Protein AF-0000000071169358 (afdb_homodimer)

Secondary structure (DSSP, 8-state):
-EEEEBT-HHHHHHHHHHHHTT--HHHHHHHHHHHHHHHTGGGTSSTT----TTS--EEEEEEEETTT--EEEEEEEES-S-HHHHHHHHHHHBS-SEEEHHHHHHHHHHTTPPP-----HHHHHHHHHHHHTTT-S--B-SEES-TTT--S--EE-TT-----------TTS---EEEEEE-TT--EEEEEEE---TTPPTTB--STTSBTTTEEEETTTEEEEEEE-HHHHHHH-HHHHHHHHHHTT--HHHHHHHHHHHHHHH-TT--EEEEEEETTS-EEEEEESSSEEEEEEE-TTT-S-EEEEEE--/-EEEEBT-HHHHHHHHHHHHTT--HHHHHHHHHHHHHHHTGGGTSSTTS---TTS--EEEEEEEETTT--EEEEEEEES-S-HHHHHHHHHHHBS-SEEEHHHHHHHHHHTTPPP-----HHHHHHHHHHHHTTT-S--B-SEES-TTT--S--EE-TT-----------TTS---EEEEEE-TT--EEEEEEE---TTPPTTB--STTSBTTTEEEETTTEEEEEEE-HHHHHHH-HHHHHHHHHHTT--HHHHHHHHHHHHHHH-TT--EEEEEEETTS-EEEEEESSSEEEEEEE-TTT-S-EEEEEE--

pLDDT: mean 95.03, std 9.7, range [48.16, 99.0]

Foldseek 3Di:
DKKKFFPLLVLQVQLLVCQVVQHAQQVSQLRSLQVCQVVCPLQWFFFAHFAALVLAWFKKKKKAWQEPRFIFIEWRHGQFRRRSVLRVCCRVVHPDHYDYDPVSNVSCVVVPTDGHGRHDPNSNVVNVVCVVVQNPPADDDQWPPPSRRHDDDTHHNVPDDDDDDDDQADPSFKFKMKMWGAHPVLIIMIMIMTRGGHHYHRPDGFQRRPELQQKYHHSQQWIKGKIFRRNLSNVQSLGNQLSVVSVVPDFAARSFVVSQVVSCVVPVCTWMKMKIATSVGGIHMEIANDQKTKMWDADPVVNGIDIDIDGYD/DKKKFFPLLVLQVQLLVCQVVQHAQQVSQLRSLQVCQVVCPLLWFFFAHFAALVLAWFKKKKKAWQEPRFIFIEWRHGQFRRRSVLRVCCRVVHPDHYDYDPVSNVSVVVVPTDGHGRHDPNSNVVNVVCVVVQNPPADDDQWPPPSRRHDDDTHHNVPDDDDDDDDPADPSFKFKMKMWGQHPVLIIMIMIMTRGGHHYHRPDGFQRRPELQQKYHHSQQWMKGKIFRRNLSNVQSLGNQLSVVSVVPDFAARSFVVSQVVSCVVPVCTWMKMKIATSVGGIHMEIANDQKTKMWDADPVVNGIDIDIDGYD

Sequence (626 aa):
MVINTWAFTDATTKSWEVLNMTGSAIDAVVAGCTVCEQEQCDGTVGYGGSPDENGETSLDALIIDGATMNMGAVAHMKRIKSASKVARLVMENTKHTLLVGDEATEFAIQMGFKETNLSTIDSMNLWKQWKTNNCQPNFWTNVSPDPKKYCGPYKSNLLRQSKLESNHVDIKNHDTIGIIAIDHDGNIAAGTSTNGAKFKIPGRVGDSPIPGSGAYAMNKLGAAVATGDGDILMRFLPSFHAVQAMKHGHPPKHAAQLVIDQIAKYYPDFSGAVIAVNNYGYYGAACHGFDKFPYSIANPEQNKVSILYTTCTMVINTWAFTDATTKSWEVLNMTGSAIDAVVAGCTVCEQEQCDGTVGYGGSPDENGETSLDALIIDGATMNMGAVAHMKRIKSASKVARLVMENTKHTLLVGDEATEFAIQMGFKETNLSTIDSMNLWKQWKTNNCQPNFWTNVSPDPKKYCGPYKSNLLRQSKLESNHVDIKNHDTIGIIAIDHDGNIAAGTSTNGAKFKIPGRVGDSPIPGSGAYAMNKLGAAVATGDGDILMRFLPSFHAVQAMKHGHPPKHAAQLVIDQIAKYYPDFSGAVIAVNNYGYYGAACHGFDKFPYSIANPEQNKVSILYTTCT

Radius of gyration: 22.27 Å; Cα contacts (8 Å, |Δi|>4): 1928; chains: 2; bounding box: 55×62×53 Å

Organism: Aphis gossypii (NCBI:txid80765)

Solvent-accessible surface area (backbone atoms only — not comparable to full-atom values): 28293 Å² total; per-residue (Å²): 68,29,39,31,48,36,74,50,51,69,21,48,47,46,18,42,51,34,39,75,70,71,32,47,17,58,56,14,29,40,46,15,42,45,47,29,22,75,64,23,45,92,41,18,13,22,48,35,9,28,19,20,71,84,44,50,30,32,29,25,3,21,37,34,35,10,73,76,55,50,35,7,12,27,30,42,22,41,30,48,65,57,36,38,59,46,4,46,44,34,35,59,36,27,64,49,36,32,26,30,18,69,37,29,31,50,49,36,42,50,62,67,47,67,79,41,82,29,62,36,72,66,23,47,49,53,39,51,51,30,54,74,52,33,34,52,81,62,48,65,33,40,39,39,62,53,49,88,69,35,59,72,82,51,35,73,35,91,82,52,85,67,78,89,69,75,70,86,49,48,92,82,47,28,45,34,46,14,32,40,18,38,23,92,87,59,38,28,13,17,19,21,30,19,11,51,51,63,37,29,58,62,32,52,46,57,12,45,39,35,68,22,16,9,19,24,35,33,33,90,34,16,28,16,23,30,36,29,45,27,42,63,42,32,66,63,22,40,9,37,50,22,30,52,35,31,67,73,67,36,53,26,34,56,15,18,37,52,43,50,50,55,49,36,71,77,38,70,76,44,29,35,37,29,41,19,32,34,63,86,68,49,63,26,51,26,35,29,66,42,74,60,45,48,28,18,36,32,36,81,88,72,66,46,75,44,73,47,75,37,73,31,94,68,29,38,30,49,36,75,50,52,69,22,47,48,47,18,41,52,35,38,75,71,71,33,48,17,59,56,14,30,38,46,14,43,45,46,30,22,74,64,22,44,92,40,19,14,24,48,34,17,24,19,20,70,85,45,50,34,33,29,25,2,22,36,34,35,10,75,75,56,49,35,7,12,27,29,39,21,41,32,50,62,58,36,36,60,46,4,45,43,35,37,59,36,27,63,47,35,32,25,28,16,69,37,29,30,50,50,35,41,51,63,67,48,66,79,41,84,28,64,34,74,66,22,46,49,51,37,51,52,29,55,73,52,32,35,52,80,63,47,65,33,40,39,39,61,54,48,87,69,35,60,72,82,52,34,73,34,88,83,52,86,68,77,89,68,74,72,86,50,49,92,82,45,28,43,36,46,14,32,39,18,37,21,94,86,61,38,28,14,18,18,21,30,20,12,52,50,64,38,30,60,61,32,52,47,55,12,46,42,34,66,22,15,9,20,23,36,34,35,92,36,16,28,16,24,31,35,31,44,29,44,62,43,32,67,62,24,41,10,38,49,22,28,52,36,31,66,72,67,36,53,27,34,56,14,18,37,52,42,49,51,55,49,38,72,76,38,70,74,43,30,37,36,27,41,19,32,34,63,85,68,48,63,26,50,26,36,28,67,42,74,59,46,46,28,20,38,32,36,82,88,72,67,47,77,44,72,48,74,38,72,31,93

Nearest PDB structures (foldseek):
  5v2i-assembly1_A  TM=9.494E-01  e=3.431E-35  Elizabethkingia meningoseptica
  4o47-assembly1_A  TM=8.355E-01  e=2.431E-27  Cavia porcellus
  4o47-assembly1_B  TM=8.476E-01  e=1.772E-27  Cavia porcellus
  4o48-assembly1_B  TM=8.284E-01  e=4.573E-27  Cavia porcellus
  1apy-assembly1_C  TM=9.994E-01  e=9.153E-20  Homo sapiens

InterPro domains:
  IPR000246 Peptidase T2, asparaginase 2 [PF01112] (5-295)
  IPR000246 Peptidase T2, asparaginase 2 [PTHR10188] (8-304)
  IPR029055 Nucleophile aminohydrolases, N-terminal [SSF56235] (2-299)

Structure (mmCIF, N/CA/C/O backbone):
data_AF-0000000071169358-model_v1
#
loop_
_entity.id
_entity.type
_entity.pdbx_description
1 polymer N(4)-(beta-N-acetylglucosaminyl)-L-asparaginase
#
loop_
_atom_site.group_PDB
_atom_site.id
_atom_site.type_symbol
_atom_site.label_atom_id
_atom_site.label_alt_id
_atom_site.label_comp_id
_atom_site.label_asym_id
_atom_site.label_entity_id
_atom_site.label_seq_id
_atom_site.pdbx_PDB_ins_code
_atom_site.Cartn_x
_atom_site.Cartn_y
_atom_site.Cartn_z
_atom_site.occupancy
_atom_site.B_iso_or_equiv
_atom_site.auth_seq_id
_atom_site.auth_comp_id
_atom_site.auth_asym_id
_atom_site.auth_atom_id
_atom_site.pdbx_PDB_model_num
ATOM 1 N N . MET A 1 1 ? -2.648 17.125 21.266 1 97.94 1 MET A N 1
ATOM 2 C CA . MET A 1 1 ? -1.288 17.25 20.75 1 97.94 1 MET A CA 1
ATOM 3 C C . MET A 1 1 ? -1.262 17.078 19.234 1 97.94 1 MET A C 1
ATOM 5 O O . MET A 1 1 ? -2.061 16.312 18.672 1 97.94 1 MET A O 1
ATOM 9 N N . VAL A 1 2 ? -0.382 17.734 18.625 1 98.75 2 VAL A N 1
ATOM 10 C CA . VAL A 1 2 ? -0.097 17.594 17.203 1 98.75 2 VAL A CA 1
ATOM 11 C C . VAL A 1 2 ? 1.413 17.562 16.969 1 98.75 2 VAL A C 1
ATOM 13 O O . VAL A 1 2 ? 2.158 18.328 17.578 1 98.75 2 VAL A O 1
ATOM 16 N N . ILE A 1 3 ? 1.824 16.672 16.156 1 98.88 3 ILE A N 1
ATOM 17 C CA . ILE A 1 3 ? 3.232 16.578 15.789 1 98.88 3 ILE A CA 1
ATOM 18 C C . ILE A 1 3 ? 3.352 16.219 14.305 1 98.88 3 ILE A C 1
ATOM 20 O O . ILE A 1 3 ? 2.596 15.391 13.797 1 98.88 3 ILE A O 1
ATOM 24 N N . ASN A 1 4 ? 4.223 16.891 13.562 1 98.81 4 ASN A N 1
ATOM 25 C CA . ASN A 1 4 ? 4.363 16.562 12.148 1 98.81 4 ASN A CA 1
ATOM 26 C C . ASN A 1 4 ? 5.82 16.625 11.703 1 98.81 4 ASN A C 1
ATOM 28 O O . ASN A 1 4 ? 6.656 17.234 12.383 1 98.81 4 ASN A O 1
ATOM 32 N N . THR A 1 5 ? 6.035 15.961 10.648 1 98.44 5 THR A N 1
ATOM 33 C CA . THR A 1 5 ? 7.367 15.969 10.055 1 98.44 5 THR A CA 1
ATOM 34 C C . THR A 1 5 ? 7.727 17.359 9.555 1 98.44 5 THR A C 1
ATOM 36 O O . THR A 1 5 ? 6.863 18.094 9.055 1 98.44 5 THR A O 1
ATOM 39 N N . TRP A 1 6 ? 9.047 17.719 9.688 1 97.62 6 TRP A N 1
ATOM 40 C CA . TRP A 1 6 ? 9.656 18.953 9.164 1 97.62 6 TRP A CA 1
ATOM 41 C C . TRP A 1 6 ? 9.133 20.172 9.898 1 97.62 6 TRP A C 1
ATOM 43 O O . TRP A 1 6 ? 8.289 20.062 10.789 1 97.62 6 TRP A O 1
ATOM 53 N N . ALA A 1 7 ? 9.656 21.312 9.539 1 97.5 7 ALA A N 1
ATOM 54 C CA . ALA A 1 7 ? 9.336 22.562 10.234 1 97.5 7 ALA A CA 1
ATOM 55 C C . ALA A 1 7 ? 8.148 23.25 9.586 1 97.5 7 ALA A C 1
ATOM 57 O O . ALA A 1 7 ? 8.195 24.453 9.305 1 97.5 7 ALA A O 1
ATOM 58 N N . PHE A 1 8 ? 7.164 22.453 9.273 1 97.81 8 PHE A N 1
ATOM 59 C CA . PHE A 1 8 ? 5.953 23 8.664 1 97.81 8 PHE A CA 1
ATOM 60 C C . PHE A 1 8 ? 5 23.516 9.734 1 97.81 8 PHE A C 1
ATOM 62 O O . PHE A 1 8 ? 3.918 22.969 9.938 1 97.81 8 PHE A O 1
ATOM 69 N N . THR A 1 9 ? 5.281 24.672 10.289 1 98.5 9 THR A N 1
ATOM 70 C CA . THR A 1 9 ? 4.629 25.172 11.492 1 98.5 9 THR A CA 1
ATOM 71 C C . THR A 1 9 ? 3.215 25.656 11.188 1 98.5 9 THR A C 1
ATOM 73 O O . THR A 1 9 ? 2.336 25.609 12.047 1 98.5 9 THR A O 1
ATOM 76 N N . ASP A 1 10 ? 2.969 26.125 9.953 1 98.69 10 ASP A N 1
ATOM 77 C CA . ASP A 1 10 ? 1.609 26.516 9.602 1 98.69 10 ASP A CA 1
ATOM 78 C C . ASP A 1 10 ? 0.648 25.344 9.68 1 98.69 10 ASP A C 1
ATOM 80 O O . ASP A 1 10 ? -0.495 25.484 10.117 1 98.69 10 ASP A O 1
ATOM 84 N N . ALA A 1 11 ? 1.104 24.203 9.195 1 98.69 11 ALA A N 1
ATOM 85 C CA . ALA A 1 11 ? 0.301 22.984 9.281 1 98.69 11 ALA A CA 1
ATOM 86 C C . ALA A 1 11 ? 0.034 22.609 10.734 1 98.69 11 ALA A C 1
ATOM 88 O O . ALA A 1 11 ? -1.099 22.281 11.102 1 98.69 11 ALA A O 1
ATOM 89 N N . THR A 1 12 ? 1.071 22.656 11.531 1 98.81 12 THR A N 1
ATOM 90 C CA . THR A 1 12 ? 0.947 22.344 12.953 1 98.81 12 THR A CA 1
ATOM 91 C C . THR A 1 12 ? -0.041 23.281 13.633 1 98.81 12 THR A C 1
ATOM 93 O O . THR A 1 12 ? -0.87 22.844 14.438 1 98.81 12 THR A O 1
ATOM 96 N N . THR A 1 13 ? 0.139 24.547 13.344 1 98.75 13 THR A N 1
ATOM 97 C CA . THR A 1 13 ? -0.713 25.562 13.938 1 98.75 13 THR A CA 1
ATOM 98 C C . THR A 1 13 ? -2.182 25.297 13.609 1 98.75 13 THR A C 1
ATOM 100 O O . THR A 1 13 ? -3.037 25.344 14.5 1 98.75 13 THR A O 1
ATOM 103 N N . LYS A 1 14 ? -2.445 25.031 12.391 1 98.81 14 LYS A N 1
ATOM 104 C CA . LYS A 1 14 ? -3.828 24.797 11.977 1 98.81 14 LYS A CA 1
ATOM 105 C C . LYS A 1 14 ? -4.398 23.562 12.656 1 98.81 14 LYS A C 1
ATOM 107 O O . LYS A 1 14 ? -5.547 23.562 13.109 1 98.81 14 LYS A O 1
ATOM 112 N N . SER A 1 15 ? -3.639 22.469 12.648 1 98.88 15 SER A N 1
ATOM 113 C CA . SER A 1 15 ? -4.07 21.25 13.336 1 98.88 15 SER A CA 1
ATOM 114 C C . SER A 1 15 ? -4.363 21.516 14.805 1 98.88 15 SER A C 1
ATOM 116 O O . SER A 1 15 ? -5.359 21.031 15.344 1 98.88 15 SER A O 1
ATOM 118 N N . TRP A 1 16 ? -3.512 22.25 15.438 1 98.69 16 TRP A N 1
ATOM 119 C CA . TRP A 1 16 ? -3.639 22.562 16.859 1 98.69 16 TRP A CA 1
ATOM 120 C C . TRP A 1 16 ? -4.883 23.406 17.125 1 98.69 16 TRP A C 1
ATOM 122 O O . TRP A 1 16 ? -5.582 23.203 18.109 1 98.69 16 TRP A O 1
ATOM 132 N N . GLU A 1 17 ? -5.129 24.359 16.266 1 98.56 17 GLU A N 1
ATOM 133 C CA . GLU A 1 17 ? -6.336 25.172 16.359 1 98.56 17 GLU A CA 1
ATOM 134 C C . GLU A 1 17 ? -7.594 24.312 16.312 1 98.56 17 GLU A C 1
ATOM 136 O O . GLU A 1 17 ? -8.531 24.547 17.078 1 98.56 17 GLU A O 1
ATOM 141 N N . VAL A 1 18 ? -7.605 23.344 15.414 1 98.69 18 VAL A N 1
ATOM 142 C CA . VAL A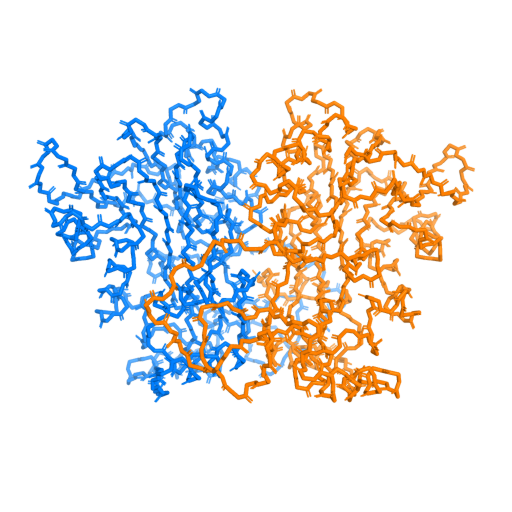 1 18 ? -8.742 22.453 15.281 1 98.69 18 VAL A CA 1
ATOM 143 C C . VAL A 1 18 ? -8.969 21.703 16.594 1 98.69 18 VAL A C 1
ATOM 145 O O . VAL A 1 18 ? -10.102 21.594 17.062 1 98.69 18 VAL A O 1
ATOM 148 N N . LEU A 1 19 ? -7.926 21.219 17.172 1 98.19 19 LEU A N 1
ATOM 149 C CA . LEU A 1 19 ? -8.039 20.484 18.422 1 98.19 19 LEU A CA 1
ATOM 150 C C . LEU A 1 19 ? -8.516 21.391 19.547 1 98.19 19 LEU A C 1
ATOM 152 O O . LEU A 1 19 ? -9.305 20.984 20.406 1 98.19 19 LEU A O 1
ATOM 156 N N . ASN A 1 20 ? -8.031 22.594 19.594 1 96.81 20 ASN A N 1
ATOM 157 C CA . ASN A 1 20 ? -8.406 23.547 20.625 1 96.81 20 ASN A CA 1
ATOM 158 C C . ASN A 1 20 ? -9.875 23.938 20.516 1 96.81 20 ASN A C 1
ATOM 160 O O . ASN A 1 20 ? -10.477 24.375 21.5 1 96.81 20 ASN A O 1
ATOM 164 N N . MET A 1 21 ? -10.422 23.781 19.375 1 97.19 21 MET A N 1
ATOM 165 C CA . MET A 1 21 ? -11.844 24.047 19.188 1 97.19 21 MET A CA 1
ATOM 166 C C . MET A 1 21 ? -12.672 22.781 19.328 1 97.19 21 MET A C 1
ATOM 168 O O . MET A 1 21 ? -13.758 22.672 18.766 1 97.19 21 MET A O 1
ATOM 172 N N . THR A 1 22 ? -12.117 21.734 19.828 1 95.94 22 THR A N 1
ATOM 173 C CA . THR A 1 22 ? -12.734 20.469 20.203 1 95.94 22 THR A CA 1
ATOM 174 C C . THR A 1 22 ? -12.977 19.609 18.969 1 95.94 22 THR A C 1
ATOM 176 O O . THR A 1 22 ? -13.852 18.734 18.969 1 95.94 22 THR A O 1
ATOM 179 N N . GLY A 1 23 ? -12.203 19.922 17.906 1 97.88 23 GLY A N 1
ATOM 180 C CA . GLY A 1 23 ? -12.242 19.047 16.75 1 97.88 23 GLY A CA 1
ATOM 181 C C . GLY A 1 23 ? -11.633 17.688 17 1 97.88 23 GLY A C 1
ATOM 182 O O . GLY A 1 23 ? -10.906 17.484 17.969 1 97.88 23 GLY A O 1
ATOM 183 N N . SER A 1 24 ? -11.945 16.719 16.156 1 98.56 24 SER A N 1
ATOM 184 C CA . SER A 1 24 ? -11.422 15.359 16.266 1 98.56 24 SER A CA 1
ATOM 185 C C . SER A 1 24 ? -9.984 15.273 15.789 1 98.56 24 SER A C 1
ATOM 187 O O . SER A 1 24 ? -9.492 16.188 15.117 1 98.56 24 SER A O 1
ATOM 189 N N . ALA A 1 25 ? -9.344 14.195 16.188 1 98.81 25 ALA A N 1
ATOM 190 C CA . ALA A 1 25 ? -7.988 13.945 15.695 1 98.81 25 ALA A CA 1
ATOM 191 C C . ALA A 1 25 ? -7.949 13.898 14.172 1 98.81 25 ALA A C 1
ATOM 193 O O . ALA A 1 25 ? -7.031 14.445 13.555 1 98.81 25 ALA A O 1
ATOM 194 N N . ILE A 1 26 ? -8.938 13.273 13.539 1 98.88 26 ILE A N 1
ATOM 195 C CA . ILE A 1 26 ? -9 13.164 12.086 1 98.88 26 ILE A CA 1
ATOM 196 C C . ILE A 1 26 ? -9.141 14.555 11.469 1 98.88 26 ILE A C 1
ATOM 198 O O . ILE A 1 26 ? -8.461 14.875 10.492 1 98.88 26 ILE A O 1
ATOM 202 N N . ASP A 1 27 ? -10 15.406 12.047 1 98.81 27 ASP A N 1
ATOM 203 C CA . ASP A 1 27 ? -10.156 16.766 11.562 1 98.81 27 ASP A CA 1
ATOM 204 C C . ASP A 1 27 ? -8.828 17.516 11.594 1 98.81 27 ASP A C 1
ATOM 206 O O . ASP A 1 27 ? -8.508 18.266 10.664 1 98.81 27 ASP A O 1
ATOM 210 N N . ALA A 1 28 ? -8.141 17.328 12.672 1 98.94 28 ALA A N 1
ATOM 211 C CA . ALA A 1 28 ? -6.863 18.016 12.852 1 98.94 28 ALA A CA 1
ATOM 212 C C . ALA A 1 28 ? -5.848 17.578 11.805 1 98.94 28 ALA A C 1
ATOM 214 O O . ALA A 1 28 ? -5.137 18.406 11.234 1 98.94 28 ALA A O 1
ATOM 215 N N . VAL A 1 29 ? -5.758 16.281 11.578 1 98.94 29 VAL A N 1
ATOM 216 C CA . VAL A 1 29 ? -4.82 15.727 10.602 1 98.94 29 VAL A CA 1
ATOM 217 C C . VAL A 1 29 ? -5.141 16.266 9.211 1 98.94 29 VAL A C 1
ATOM 219 O O . VAL A 1 29 ? -4.25 16.75 8.5 1 98.94 29 VAL A O 1
ATOM 222 N N . VAL A 1 30 ? -6.402 16.25 8.805 1 98.94 30 VAL A N 1
ATOM 223 C CA . VAL A 1 30 ? -6.809 16.703 7.477 1 98.94 30 VAL A CA 1
ATOM 224 C C . VAL A 1 30 ? -6.543 18.188 7.332 1 98.94 30 VAL A C 1
ATOM 226 O O . VAL A 1 30 ? -6.059 18.641 6.289 1 98.94 30 VAL A O 1
ATOM 229 N N . ALA A 1 31 ? -6.82 18.953 8.367 1 98.94 31 ALA A N 1
ATOM 230 C CA . ALA A 1 31 ? -6.625 20.406 8.32 1 98.94 31 ALA A CA 1
ATOM 231 C C . ALA A 1 31 ? -5.156 20.75 8.109 1 98.94 31 ALA A C 1
ATOM 233 O O . ALA A 1 31 ? -4.824 21.609 7.297 1 98.94 31 ALA A O 1
ATOM 234 N N . GLY A 1 32 ? -4.293 20.109 8.883 1 98.94 32 GLY A N 1
ATOM 235 C CA . GLY A 1 32 ? -2.869 20.375 8.727 1 98.94 32 GLY A CA 1
ATOM 236 C C . GLY A 1 32 ? -2.336 19.984 7.363 1 98.94 32 GLY A C 1
ATOM 237 O O . GLY A 1 32 ? -1.594 20.75 6.742 1 98.94 32 GLY A O 1
ATOM 238 N N . CYS A 1 33 ? -2.688 18.812 6.898 1 98.88 33 CYS A N 1
ATOM 239 C CA . CYS A 1 33 ? -2.279 18.375 5.566 1 98.88 33 CYS A CA 1
ATOM 240 C C . CYS A 1 33 ? -2.77 19.344 4.504 1 98.88 33 CYS A C 1
ATOM 242 O O . CYS A 1 33 ? -2.037 19.672 3.566 1 98.88 33 CYS A O 1
ATOM 244 N N . THR A 1 34 ? -3.965 19.781 4.672 1 98.81 34 THR A N 1
ATOM 245 C CA . THR A 1 34 ? -4.574 20.688 3.709 1 98.81 34 THR A CA 1
ATOM 246 C C . THR A 1 34 ? -3.787 22 3.623 1 98.81 34 THR A C 1
ATOM 248 O O . THR A 1 34 ? -3.559 22.516 2.531 1 98.81 34 THR A O 1
ATOM 251 N N . VAL A 1 35 ? -3.406 22.516 4.75 1 98.81 35 VAL A N 1
ATOM 252 C CA . VAL A 1 35 ? -2.621 23.75 4.773 1 98.81 35 VAL A CA 1
ATOM 253 C C . VAL A 1 35 ? -1.337 23.562 3.969 1 98.81 35 VAL A C 1
ATOM 255 O O . VAL A 1 35 ? -0.977 24.406 3.148 1 98.81 35 VAL A O 1
ATOM 258 N N . CYS A 1 36 ? -0.665 22.453 4.207 1 98.06 36 CYS A N 1
ATOM 259 C CA . CYS A 1 36 ? 0.584 22.203 3.498 1 98.06 36 CYS A CA 1
ATOM 260 C C . CYS A 1 36 ? 0.336 22.016 2.008 1 98.06 36 CYS A C 1
ATOM 262 O O . CYS A 1 36 ? 1.156 22.422 1.181 1 98.06 36 CYS A O 1
ATOM 264 N N . GLU A 1 37 ? -0.722 21.328 1.653 1 98.19 37 GLU A N 1
ATOM 265 C CA . GLU A 1 37 ? -1.086 21.172 0.248 1 98.19 37 GLU A CA 1
ATOM 266 C C . GLU A 1 37 ? -1.289 22.531 -0.424 1 98.19 37 GLU A C 1
ATOM 268 O O . GLU A 1 37 ? -0.785 22.766 -1.523 1 98.19 37 GLU A O 1
ATOM 273 N N . GLN A 1 38 ? -1.969 23.391 0.21 1 98.06 38 GLN A N 1
ATOM 274 C CA . GLN A 1 38 ? -2.295 24.703 -0.34 1 98.06 38 GLN A CA 1
ATOM 275 C C . GLN A 1 38 ? -1.055 25.578 -0.427 1 98.06 38 GLN A C 1
ATOM 277 O O . GLN A 1 38 ? -0.897 26.344 -1.382 1 98.06 38 GLN A O 1
ATOM 282 N N . GLU A 1 39 ? -0.212 25.406 0.574 1 97.56 39 GLU A N 1
ATOM 283 C CA . GLU A 1 39 ? 0.979 26.25 0.638 1 97.56 39 GLU A CA 1
ATOM 284 C C . GLU A 1 39 ? 2.115 25.672 -0.194 1 97.56 39 GLU A C 1
ATOM 286 O O . GLU A 1 39 ? 3.154 26.312 -0.372 1 97.56 39 GLU A O 1
ATOM 291 N N . GLN A 1 40 ? 1.861 24.516 -0.726 1 96.56 40 GLN A N 1
ATOM 292 C CA . GLN A 1 40 ? 2.904 23.828 -1.481 1 96.56 40 GLN A CA 1
ATOM 293 C C . GLN A 1 40 ? 4.195 23.734 -0.673 1 96.56 40 GLN A C 1
ATOM 295 O O . GLN A 1 40 ? 5.262 24.125 -1.148 1 96.56 40 GLN A O 1
ATOM 300 N N . CYS A 1 41 ? 4.059 23.156 0.546 1 96.12 41 CYS A N 1
ATOM 301 C CA . CYS A 1 41 ? 5.168 23.141 1.495 1 96.12 41 CYS A CA 1
ATOM 302 C C . CYS A 1 41 ? 6.422 22.547 0.858 1 96.12 41 CYS A C 1
ATOM 304 O O . CYS A 1 41 ? 6.406 21.406 0.385 1 96.12 41 CYS A O 1
ATOM 306 N N . ASP A 1 42 ? 7.5 23.391 0.773 1 92.81 42 ASP A N 1
ATOM 307 C CA . ASP A 1 42 ? 8.836 23.047 0.288 1 92.81 42 ASP A CA 1
ATOM 308 C C . ASP A 1 42 ? 8.781 22.531 -1.15 1 92.81 42 ASP A C 1
ATOM 310 O O . ASP A 1 42 ? 9.758 21.984 -1.653 1 92.81 42 ASP A O 1
ATOM 314 N N . GLY A 1 43 ? 7.652 22.609 -1.767 1 93.44 43 GLY A N 1
ATOM 315 C CA . GLY A 1 43 ? 7.504 22.141 -3.131 1 93.44 43 GLY A CA 1
ATOM 316 C C . GLY A 1 43 ? 7.316 20.625 -3.219 1 93.44 43 GLY A C 1
ATOM 317 O O . GLY A 1 43 ? 7.297 20.062 -4.312 1 93.44 43 GLY A O 1
ATOM 318 N N . THR A 1 44 ? 7.164 19.938 -2.072 1 94.19 44 THR A N 1
ATOM 319 C CA . THR A 1 44 ? 7.078 18.484 -2.051 1 94.19 44 THR A CA 1
ATOM 320 C C . THR A 1 44 ? 5.691 18.031 -1.61 1 94.19 44 THR A C 1
ATOM 322 O O . THR A 1 44 ? 5.418 16.828 -1.541 1 94.19 44 THR A O 1
ATOM 325 N N . VAL A 1 45 ? 4.859 18.969 -1.254 1 96.94 45 VAL A N 1
ATOM 326 C CA . VAL A 1 45 ? 3.473 18.719 -0.884 1 96.94 45 VAL A CA 1
ATOM 327 C C . VAL A 1 45 ? 2.541 19.594 -1.706 1 96.94 45 VAL A C 1
ATOM 329 O O . VAL A 1 45 ? 2.807 20.797 -1.883 1 96.94 45 VAL A O 1
ATOM 332 N N . GLY A 1 46 ? 1.499 18.953 -2.209 1 97 46 GLY A N 1
ATOM 333 C CA . GLY A 1 46 ? 0.517 19.75 -2.928 1 97 46 GLY A CA 1
ATOM 334 C C . GLY A 1 46 ? 0.844 19.906 -4.402 1 97 46 GLY A C 1
ATOM 335 O O . GLY A 1 46 ? 1.748 19.25 -4.918 1 97 46 GLY A O 1
ATOM 336 N N . TYR A 1 47 ? 0.08 20.766 -5.07 1 96.75 47 TYR A N 1
ATOM 337 C CA . TYR A 1 47 ? 0.228 21.016 -6.5 1 96.75 47 TYR A CA 1
ATOM 338 C C . TYR A 1 47 ? 1.539 21.734 -6.793 1 96.75 47 TYR A C 1
ATOM 340 O O . TYR A 1 47 ? 2.117 22.375 -5.91 1 96.75 47 TYR A O 1
ATOM 348 N N . GLY A 1 48 ? 1.997 21.641 -8.039 1 90.75 48 GLY A N 1
ATOM 349 C CA . GLY A 1 48 ? 3.152 22.391 -8.5 1 90.75 48 GLY A CA 1
ATOM 350 C C . GLY A 1 48 ? 4.473 21.734 -8.148 1 90.75 48 GLY A C 1
ATOM 351 O O . GLY A 1 48 ? 5.539 22.234 -8.516 1 90.75 48 GLY A O 1
ATOM 352 N N . GLY A 1 49 ? 4.352 20.5 -7.469 1 83.75 49 GLY A N 1
ATOM 353 C CA . GLY A 1 49 ? 5.641 19.938 -7.094 1 83.75 49 GLY A CA 1
ATOM 354 C C . GLY A 1 49 ? 5.934 18.609 -7.766 1 83.75 49 GLY A C 1
ATOM 355 O O . GLY A 1 49 ? 5.043 18 -8.367 1 83.75 49 GLY A O 1
ATOM 356 N N . SER A 1 50 ? 7.168 18.375 -7.949 1 91 50 SER A N 1
ATOM 357 C CA . SER A 1 50 ? 7.785 17.109 -8.312 1 91 50 SER A CA 1
ATOM 358 C C . SER A 1 50 ? 7.129 16.5 -9.547 1 91 50 SER A C 1
ATOM 360 O O . SER A 1 50 ? 6.477 15.461 -9.461 1 91 50 SER A O 1
ATOM 362 N N . PRO A 1 51 ? 7.301 17 -10.727 1 96.5 51 PRO A N 1
ATOM 363 C CA . PRO A 1 51 ? 6.762 16.391 -11.945 1 96.5 51 PRO A CA 1
ATOM 364 C C . PRO A 1 51 ? 7.344 15 -12.219 1 96.5 51 PRO A C 1
ATOM 366 O O . PRO A 1 51 ? 8.508 14.742 -11.898 1 96.5 51 PRO A O 1
ATOM 369 N N . ASP A 1 52 ? 6.508 14.133 -12.781 1 97.44 52 ASP A N 1
ATOM 370 C CA . ASP A 1 52 ? 7.039 12.844 -13.219 1 97.44 52 ASP A CA 1
ATOM 371 C C . ASP A 1 52 ? 7.75 12.969 -14.57 1 97.44 52 ASP A C 1
ATOM 373 O O . ASP A 1 52 ? 7.992 14.086 -15.039 1 97.44 52 ASP A O 1
ATOM 377 N N . GLU A 1 53 ? 8.125 11.875 -15.172 1 98.12 53 GLU A N 1
ATOM 378 C CA . GLU A 1 53 ? 8.906 11.898 -16.406 1 98.12 53 GLU A CA 1
ATOM 379 C C . GLU A 1 53 ? 8.125 12.555 -17.547 1 98.12 53 GLU A C 1
ATOM 381 O O . GLU A 1 53 ? 8.703 12.953 -18.547 1 98.12 53 GLU A O 1
ATOM 386 N N . ASN A 1 54 ? 6.805 12.656 -17.406 1 97.25 54 ASN A N 1
ATOM 387 C CA . ASN A 1 54 ? 5.965 13.281 -18.422 1 97.25 54 ASN A CA 1
ATOM 388 C C . ASN A 1 54 ? 5.621 14.727 -18.047 1 97.25 54 ASN A C 1
ATOM 390 O O . ASN A 1 54 ? 4.824 15.367 -18.734 1 97.25 54 ASN A O 1
ATOM 394 N N . GLY A 1 55 ? 6.133 15.148 -16.953 1 97.31 55 GLY A N 1
ATOM 395 C CA . GLY A 1 55 ? 5.891 16.516 -16.516 1 97.31 55 GLY A CA 1
ATOM 396 C C . GLY A 1 55 ? 4.625 16.656 -15.688 1 97.31 55 GLY A C 1
ATOM 397 O O . GLY A 1 55 ? 4.215 17.781 -15.359 1 97.31 55 GLY A O 1
ATOM 398 N N . GLU A 1 56 ? 4.027 15.594 -15.359 1 97.25 56 GLU A N 1
ATOM 399 C CA . GLU A 1 56 ? 2.75 15.625 -14.648 1 97.25 56 GLU A CA 1
ATOM 400 C C . GLU A 1 56 ? 2.951 15.484 -13.141 1 97.25 56 GLU A C 1
ATOM 402 O O . GLU A 1 56 ? 3.775 14.68 -12.695 1 97.25 56 GLU A O 1
ATOM 407 N N . THR A 1 57 ? 2.201 16.328 -12.375 1 97.5 57 THR A N 1
ATOM 408 C CA . THR A 1 57 ? 2.195 16.219 -10.914 1 97.5 57 THR A CA 1
ATOM 409 C C . THR A 1 57 ? 0.996 15.398 -10.445 1 97.5 57 THR A C 1
ATOM 411 O O . THR A 1 57 ? -0.121 15.586 -10.93 1 97.5 57 THR A O 1
ATOM 414 N N . SER A 1 58 ? 1.222 14.43 -9.609 1 98 58 SER A N 1
ATOM 415 C CA . SER A 1 58 ? 0.174 13.664 -8.945 1 98 58 SER A CA 1
ATOM 416 C C . SER A 1 58 ? 0.341 13.703 -7.43 1 98 58 SER A C 1
ATOM 418 O O . SER A 1 58 ? 1.428 13.992 -6.93 1 98 58 SER A O 1
ATOM 420 N N . LEU A 1 59 ? -0.734 13.492 -6.75 1 98.56 59 LEU A N 1
ATOM 421 C CA . LEU A 1 59 ? -0.715 13.625 -5.297 1 98.56 59 LEU A CA 1
ATOM 422 C C . LEU A 1 59 ? -1.08 12.297 -4.629 1 98.56 59 LEU A C 1
ATOM 424 O O . LEU A 1 59 ? -1.827 11.5 -5.195 1 98.56 59 LEU A O 1
ATOM 428 N N . ASP A 1 60 ? -0.573 12.07 -3.441 1 98.69 60 ASP A N 1
ATOM 429 C CA . ASP A 1 60 ? -0.848 10.938 -2.561 1 98.69 60 ASP A CA 1
ATOM 430 C C . ASP A 1 60 ? -1.231 11.414 -1.161 1 98.69 60 ASP A C 1
ATOM 432 O O . ASP A 1 60 ? -0.691 12.398 -0.665 1 98.69 60 ASP A O 1
ATOM 436 N N . ALA A 1 61 ? -2.123 10.703 -0.535 1 98.94 61 ALA A N 1
ATOM 437 C CA . ALA A 1 61 ? -2.508 11.039 0.834 1 98.94 61 ALA A CA 1
ATOM 438 C C . ALA A 1 61 ? -3.105 9.828 1.546 1 98.94 61 ALA A C 1
ATOM 440 O O . ALA A 1 61 ? -3.668 8.938 0.904 1 98.94 61 ALA A O 1
ATOM 441 N N . LEU A 1 62 ? -2.99 9.805 2.83 1 98.88 62 LEU A N 1
ATOM 442 C CA . LEU A 1 62 ? -3.529 8.766 3.703 1 98.88 62 LEU A CA 1
ATOM 443 C C . LEU A 1 62 ? -4.098 9.375 4.984 1 98.88 62 LEU A C 1
ATOM 445 O O . LEU A 1 62 ? -3.486 10.266 5.574 1 98.88 62 LEU A O 1
ATOM 449 N N . ILE A 1 63 ? -5.27 8.945 5.391 1 98.88 63 ILE A N 1
ATOM 450 C CA . ILE A 1 63 ? -5.855 9.242 6.695 1 98.88 63 ILE A CA 1
ATOM 451 C C . ILE A 1 63 ? -6.172 7.941 7.43 1 98.88 63 ILE A C 1
ATOM 453 O O . ILE A 1 63 ? -6.828 7.055 6.879 1 98.88 63 ILE A O 1
ATOM 457 N N . ILE A 1 64 ? -5.738 7.789 8.641 1 98.81 64 ILE A N 1
ATOM 458 C CA . ILE A 1 64 ? -6.023 6.582 9.406 1 98.81 64 ILE A CA 1
ATOM 459 C C . ILE A 1 64 ? -6.578 6.965 10.781 1 98.81 64 ILE A C 1
ATOM 461 O O . ILE A 1 64 ? -6.023 7.832 11.461 1 98.81 64 ILE A O 1
ATOM 465 N N . ASP A 1 65 ? -7.617 6.371 11.148 1 98.56 65 ASP A N 1
ATOM 466 C CA . ASP A 1 65 ? -8.289 6.52 12.43 1 98.56 65 ASP A CA 1
ATOM 467 C C . ASP A 1 65 ? -7.855 5.434 13.406 1 98.56 65 ASP A C 1
ATOM 469 O O . ASP A 1 65 ? -8.273 4.277 13.289 1 98.56 65 ASP A O 1
ATOM 473 N N . GLY A 1 66 ? -7.098 5.859 14.43 1 98.5 66 GLY A N 1
ATOM 474 C CA . GLY A 1 66 ? -6.562 4.895 15.383 1 98.5 66 GLY A CA 1
ATOM 475 C C . GLY A 1 66 ? -7.633 4.262 16.25 1 98.5 66 GLY A C 1
ATOM 476 O O . GLY A 1 66 ? -7.402 3.217 16.875 1 98.5 66 GLY A O 1
ATOM 477 N N . ALA A 1 67 ? -8.773 4.875 16.312 1 97.56 67 ALA A N 1
ATOM 478 C CA . ALA A 1 67 ? -9.852 4.379 17.172 1 97.56 67 ALA A CA 1
ATOM 479 C C . ALA A 1 67 ? -10.555 3.186 16.531 1 97.56 67 ALA A C 1
ATOM 481 O O . ALA A 1 67 ? -10.859 2.199 17.203 1 97.56 67 ALA A O 1
ATOM 482 N N . THR A 1 68 ? -10.812 3.252 15.25 1 96.81 68 THR A N 1
ATOM 483 C CA . THR A 1 68 ? -11.633 2.252 14.57 1 96.81 68 THR A CA 1
ATOM 484 C C . THR A 1 68 ? -10.781 1.406 13.625 1 96.81 68 THR A C 1
ATOM 486 O O . THR A 1 68 ? -11.219 0.355 13.156 1 96.81 68 THR A O 1
ATOM 489 N N . MET A 1 69 ? -9.609 1.898 13.289 1 98 69 MET A N 1
ATOM 490 C CA . MET A 1 69 ? -8.703 1.317 12.305 1 98 69 MET A CA 1
ATOM 491 C C . MET A 1 69 ? -9.242 1.494 10.891 1 98 69 MET A C 1
ATOM 493 O O . MET A 1 69 ? -8.758 0.861 9.953 1 98 69 MET A O 1
ATOM 497 N N . ASN A 1 70 ? -10.273 2.355 10.773 1 97.31 70 ASN A N 1
ATOM 498 C CA . ASN A 1 70 ? -10.672 2.756 9.43 1 97.31 70 ASN A CA 1
ATOM 499 C C . ASN A 1 70 ? -9.641 3.682 8.789 1 97.31 70 ASN A C 1
ATOM 501 O O . ASN A 1 70 ? -8.906 4.375 9.5 1 97.31 70 ASN A O 1
ATOM 505 N N . MET A 1 71 ? -9.539 3.607 7.465 1 98.19 71 MET A N 1
ATOM 506 C CA . MET A 1 71 ? -8.555 4.426 6.766 1 98.19 71 MET A CA 1
ATOM 507 C C . MET A 1 71 ? -9.008 4.723 5.34 1 98.19 71 MET A C 1
ATOM 509 O O . MET A 1 71 ? -9.867 4.027 4.801 1 98.19 71 MET A O 1
ATOM 513 N N . GLY A 1 72 ? -8.539 5.754 4.777 1 98.81 72 GLY A N 1
ATOM 514 C CA . GLY A 1 72 ? -8.711 6.145 3.389 1 98.81 72 GLY A CA 1
ATOM 515 C C . GLY A 1 72 ? -7.453 6.746 2.779 1 98.81 72 GLY A C 1
ATOM 516 O O . GLY A 1 72 ? -6.723 7.48 3.447 1 98.81 72 GLY A O 1
ATOM 517 N N . ALA A 1 73 ? -7.234 6.406 1.539 1 98.94 73 ALA A N 1
ATOM 518 C CA . ALA A 1 73 ? -6.043 6.902 0.859 1 98.94 73 ALA A CA 1
ATOM 519 C C . ALA A 1 73 ? -6.301 7.094 -0.632 1 98.94 73 ALA A C 1
ATOM 521 O O . ALA A 1 73 ? -7.188 6.449 -1.202 1 98.94 73 ALA A O 1
ATOM 522 N N . VAL A 1 74 ? -5.582 7.973 -1.221 1 98.94 74 VAL A N 1
ATOM 523 C CA . VAL A 1 74 ? -5.5 8.141 -2.668 1 98.94 74 VAL A CA 1
ATOM 524 C C . VAL A 1 74 ? -4.039 8.156 -3.105 1 98.94 74 VAL A C 1
ATOM 526 O O . VAL A 1 74 ? -3.168 8.617 -2.361 1 98.94 74 VAL A O 1
ATOM 529 N N . ALA A 1 75 ? -3.785 7.621 -4.23 1 98.88 75 ALA A N 1
ATOM 530 C CA . ALA A 1 75 ? -2.418 7.566 -4.742 1 98.88 75 ALA A CA 1
ATOM 531 C C . ALA A 1 75 ? -2.385 7.844 -6.246 1 98.88 75 ALA A C 1
ATOM 533 O O . ALA A 1 75 ? -3.277 7.414 -6.98 1 98.88 75 ALA A O 1
ATOM 534 N N . HIS A 1 76 ? -1.297 8.547 -6.598 1 98.62 76 HIS A N 1
ATOM 535 C CA . HIS A 1 76 ? -1.129 8.914 -7.996 1 98.62 76 HIS A CA 1
ATOM 536 C C . HIS A 1 76 ? -2.377 9.609 -8.539 1 98.62 76 HIS A C 1
ATOM 538 O O . HIS A 1 76 ? -2.807 9.328 -9.664 1 98.62 76 HIS A O 1
ATOM 544 N N . MET A 1 77 ? -3.018 10.43 -7.707 1 98.81 77 MET A N 1
ATOM 545 C CA . MET A 1 77 ? -4.219 11.164 -8.102 1 98.81 77 MET A CA 1
ATOM 546 C C . MET A 1 77 ? -3.859 12.445 -8.844 1 98.81 77 MET A C 1
ATOM 548 O O . MET A 1 77 ? -3.09 13.266 -8.344 1 98.81 77 MET A O 1
ATOM 552 N N . LYS A 1 78 ? -4.406 12.57 -9.961 1 98.38 78 LYS A N 1
ATOM 553 C CA . LYS A 1 78 ? -4.102 13.719 -10.82 1 98.38 78 LYS A CA 1
ATOM 554 C C . LYS A 1 78 ? -5.23 14.742 -10.781 1 98.38 78 LYS A C 1
ATOM 556 O O . LYS A 1 78 ? -6.387 14.391 -10.539 1 98.38 78 LYS A O 1
ATOM 561 N N . ARG A 1 79 ? -4.832 15.984 -10.875 1 98.62 79 ARG A N 1
ATOM 562 C CA . ARG A 1 79 ? -5.715 17.078 -11.242 1 98.62 79 ARG A CA 1
ATOM 563 C C . ARG A 1 79 ? -6.688 17.406 -10.109 1 98.62 79 ARG A C 1
ATOM 565 O O . ARG A 1 79 ? -7.742 18 -10.352 1 98.62 79 ARG A O 1
ATOM 572 N N . ILE A 1 80 ? -6.469 16.984 -8.898 1 98.69 80 ILE A N 1
ATOM 573 C CA . ILE A 1 80 ? -7.188 17.391 -7.691 1 98.69 80 ILE A CA 1
ATOM 574 C C . ILE A 1 80 ? -6.203 17.922 -6.66 1 98.69 80 ILE A C 1
ATOM 576 O O . ILE A 1 80 ? -5.266 17.234 -6.262 1 98.69 80 ILE A O 1
ATOM 580 N N . LYS A 1 81 ? -6.387 19.094 -6.125 1 98.38 81 LYS A N 1
ATOM 581 C CA . LYS A 1 81 ? -5.422 19.75 -5.25 1 98.38 81 LYS A CA 1
ATOM 582 C C . LYS A 1 81 ? -5.531 19.219 -3.82 1 98.38 81 LYS A C 1
ATOM 584 O O . LYS A 1 81 ? -4.543 19.203 -3.084 1 98.38 81 LYS A O 1
ATOM 589 N N . SER A 1 82 ? -6.746 18.797 -3.473 1 98.31 82 SER A N 1
ATOM 590 C CA . SER A 1 82 ? -7.023 18.484 -2.072 1 98.31 82 SER A CA 1
ATOM 591 C C . SER A 1 82 ? -6.941 16.984 -1.812 1 98.31 82 SER A C 1
ATOM 593 O O . SER A 1 82 ? -7.934 16.375 -1.421 1 98.31 82 SER A O 1
ATOM 595 N N . ALA A 1 83 ? -5.785 16.484 -1.83 1 98.75 83 ALA A N 1
ATOM 596 C CA . ALA A 1 83 ? -5.598 15.039 -1.751 1 98.75 83 ALA A CA 1
ATOM 597 C C . ALA A 1 83 ? -6.039 14.5 -0.393 1 98.75 83 ALA A C 1
ATOM 599 O O . ALA A 1 83 ? -6.672 13.445 -0.311 1 98.75 83 ALA A O 1
ATOM 600 N N . SER A 1 84 ? -5.707 15.148 0.733 1 98.88 84 SER A N 1
ATOM 601 C CA . SER A 1 84 ? -6.039 14.664 2.068 1 98.88 84 SER A CA 1
ATOM 602 C C . SER A 1 84 ? -7.547 14.648 2.293 1 98.88 84 SER A C 1
ATOM 604 O O . SER A 1 84 ? -8.07 13.742 2.939 1 98.88 84 SER A O 1
ATOM 606 N N . LYS A 1 85 ? -8.203 15.633 1.744 1 98.81 85 LYS A N 1
ATOM 607 C CA . LYS A 1 85 ? -9.656 15.656 1.851 1 98.81 85 LYS A CA 1
ATOM 608 C C . LYS A 1 85 ? -10.281 14.508 1.064 1 98.81 85 LYS A C 1
ATOM 610 O O . LYS A 1 85 ? -11.266 13.906 1.506 1 98.81 85 LYS A O 1
ATOM 615 N N . VAL A 1 86 ? -9.766 14.266 -0.124 1 98.88 86 VAL A N 1
ATOM 616 C CA . VAL A 1 86 ? -10.289 13.148 -0.915 1 98.88 86 VAL A CA 1
ATOM 617 C C . VAL A 1 86 ? -10.039 11.836 -0.181 1 98.88 86 VAL A C 1
ATOM 619 O O . VAL A 1 86 ? -10.906 10.961 -0.159 1 98.88 86 VAL A O 1
ATOM 622 N N . ALA A 1 87 ? -8.875 11.68 0.432 1 98.94 87 ALA A N 1
ATOM 623 C CA . ALA A 1 87 ? -8.578 10.484 1.216 1 98.94 87 ALA A CA 1
ATOM 624 C C . ALA A 1 87 ? -9.602 10.289 2.332 1 98.94 87 ALA A C 1
ATOM 626 O O . ALA A 1 87 ? -10.031 9.164 2.598 1 98.94 87 ALA A O 1
ATOM 627 N N . ARG A 1 88 ? -9.93 11.367 2.98 1 98.69 88 ARG A N 1
ATOM 628 C CA . ARG A 1 88 ? -10.945 11.297 4.027 1 98.69 88 ARG A CA 1
ATOM 629 C C . ARG A 1 88 ? -12.273 10.789 3.471 1 98.69 88 ARG A C 1
ATOM 631 O O . ARG A 1 88 ? -12.961 10 4.113 1 98.69 88 ARG A O 1
ATOM 638 N N . LEU A 1 89 ? -12.609 11.258 2.291 1 98.5 89 LEU A N 1
ATOM 639 C CA . LEU A 1 89 ? -13.875 10.844 1.699 1 98.5 89 LEU A CA 1
ATOM 640 C C . LEU A 1 89 ? -13.82 9.375 1.287 1 98.5 89 LEU A C 1
ATOM 642 O O . LEU A 1 89 ? -14.836 8.68 1.349 1 98.5 89 LEU A O 1
ATOM 646 N N . VAL A 1 90 ? -12.672 8.859 0.85 1 98.81 90 VAL A N 1
ATOM 647 C CA . VAL A 1 90 ? -12.539 7.426 0.623 1 98.81 90 VAL A CA 1
ATOM 648 C C . VAL A 1 90 ? -12.859 6.668 1.909 1 98.81 90 VAL A C 1
ATOM 650 O O . VAL A 1 90 ? -13.594 5.676 1.887 1 98.81 90 VAL A O 1
ATOM 653 N N . MET A 1 91 ? -12.359 7.109 3.021 1 98.12 91 MET A N 1
ATOM 654 C CA . MET A 1 91 ? -12.547 6.492 4.332 1 98.12 91 MET A CA 1
ATOM 655 C C . MET A 1 91 ? -14.016 6.527 4.742 1 98.12 91 MET A C 1
ATOM 657 O O . MET A 1 91 ? -14.539 5.551 5.281 1 98.12 91 MET A O 1
ATOM 661 N N . GLU A 1 92 ? -14.641 7.629 4.426 1 97.31 92 GLU A N 1
ATOM 662 C CA . GLU A 1 92 ? -15.961 7.871 5.004 1 97.31 92 GLU A CA 1
ATOM 663 C C . GLU A 1 92 ? -17.062 7.438 4.043 1 97.31 92 GLU A C 1
ATOM 665 O O . GLU A 1 92 ? -18.172 7.117 4.473 1 97.31 92 GLU A O 1
ATOM 670 N N . ASN A 1 93 ? -16.781 7.418 2.74 1 97.81 93 ASN A N 1
ATOM 671 C CA . ASN A 1 93 ? -17.859 7.242 1.779 1 97.81 93 ASN A CA 1
ATOM 672 C C . ASN A 1 93 ? -17.703 5.953 0.979 1 97.81 93 ASN A C 1
ATOM 674 O O . ASN A 1 93 ? -18.438 5.715 0.018 1 97.81 93 ASN A O 1
ATOM 678 N N . THR A 1 94 ? -16.781 5.129 1.301 1 97.81 94 THR A N 1
ATOM 679 C CA . THR A 1 94 ? -16.609 3.82 0.683 1 97.81 94 THR A CA 1
ATOM 680 C C . THR A 1 94 ? -16.219 2.775 1.728 1 97.81 94 THR A C 1
ATOM 682 O O . THR A 1 94 ? -15.898 3.117 2.867 1 97.81 94 THR A O 1
ATOM 685 N N . LYS A 1 95 ? -16.266 1.549 1.315 1 96.56 95 LYS A N 1
ATOM 686 C CA . LYS A 1 95 ? -15.773 0.445 2.133 1 96.56 95 LYS A CA 1
ATOM 687 C C . LYS A 1 95 ? -14.336 0.097 1.772 1 96.56 95 LYS A C 1
ATOM 689 O O . LYS A 1 95 ? -13.805 -0.925 2.217 1 96.56 95 LYS A O 1
ATOM 694 N N . HIS A 1 96 ? -13.719 0.983 0.885 1 97.94 96 HIS A N 1
ATOM 695 C CA . HIS A 1 96 ? -12.359 0.74 0.409 1 97.94 96 HIS A CA 1
ATOM 696 C C . HIS A 1 96 ? -11.336 1.512 1.236 1 97.94 96 HIS A C 1
ATOM 698 O O . HIS A 1 96 ? -11.703 2.369 2.043 1 97.94 96 HIS A O 1
ATOM 704 N N . THR A 1 97 ? -10.078 1.175 1.039 1 98.25 97 THR A N 1
ATOM 705 C CA . THR A 1 97 ? -8.969 1.789 1.762 1 98.25 97 THR A CA 1
ATOM 706 C C . THR A 1 97 ? -8.133 2.66 0.829 1 98.25 97 THR A C 1
ATOM 708 O O . THR A 1 97 ? -7.582 3.678 1.251 1 98.25 97 THR A O 1
ATOM 711 N N . LEU A 1 98 ? -8.094 2.314 -0.445 1 98.88 98 LEU A N 1
ATOM 712 C CA . LEU A 1 98 ? -7.168 2.979 -1.356 1 98.88 98 LEU A CA 1
ATOM 713 C C . LEU A 1 98 ? -7.746 3.045 -2.766 1 98.88 98 LEU A C 1
ATOM 715 O O . LEU A 1 98 ? -8.156 2.023 -3.322 1 98.88 98 LEU A O 1
ATOM 719 N N . LEU A 1 99 ? -7.812 4.246 -3.309 1 98.94 99 LEU A N 1
ATOM 720 C CA . LEU A 1 99 ? -8.117 4.461 -4.719 1 98.94 99 LEU A CA 1
ATOM 721 C C . LEU A 1 99 ? -6.93 5.094 -5.441 1 98.94 99 LEU A C 1
ATOM 723 O O . LEU A 1 99 ? -6.25 5.961 -4.887 1 98.94 99 LEU A O 1
ATOM 727 N N . VAL A 1 100 ? -6.711 4.695 -6.727 1 98.94 100 VAL A N 1
ATOM 728 C CA . VAL A 1 100 ? -5.484 5.16 -7.367 1 98.94 100 VAL A CA 1
ATOM 729 C C . VAL A 1 100 ? -5.793 5.68 -8.766 1 98.94 100 VAL A C 1
ATOM 731 O O . VAL A 1 100 ? -6.832 5.344 -9.344 1 98.94 100 VAL A O 1
ATOM 734 N N . GLY A 1 101 ? -4.914 6.52 -9.281 1 98.56 101 GLY A N 1
ATOM 735 C CA . GLY A 1 101 ? -4.863 6.887 -10.688 1 98.56 101 GLY A CA 1
ATOM 736 C C . GLY A 1 101 ? -6.008 7.789 -11.109 1 98.56 101 GLY A C 1
ATOM 737 O O . GLY A 1 101 ? -6.512 8.578 -10.312 1 98.56 101 GLY A O 1
ATOM 738 N N . ASP A 1 102 ? -6.371 7.68 -12.375 1 98.38 102 ASP A N 1
ATOM 739 C CA . ASP A 1 102 ? -7.43 8.508 -12.953 1 98.38 102 ASP A CA 1
ATOM 740 C C . ASP A 1 102 ? -8.773 8.219 -12.281 1 98.38 102 ASP A C 1
ATOM 742 O O . ASP A 1 102 ? -9.602 9.117 -12.141 1 98.38 102 ASP A O 1
ATOM 746 N N . GLU A 1 103 ? -8.914 7.039 -11.859 1 98.75 103 GLU A N 1
ATOM 747 C CA . GLU A 1 103 ? -10.18 6.664 -11.227 1 98.75 103 GLU A CA 1
ATOM 748 C C . GLU A 1 103 ? -10.312 7.297 -9.844 1 98.75 103 GLU A C 1
ATOM 750 O O . GLU A 1 103 ? -11.414 7.602 -9.398 1 98.75 103 GLU A O 1
ATOM 755 N N . ALA A 1 104 ? -9.164 7.508 -9.164 1 98.88 104 ALA A N 1
ATOM 756 C CA . ALA A 1 104 ? -9.211 8.297 -7.941 1 98.88 104 ALA A CA 1
ATOM 757 C C . ALA A 1 104 ? -9.695 9.719 -8.219 1 98.88 104 ALA A C 1
ATOM 759 O O . ALA A 1 104 ? -10.461 10.289 -7.441 1 98.88 104 ALA A O 1
ATOM 760 N N . THR A 1 105 ? -9.195 10.305 -9.32 1 98.88 105 THR A N 1
ATOM 761 C CA . THR A 1 105 ? -9.648 11.617 -9.742 1 98.88 105 THR A CA 1
ATOM 762 C C . THR A 1 105 ? -11.148 11.609 -10.023 1 98.88 105 THR A C 1
ATOM 764 O O . THR A 1 105 ? -11.867 12.531 -9.609 1 98.88 105 THR A O 1
ATOM 767 N N . GLU A 1 106 ? -11.594 10.586 -10.711 1 98.56 106 GLU A N 1
ATOM 768 C CA . GLU A 1 106 ? -13.016 10.469 -11.023 1 98.56 106 GLU A CA 1
ATOM 769 C C . GLU A 1 106 ? -13.852 10.398 -9.75 1 98.56 106 GLU A C 1
ATOM 771 O O . GLU A 1 106 ? -14.914 11.023 -9.664 1 98.56 106 GLU A O 1
ATOM 776 N N . PHE A 1 107 ? -13.406 9.648 -8.797 1 98.75 107 PHE A N 1
ATOM 777 C CA . PHE A 1 107 ? -14.07 9.586 -7.504 1 98.75 107 PHE A CA 1
ATOM 778 C C . PHE A 1 107 ? -14.164 10.977 -6.879 1 98.75 107 PHE A C 1
ATOM 780 O O . PHE A 1 107 ? -15.234 11.375 -6.402 1 98.75 107 PHE A O 1
ATOM 787 N N . ALA A 1 108 ? -13.016 11.664 -6.863 1 98.81 108 ALA A N 1
ATOM 788 C CA . ALA A 1 108 ? -12.969 13.008 -6.281 1 98.81 108 ALA A CA 1
ATOM 789 C C . ALA A 1 108 ? -13.977 13.93 -6.961 1 98.81 108 ALA A C 1
ATOM 791 O O . ALA A 1 108 ? -14.688 14.688 -6.289 1 98.81 108 ALA A O 1
ATOM 792 N N . ILE A 1 109 ? -14 13.867 -8.266 1 98.38 109 ILE A N 1
ATOM 793 C CA . ILE A 1 109 ? -14.93 14.703 -9.023 1 98.38 109 ILE A CA 1
ATOM 794 C C . ILE A 1 109 ? -16.359 14.367 -8.641 1 98.38 109 ILE A C 1
ATOM 796 O O . ILE A 1 109 ? -17.188 15.258 -8.422 1 98.38 109 ILE A O 1
ATOM 800 N N . GLN A 1 110 ? -16.625 13.078 -8.547 1 97.31 110 GLN A N 1
ATOM 801 C CA . GLN A 1 110 ? -17.969 12.625 -8.164 1 97.31 110 GLN A CA 1
ATOM 802 C C . GLN A 1 110 ? -18.328 13.141 -6.773 1 97.31 110 GLN A C 1
ATOM 804 O O . GLN A 1 110 ? -19.5 13.422 -6.5 1 97.31 110 GLN A O 1
ATOM 809 N N . MET A 1 111 ? -17.359 13.297 -5.93 1 97.25 111 MET A N 1
ATOM 810 C CA . MET A 1 111 ? -17.578 13.75 -4.562 1 97.25 111 MET A CA 1
ATOM 811 C C . MET A 1 111 ? -17.625 15.273 -4.5 1 97.25 111 MET A C 1
ATOM 813 O O . MET A 1 111 ? -17.719 15.859 -3.418 1 97.25 111 MET A O 1
ATOM 817 N N . GLY A 1 112 ? -17.438 15.953 -5.613 1 96.62 112 GLY A N 1
ATOM 818 C CA . GLY A 1 112 ? -17.703 17.375 -5.664 1 96.62 112 GLY A CA 1
ATOM 819 C C . GLY A 1 112 ? -16.453 18.219 -5.84 1 96.62 112 GLY A C 1
ATOM 820 O O . GLY A 1 112 ? -16.516 19.438 -5.863 1 96.62 112 GLY A O 1
ATOM 821 N N . PHE A 1 113 ? -15.336 17.594 -5.973 1 98.06 113 PHE A N 1
ATOM 822 C CA . PHE A 1 113 ? -14.102 18.359 -6.164 1 98.06 113 PHE A CA 1
ATOM 823 C C . PHE A 1 113 ? -13.961 18.812 -7.613 1 98.06 113 PHE A C 1
ATOM 825 O O . PHE A 1 113 ? -14.484 18.156 -8.523 1 98.06 113 PHE A O 1
ATOM 832 N N . LYS A 1 114 ? -13.273 19.844 -7.789 1 97 114 LYS A N 1
ATOM 833 C CA . LYS A 1 114 ? -13.055 20.391 -9.125 1 97 114 LYS A CA 1
ATOM 834 C C . LYS A 1 114 ? -11.711 19.953 -9.688 1 97 114 LYS A C 1
ATOM 836 O O . LYS A 1 114 ? -10.695 19.984 -8.992 1 97 114 LYS A O 1
ATOM 841 N N . GLU A 1 115 ? -11.805 19.5 -10.875 1 97.5 115 GLU A N 1
ATOM 842 C CA . GLU A 1 115 ? -10.57 19.125 -11.57 1 97.5 115 GLU A CA 1
ATOM 843 C C . GLU A 1 115 ? -9.734 20.359 -11.906 1 97.5 115 GLU A C 1
ATOM 845 O O . GLU A 1 115 ? -10.266 21.375 -12.352 1 97.5 115 GLU A O 1
ATOM 850 N N . THR A 1 116 ? -8.477 20.266 -11.656 1 97.25 116 THR A N 1
ATOM 851 C CA . THR A 1 116 ? -7.57 21.391 -11.938 1 97.25 116 THR A CA 1
ATOM 852 C C . THR A 1 116 ? -6.188 20.875 -12.328 1 97.25 116 THR A C 1
ATOM 854 O O . THR A 1 116 ? -5.711 19.875 -11.773 1 97.25 116 THR A O 1
ATOM 857 N N . ASN A 1 117 ? -5.574 21.547 -13.289 1 96.94 117 ASN A N 1
ATOM 858 C CA . ASN A 1 117 ? -4.188 21.234 -13.617 1 96.94 117 ASN A CA 1
ATOM 859 C C . ASN A 1 117 ? -3.268 21.484 -12.422 1 96.94 117 ASN A C 1
ATOM 861 O O . ASN A 1 117 ? -3.328 22.547 -11.789 1 96.94 117 ASN A O 1
ATOM 865 N N . LEU A 1 118 ? -2.395 20.516 -12.125 1 98.12 118 LEU A N 1
ATOM 866 C CA . LEU A 1 118 ? -1.573 20.625 -10.922 1 98.12 118 LEU A CA 1
ATOM 867 C C . LEU A 1 118 ? -0.194 21.188 -11.25 1 98.12 118 LEU A C 1
ATOM 869 O O . LEU A 1 118 ? 0.622 21.406 -10.359 1 98.12 118 LEU A O 1
ATOM 873 N N . SER A 1 119 ? 0.056 21.406 -12.492 1 97.25 119 SER A N 1
ATOM 874 C CA . SER A 1 119 ? 1.354 21.953 -12.875 1 97.25 119 SER A CA 1
ATOM 875 C C . SER A 1 119 ? 1.425 23.438 -12.594 1 97.25 119 SER A C 1
ATOM 877 O O . SER A 1 119 ? 0.399 24.125 -12.578 1 97.25 119 SER A O 1
ATOM 879 N N . THR A 1 120 ? 2.588 23.906 -12.344 1 97.25 120 THR A N 1
ATOM 880 C CA . THR A 1 120 ? 2.92 25.312 -12.242 1 97.25 120 THR A CA 1
ATOM 881 C C . THR A 1 120 ? 4.051 25.672 -13.203 1 97.25 120 THR A C 1
ATOM 883 O O . THR A 1 120 ? 4.676 24.797 -13.797 1 97.25 120 THR A O 1
ATOM 886 N N . ILE A 1 121 ? 4.277 26.938 -13.352 1 96.81 121 ILE A N 1
ATOM 887 C CA . ILE A 1 121 ? 5.391 27.375 -14.188 1 96.81 121 ILE A CA 1
ATOM 888 C C . ILE A 1 121 ? 6.695 26.797 -13.656 1 96.81 121 ILE A C 1
ATOM 890 O O . ILE A 1 121 ? 7.531 26.328 -14.43 1 96.81 121 ILE A O 1
ATOM 894 N N . ASP A 1 122 ? 6.77 26.797 -12.391 1 96.06 122 ASP A N 1
ATOM 895 C CA . ASP A 1 122 ? 7.984 26.281 -11.75 1 96.06 122 ASP A CA 1
ATOM 896 C C . ASP A 1 122 ? 8.172 24.797 -12.023 1 96.06 122 ASP A C 1
ATOM 898 O O . ASP A 1 122 ? 9.273 24.344 -12.336 1 96.06 122 ASP A O 1
ATOM 902 N N . SER A 1 123 ? 7.105 24 -11.82 1 96.31 123 SER A N 1
ATOM 903 C CA . SER A 1 123 ? 7.211 22.562 -12.023 1 96.31 123 SER A CA 1
ATOM 904 C C . SER A 1 123 ? 7.508 22.234 -13.484 1 96.31 123 SER A C 1
ATOM 906 O O . SER A 1 123 ? 8.25 21.297 -13.773 1 96.31 123 SER A O 1
ATOM 908 N N . MET A 1 124 ? 7.004 23 -14.422 1 97.62 124 MET A N 1
ATOM 909 C CA . MET A 1 124 ? 7.25 22.766 -15.844 1 97.62 124 MET A CA 1
ATOM 910 C C . MET A 1 124 ? 8.688 23.125 -16.219 1 97.62 124 MET A C 1
ATOM 912 O O . MET A 1 124 ? 9.312 22.438 -17.031 1 97.62 124 MET A O 1
ATOM 916 N N . ASN A 1 125 ? 9.125 24.203 -15.617 1 97.69 125 ASN A N 1
ATOM 917 C CA . ASN A 1 125 ? 10.516 24.578 -15.844 1 97.69 125 ASN A CA 1
ATOM 918 C C . ASN A 1 125 ? 11.469 23.516 -15.305 1 97.69 125 ASN A C 1
ATOM 920 O O . ASN A 1 125 ? 12.484 23.203 -15.93 1 97.69 125 ASN A O 1
ATOM 924 N N . LEU A 1 126 ? 11.148 23.062 -14.125 1 96.44 126 LEU A N 1
ATOM 925 C CA . LEU A 1 126 ? 11.93 21.969 -13.531 1 96.44 126 LEU A CA 1
ATOM 926 C C . LEU A 1 126 ? 11.984 20.781 -14.477 1 96.44 126 LEU A C 1
ATOM 928 O O . LEU A 1 126 ? 13.055 20.203 -14.68 1 96.44 126 LEU A O 1
ATOM 932 N N . TRP A 1 127 ? 10.93 20.391 -15.086 1 97.75 127 TRP A N 1
ATOM 933 C CA . TRP A 1 127 ? 10.812 19.25 -15.984 1 97.75 127 TRP A CA 1
ATOM 934 C C . TRP A 1 127 ? 11.625 19.469 -17.266 1 97.75 127 TRP A C 1
ATOM 936 O O . TRP A 1 127 ? 12.344 18.578 -17.703 1 97.75 127 TRP A O 1
ATOM 946 N N . LYS A 1 128 ? 11.484 20.641 -17.75 1 98.06 128 LYS A N 1
ATOM 947 C CA . LYS A 1 128 ? 12.203 20.969 -18.984 1 98.06 128 LYS A CA 1
ATOM 948 C C . LYS A 1 128 ? 13.711 20.922 -18.766 1 98.06 128 LYS A C 1
ATOM 950 O O . LYS A 1 128 ? 14.453 20.422 -19.609 1 98.06 128 LYS A O 1
ATOM 955 N N . GLN A 1 129 ? 14.102 21.484 -17.688 1 98.06 129 GLN A N 1
ATOM 956 C CA . GLN A 1 129 ? 15.523 21.469 -17.344 1 98.06 129 GLN A CA 1
ATOM 957 C C . GLN A 1 129 ? 16.016 20.031 -17.188 1 98.06 129 GLN A C 1
ATOM 959 O O . GLN A 1 129 ? 17.125 19.703 -17.609 1 98.06 129 GLN A O 1
ATOM 964 N N . TRP A 1 130 ? 15.266 19.234 -16.531 1 97.81 130 TRP A N 1
ATOM 965 C CA . TRP A 1 130 ? 15.594 17.828 -16.344 1 97.81 130 TRP A CA 1
ATOM 966 C C . TRP A 1 130 ? 15.75 17.125 -17.688 1 97.81 130 TRP A C 1
ATOM 968 O O . TRP A 1 130 ? 16.688 16.344 -17.891 1 97.81 130 TRP A O 1
ATOM 978 N N . LYS A 1 131 ? 14.906 17.391 -18.641 1 97.75 131 LYS A N 1
ATOM 979 C CA . LYS A 1 131 ? 14.961 16.797 -19.969 1 97.75 131 LYS A CA 1
ATOM 980 C C . LYS A 1 131 ? 16.219 17.234 -20.703 1 97.75 131 LYS A C 1
ATOM 982 O O . LYS A 1 131 ? 16.844 16.422 -21.406 1 97.75 131 LYS A O 1
ATOM 987 N N . THR A 1 132 ? 16.562 18.453 -20.531 1 97.62 132 THR A N 1
ATOM 988 C CA . THR A 1 132 ? 17.734 19 -21.203 1 97.62 132 THR A CA 1
ATOM 989 C C . THR A 1 132 ? 19.016 18.422 -20.609 1 97.62 132 THR A C 1
ATOM 991 O O . THR A 1 132 ? 20.047 18.375 -21.266 1 97.62 132 THR A O 1
ATOM 994 N N . ASN A 1 133 ? 18.875 18.047 -19.375 1 97.88 133 ASN A N 1
ATOM 995 C CA . ASN A 1 133 ? 20.016 17.453 -18.688 1 97.88 133 ASN A CA 1
ATOM 996 C C . ASN A 1 133 ? 20.031 15.938 -18.844 1 97.88 133 ASN A C 1
ATOM 998 O O . ASN A 1 133 ? 20.375 15.219 -17.906 1 97.88 133 ASN A O 1
ATOM 1002 N N . ASN A 1 134 ? 19.594 15.453 -19.984 1 97.62 134 ASN A N 1
ATOM 1003 C CA . ASN A 1 134 ? 19.594 14.039 -20.344 1 97.62 134 ASN A CA 1
ATOM 1004 C C . ASN A 1 134 ? 18.797 13.211 -19.344 1 97.62 134 ASN A C 1
ATOM 1006 O O . ASN A 1 134 ? 19.188 12.094 -19 1 97.62 134 ASN A O 1
ATOM 1010 N N . CYS A 1 135 ? 17.828 13.805 -18.672 1 98 135 CYS A N 1
ATOM 1011 C CA . CYS A 1 135 ? 16.891 13.141 -17.781 1 98 135 CYS A CA 1
ATOM 1012 C C . CYS A 1 135 ? 17.609 12.578 -16.547 1 98 135 CYS A C 1
ATOM 1014 O O . CYS A 1 135 ? 17.328 11.453 -16.141 1 98 135 CYS A O 1
ATOM 1016 N N . GLN A 1 136 ? 18.609 13.383 -16.094 1 96.38 136 GLN A N 1
ATOM 1017 C CA . GLN A 1 136 ? 19.297 12.969 -14.883 1 96.38 136 GLN A CA 1
ATOM 1018 C C . GLN A 1 136 ? 18.859 13.812 -13.688 1 96.38 136 GLN A C 1
ATOM 1020 O O . GLN A 1 136 ? 18.656 15.016 -13.812 1 96.38 136 GLN A O 1
ATOM 1025 N N . PRO A 1 137 ? 18.859 13.305 -12.492 1 94.88 137 PRO A N 1
ATOM 1026 C CA . PRO A 1 137 ? 18.844 11.867 -12.234 1 94.88 137 PRO A CA 1
ATOM 1027 C C . PRO A 1 137 ? 17.5 11.211 -12.586 1 94.88 137 PRO A C 1
ATOM 1029 O O . PRO A 1 137 ? 16.516 11.914 -12.828 1 94.88 137 PRO A O 1
ATOM 1032 N N . ASN A 1 138 ? 17.469 9.859 -12.758 1 96.5 138 ASN A N 1
ATOM 1033 C CA . ASN A 1 138 ? 16.219 9.156 -13.016 1 96.5 138 ASN A CA 1
ATOM 1034 C C . ASN A 1 138 ? 16.141 7.859 -12.211 1 96.5 138 ASN A C 1
ATOM 1036 O O . ASN A 1 138 ? 16.969 7.617 -11.328 1 96.5 138 ASN A O 1
ATOM 1040 N N . PHE A 1 139 ? 15.109 7.02 -12.422 1 97.25 139 PHE A N 1
ATOM 1041 C CA . PHE A 1 139 ? 14.836 5.895 -11.531 1 97.25 139 PHE A CA 1
ATOM 1042 C C . PHE A 1 139 ? 14.867 4.578 -12.297 1 97.25 139 PHE A C 1
ATOM 1044 O O . PHE A 1 139 ? 14.328 3.572 -11.836 1 97.25 139 PHE A O 1
ATOM 1051 N N . TRP A 1 140 ? 15.422 4.52 -13.469 1 97.56 140 TRP A N 1
ATOM 1052 C CA . TRP A 1 140 ? 15.531 3.303 -14.266 1 97.56 140 TRP A CA 1
ATOM 1053 C C . TRP A 1 140 ? 16.812 2.555 -13.945 1 97.56 140 TRP A C 1
ATOM 1055 O O . TRP A 1 140 ? 17.844 3.17 -13.617 1 97.56 140 TRP A O 1
ATOM 1065 N N . THR A 1 141 ? 16.734 1.248 -13.93 1 95.88 141 THR A N 1
ATOM 1066 C CA . THR A 1 141 ? 17.891 0.387 -13.766 1 95.88 141 THR A CA 1
ATOM 1067 C C . THR A 1 141 ? 17.812 -0.817 -14.695 1 95.88 141 THR A C 1
ATOM 1069 O O . THR A 1 141 ? 16.719 -1.248 -15.07 1 95.88 141 THR A O 1
ATOM 1072 N N . ASN A 1 142 ? 18.875 -1.328 -15.164 1 95.88 142 ASN A N 1
ATOM 1073 C CA . ASN A 1 142 ? 18.953 -2.523 -16 1 95.88 142 ASN A CA 1
ATOM 1074 C C . ASN A 1 142 ? 18.141 -2.367 -17.281 1 95.88 142 ASN A C 1
ATOM 1076 O O . ASN A 1 142 ? 17.328 -3.23 -17.609 1 95.88 142 ASN A O 1
ATOM 1080 N N . VAL A 1 143 ? 18.328 -1.222 -17.953 1 97.25 143 VAL A N 1
ATOM 1081 C CA . VAL A 1 143 ? 17.609 -0.956 -19.203 1 97.25 143 VAL A CA 1
ATOM 1082 C C . VAL A 1 143 ? 18.578 -0.428 -20.25 1 97.25 143 VAL A C 1
ATOM 1084 O O . VAL A 1 143 ? 19.734 -0.12 -19.953 1 97.25 143 VAL A O 1
ATOM 1087 N N . SER A 1 144 ? 18.203 -0.455 -21.484 1 95.88 144 SER A N 1
ATOM 1088 C CA . SER A 1 144 ? 18.922 0.122 -22.609 1 95.88 144 SER A CA 1
ATOM 1089 C C . SER A 1 144 ? 18.062 1.143 -23.344 1 95.88 144 SER A C 1
ATOM 1091 O O . SER A 1 144 ? 16.859 0.912 -23.578 1 95.88 144 SER A O 1
ATOM 1093 N N . PRO A 1 145 ? 18.594 2.236 -23.766 1 95.94 145 PRO A N 1
ATOM 1094 C CA . PRO A 1 145 ? 19.984 2.654 -23.578 1 95.94 145 PRO A CA 1
ATOM 1095 C C . PRO A 1 145 ? 20.312 2.945 -22.109 1 95.94 145 PRO A C 1
ATOM 1097 O O . PRO A 1 145 ? 19.422 2.898 -21.25 1 95.94 145 PRO A O 1
ATOM 1100 N N . ASP A 1 146 ? 21.531 3.207 -21.844 1 95.75 146 ASP A N 1
ATOM 1101 C CA . ASP A 1 146 ? 22 3.488 -20.5 1 95.75 146 ASP A CA 1
ATOM 1102 C C . ASP A 1 146 ? 21.234 4.652 -19.875 1 95.75 146 ASP A C 1
ATOM 1104 O O . ASP A 1 146 ? 21.375 5.797 -20.312 1 95.75 146 ASP A O 1
ATOM 1108 N N . PRO A 1 147 ? 20.484 4.371 -18.828 1 96.19 147 PRO A N 1
ATOM 1109 C CA . PRO A 1 147 ? 19.641 5.43 -18.281 1 96.19 147 PRO A CA 1
ATOM 1110 C C . PRO A 1 147 ? 20.438 6.547 -17.609 1 96.19 147 PRO A C 1
ATOM 1112 O O . PRO A 1 147 ? 19.906 7.629 -17.359 1 96.19 147 PRO A O 1
ATOM 1115 N N . LYS A 1 148 ? 21.719 6.375 -17.391 1 95.5 148 LYS A N 1
ATOM 1116 C CA . LYS A 1 148 ? 22.562 7.41 -16.797 1 95.5 148 LYS A CA 1
ATOM 1117 C C . LYS A 1 148 ? 23.016 8.414 -17.859 1 95.5 148 LYS A C 1
ATOM 1119 O O . LYS A 1 148 ? 23.5 9.5 -17.516 1 95.5 148 LYS A O 1
ATOM 1124 N N . LYS A 1 149 ? 22.797 8.055 -19.109 1 96.5 149 LYS A N 1
ATOM 1125 C CA . LYS A 1 149 ? 23.375 8.875 -20.172 1 96.5 149 LYS A CA 1
ATOM 1126 C C . LYS A 1 149 ? 22.281 9.359 -21.125 1 96.5 149 LYS A C 1
ATOM 1128 O O . LYS A 1 149 ? 22.422 10.406 -21.766 1 96.5 149 LYS A O 1
ATOM 1133 N N . TYR A 1 150 ? 21.234 8.57 -21.188 1 96.81 150 TYR A N 1
ATOM 1134 C CA . TYR A 1 150 ? 20.234 8.859 -22.203 1 96.81 150 TYR A CA 1
ATOM 1135 C C . TYR A 1 150 ? 18.828 8.82 -21.625 1 96.81 150 TYR A C 1
ATOM 1137 O O . TYR A 1 150 ? 18.531 8.008 -20.75 1 96.81 150 TYR A O 1
ATOM 1145 N N . CYS A 1 151 ? 18.047 9.703 -22.188 1 97.25 151 CYS A N 1
ATOM 1146 C CA . CYS A 1 151 ? 16.625 9.609 -21.875 1 97.25 151 CYS A CA 1
ATOM 1147 C C . CYS A 1 151 ? 15.992 8.414 -22.578 1 97.25 151 CYS A C 1
ATOM 1149 O O . CYS A 1 151 ? 16.547 7.887 -23.547 1 97.25 151 CYS A O 1
ATOM 1151 N N . GLY A 1 152 ? 14.789 8.016 -22.141 1 93.81 152 GLY A N 1
ATOM 1152 C CA . GLY A 1 152 ? 14.07 6.914 -22.75 1 93.81 152 GLY A CA 1
ATOM 1153 C C . GLY A 1 152 ? 13.508 7.262 -24.109 1 93.81 152 GLY A C 1
ATOM 1154 O O . GLY A 1 152 ? 13.789 8.336 -24.656 1 93.81 152 GLY A O 1
ATOM 1155 N N . PRO A 1 153 ? 12.805 6.391 -24.562 1 95.81 153 PRO A N 1
ATOM 1156 C CA . PRO A 1 153 ? 12.227 5.164 -24 1 95.81 153 PRO A CA 1
ATOM 1157 C C . PRO A 1 153 ? 13.266 4.066 -23.797 1 95.81 153 PRO A C 1
ATOM 1159 O O . PRO A 1 153 ? 14.258 4.012 -24.516 1 95.81 153 PRO A O 1
ATOM 1162 N N . TYR A 1 154 ? 12.977 3.244 -22.781 1 96.69 154 TYR A N 1
ATOM 1163 C CA . TYR A 1 154 ? 13.922 2.199 -22.391 1 96.69 154 TYR A CA 1
ATOM 1164 C C . TYR A 1 154 ? 13.367 0.817 -22.719 1 96.69 154 TYR A C 1
ATOM 1166 O O . TYR A 1 154 ? 12.156 0.634 -22.797 1 96.69 154 TYR A O 1
ATOM 1174 N N . LYS A 1 155 ? 14.227 -0.111 -22.953 1 95.19 155 LYS A N 1
ATOM 1175 C CA . LYS A 1 155 ? 13.914 -1.534 -23.031 1 95.19 155 LYS A CA 1
ATOM 1176 C C . LYS A 1 155 ? 14.664 -2.326 -21.969 1 95.19 155 LYS A C 1
ATOM 1178 O O . LYS A 1 155 ? 15.758 -1.943 -21.562 1 95.19 155 LYS A O 1
ATOM 1183 N N . SER A 1 156 ? 13.984 -3.383 -21.547 1 92.56 156 SER A N 1
ATOM 1184 C CA . SER A 1 156 ? 14.633 -4.203 -20.531 1 92.56 156 SER A CA 1
ATOM 1185 C C . SER A 1 156 ? 15.914 -4.84 -21.062 1 92.56 156 SER A C 1
ATOM 1187 O O . SER A 1 156 ? 15.961 -5.273 -22.219 1 92.56 156 SER A O 1
ATOM 1189 N N . ASN A 1 157 ? 16.938 -4.676 -20.25 1 82.12 157 ASN A N 1
ATOM 1190 C CA . ASN A 1 157 ? 18.188 -5.367 -20.547 1 82.12 157 ASN A CA 1
ATOM 1191 C C . ASN A 1 157 ? 18.297 -6.684 -19.781 1 82.12 157 ASN A C 1
ATOM 1193 O O . ASN A 1 157 ? 18.5 -6.684 -18.562 1 82.12 157 ASN A O 1
ATOM 1197 N N . LEU A 1 158 ? 17.906 -7.801 -20.219 1 65.94 158 LEU A N 1
ATOM 1198 C CA . LEU A 1 158 ? 17.844 -9.086 -19.531 1 65.94 158 LEU A CA 1
ATOM 1199 C C . LEU A 1 158 ? 19.219 -9.492 -19.031 1 65.94 158 LEU A C 1
ATOM 1201 O O . LEU A 1 158 ? 19.344 -10.273 -18.078 1 65.94 158 LEU A O 1
ATOM 1205 N N . LEU A 1 159 ? 20.266 -8.977 -19.578 1 60.12 159 LEU A N 1
ATOM 1206 C CA . LEU A 1 159 ? 21.594 -9.531 -19.328 1 60.12 159 LEU A CA 1
ATOM 1207 C C . LEU A 1 159 ? 22.25 -8.828 -18.141 1 60.12 159 LEU A C 1
ATOM 1209 O O . LEU A 1 159 ? 23.25 -9.312 -17.609 1 60.12 159 LEU A O 1
ATOM 1213 N N . ARG A 1 160 ? 21.828 -7.691 -17.703 1 55.16 160 ARG A N 1
ATOM 1214 C CA . ARG A 1 160 ? 22.609 -6.949 -16.719 1 55.16 160 ARG A CA 1
ATOM 1215 C C . ARG A 1 160 ? 21.922 -6.949 -15.359 1 55.16 160 ARG A C 1
ATOM 1217 O O . ARG A 1 160 ? 20.766 -6.559 -15.242 1 55.16 160 ARG A O 1
ATOM 1224 N N . GLN A 1 161 ? 22.375 -7.816 -14.414 1 59.56 161 GLN A N 1
ATOM 1225 C CA . GLN A 1 161 ? 21.906 -7.734 -13.031 1 59.56 161 GLN A CA 1
ATOM 1226 C C . GLN A 1 161 ? 22.688 -6.695 -12.242 1 59.56 161 GLN A C 1
ATOM 1228 O O . GLN A 1 161 ? 23.891 -6.863 -12.008 1 59.56 161 GLN A O 1
ATOM 1233 N N . SER A 1 162 ? 22.203 -5.465 -12.352 1 54.06 162 SER A N 1
ATOM 1234 C CA . SER A 1 162 ? 22.953 -4.469 -11.594 1 54.06 162 SER A CA 1
ATOM 1235 C C . SER A 1 162 ? 22.578 -4.496 -10.117 1 54.06 162 SER A C 1
ATOM 1237 O O . SER A 1 162 ? 21.484 -4.941 -9.758 1 54.06 162 SER A O 1
ATOM 1239 N N . LYS A 1 163 ? 23.562 -4.219 -9.367 1 54.84 163 LYS A N 1
ATOM 1240 C CA . LYS A 1 163 ? 23.406 -4.059 -7.922 1 54.84 163 LYS A CA 1
ATOM 1241 C C . LYS A 1 163 ? 22.328 -3.029 -7.598 1 54.84 163 LYS A C 1
ATOM 1243 O O . LYS A 1 163 ? 22.156 -2.057 -8.336 1 54.84 163 LYS A O 1
ATOM 1248 N N . LEU A 1 164 ? 21.578 -3.279 -6.668 1 60.16 164 LEU A N 1
ATOM 1249 C CA . LEU A 1 164 ? 20.562 -2.383 -6.133 1 60.16 164 LEU A CA 1
ATOM 1250 C C . LEU A 1 164 ? 21.172 -1.043 -5.734 1 60.16 164 LEU A C 1
ATOM 1252 O O . LEU A 1 164 ? 22.141 -0.998 -4.984 1 60.16 164 LEU A O 1
ATOM 1256 N N . GLU A 1 165 ? 20.922 0.091 -6.492 1 56.34 165 GLU A N 1
ATOM 1257 C CA . GLU A 1 165 ? 21.391 1.431 -6.148 1 56.34 165 GLU A CA 1
ATOM 1258 C C . GLU A 1 165 ? 20.312 2.211 -5.391 1 56.34 165 GLU A C 1
ATOM 1260 O O . GLU A 1 165 ? 19.125 2.08 -5.684 1 56.34 165 GLU A O 1
ATOM 1265 N N . SER A 1 166 ? 20.688 2.842 -4.281 1 55.69 166 SER A N 1
ATOM 1266 C CA . SER A 1 166 ? 19.766 3.699 -3.541 1 55.69 166 SER A CA 1
ATOM 1267 C C . SER A 1 166 ? 19.5 5.004 -4.285 1 55.69 166 SER A C 1
ATOM 1269 O O . SER A 1 166 ? 20.328 5.445 -5.086 1 55.69 166 SER A O 1
ATOM 1271 N N . ASN A 1 167 ? 18.172 5.441 -4.102 1 60.19 167 ASN A N 1
ATOM 1272 C CA . ASN A 1 167 ? 17.844 6.754 -4.645 1 60.19 167 ASN A CA 1
ATOM 1273 C C . ASN A 1 167 ? 18.516 7.875 -3.852 1 60.19 167 ASN A C 1
ATOM 1275 O O . ASN A 1 167 ? 18.547 7.828 -2.621 1 60.19 167 ASN A O 1
ATOM 1279 N N . HIS A 1 168 ? 19.453 8.5 -4.398 1 49.47 168 HIS A N 1
ATOM 1280 C CA . HIS A 1 168 ? 19.969 9.656 -3.678 1 49.47 168 HIS A CA 1
ATOM 1281 C C . HIS A 1 168 ? 18.844 10.641 -3.357 1 49.47 168 HIS A C 1
ATOM 1283 O O . HIS A 1 168 ? 18.219 11.188 -4.266 1 49.47 168 HIS A O 1
ATOM 1289 N N . VAL A 1 169 ? 18.297 10.531 -2.193 1 56.5 169 VAL A N 1
ATOM 1290 C CA . VAL A 1 169 ? 17.281 11.492 -1.776 1 56.5 169 VAL A CA 1
ATOM 1291 C C . VAL A 1 169 ? 17.922 12.578 -0.918 1 56.5 169 VAL A C 1
ATOM 1293 O O . VAL A 1 169 ? 18.688 12.281 0.007 1 56.5 169 VAL A O 1
ATOM 1296 N N . ASP A 1 170 ? 18.016 13.758 -1.463 1 53.03 170 ASP A N 1
ATOM 1297 C CA . ASP A 1 170 ? 18.453 14.875 -0.626 1 53.03 170 ASP A CA 1
ATOM 1298 C C . ASP A 1 170 ? 17.266 15.531 0.068 1 53.03 170 ASP A C 1
ATOM 1300 O O . ASP A 1 170 ? 16.109 15.234 -0.247 1 53.03 170 ASP A O 1
ATOM 1304 N N . ILE A 1 171 ? 17.578 16.312 1.107 1 48.19 171 ILE A N 1
ATOM 1305 C CA . ILE A 1 171 ? 16.594 17 1.938 1 48.19 171 ILE A CA 1
ATOM 1306 C C . ILE A 1 171 ? 15.562 17.688 1.048 1 48.19 171 ILE A C 1
ATOM 1308 O O . ILE A 1 171 ? 14.398 17.812 1.422 1 48.19 171 ILE A O 1
ATOM 1312 N N . LYS A 1 172 ? 16.062 17.953 -0.059 1 52.78 172 LYS A N 1
ATOM 1313 C CA . LYS A 1 172 ? 15.195 18.75 -0.929 1 52.78 172 LYS A CA 1
ATOM 1314 C C . LYS A 1 172 ? 14.32 17.844 -1.793 1 52.78 172 LYS A C 1
ATOM 1316 O O . LYS A 1 172 ? 13.391 18.328 -2.455 1 52.78 172 LYS A O 1
ATOM 1321 N N . ASN A 1 173 ? 14.711 16.594 -1.778 1 54.88 173 ASN A N 1
ATOM 1322 C CA . ASN A 1 173 ? 14.008 15.695 -2.684 1 54.88 173 ASN A CA 1
ATOM 1323 C C . ASN A 1 173 ? 13.203 14.648 -1.918 1 54.88 173 ASN A C 1
ATOM 1325 O O . ASN A 1 173 ? 13.75 13.625 -1.496 1 54.88 173 ASN A O 1
ATOM 1329 N N . HIS A 1 174 ? 12.133 14.789 -1.359 1 58.34 174 HIS A N 1
ATOM 1330 C CA . HIS A 1 174 ? 11.367 13.641 -0.883 1 58.34 174 HIS A CA 1
ATOM 1331 C C . HIS A 1 174 ? 10.656 13.961 0.427 1 58.34 174 HIS A C 1
ATOM 1333 O O . HIS A 1 174 ? 10.617 13.125 1.336 1 58.34 174 HIS A O 1
ATOM 1339 N N . ASP A 1 175 ? 9.992 15.141 0.306 1 70 175 ASP A N 1
ATOM 1340 C CA . ASP A 1 175 ? 9.406 15.422 1.614 1 70 175 ASP A CA 1
ATOM 1341 C C . ASP A 1 175 ? 7.898 15.164 1.609 1 70 175 ASP A C 1
ATOM 1343 O O . ASP A 1 175 ? 7.227 15.406 0.605 1 70 175 ASP A O 1
ATOM 1347 N N . THR A 1 176 ? 7.461 14.43 2.479 1 90.62 176 THR A N 1
ATOM 1348 C CA . THR A 1 176 ? 6.086 14.117 2.855 1 90.62 176 THR A CA 1
ATOM 1349 C C . THR A 1 176 ? 5.738 14.758 4.199 1 90.62 176 THR A C 1
ATOM 1351 O O . THR A 1 176 ? 6.551 14.75 5.125 1 90.62 176 THR A O 1
ATOM 1354 N N . ILE A 1 177 ? 4.617 15.57 4.18 1 98.44 177 ILE A N 1
ATOM 1355 C CA . ILE A 1 177 ? 4.152 15.883 5.523 1 98.44 177 ILE A CA 1
ATOM 1356 C C . ILE A 1 177 ? 3.432 14.672 6.117 1 98.44 177 ILE A C 1
ATOM 1358 O O . ILE A 1 177 ? 2.586 14.062 5.457 1 98.44 177 ILE A O 1
ATOM 1362 N N . GLY A 1 178 ? 3.83 14.18 7.23 1 98.81 178 GLY A N 1
ATOM 1363 C CA . GLY A 1 178 ? 3.127 13.258 8.117 1 98.81 178 GLY A CA 1
ATOM 1364 C C . GLY A 1 178 ? 2.699 13.906 9.422 1 98.81 178 GLY A C 1
ATOM 1365 O O . GLY A 1 178 ? 3.492 14.586 10.07 1 98.81 178 GLY A O 1
ATOM 1366 N N . ILE A 1 179 ? 1.462 13.766 9.773 1 98.94 179 ILE A N 1
ATOM 1367 C CA . ILE A 1 179 ? 0.923 14.406 10.961 1 98.94 179 ILE A CA 1
ATOM 1368 C C . ILE A 1 179 ? 0.321 13.352 11.891 1 98.94 179 ILE A C 1
ATOM 1370 O O . ILE A 1 179 ? -0.341 12.422 11.43 1 98.94 179 ILE A O 1
ATOM 1374 N N . ILE A 1 180 ? 0.578 13.453 13.156 1 98.94 180 ILE A N 1
ATOM 1375 C CA . ILE A 1 180 ? -0.101 12.719 14.211 1 98.94 180 ILE A CA 1
ATOM 1376 C C . ILE A 1 180 ? -0.889 13.68 15.094 1 98.94 180 ILE A C 1
ATOM 1378 O O . ILE A 1 180 ? -0.378 14.734 15.484 1 98.94 180 ILE A O 1
ATOM 1382 N N . ALA A 1 181 ? -2.084 13.352 15.375 1 98.94 181 ALA A N 1
ATOM 1383 C CA . ALA A 1 181 ? -2.9 14.164 16.281 1 98.94 181 ALA A CA 1
ATOM 1384 C C . ALA A 1 181 ? -3.557 13.297 17.344 1 98.94 181 ALA A C 1
ATOM 1386 O O . ALA A 1 181 ? -4.008 12.188 17.062 1 98.94 181 ALA A O 1
ATOM 1387 N N . ILE A 1 182 ? -3.596 13.727 18.531 1 98.75 182 ILE A N 1
ATOM 1388 C CA . ILE A 1 182 ? -4.363 13.172 19.625 1 98.75 182 ILE A CA 1
ATOM 1389 C C . ILE A 1 182 ? -5.402 14.18 20.109 1 98.75 182 ILE A C 1
ATOM 1391 O O . ILE A 1 182 ? -5.051 15.273 20.547 1 98.75 182 ILE A O 1
ATOM 1395 N N . ASP A 1 183 ? -6.645 13.82 20.062 1 98.31 183 ASP A N 1
ATOM 1396 C CA . ASP A 1 183 ? -7.68 14.781 20.422 1 98.31 183 ASP A CA 1
ATOM 1397 C C . ASP A 1 183 ? -8.031 14.695 21.906 1 98.31 183 ASP A C 1
ATOM 1399 O O . ASP A 1 183 ? -7.379 13.969 22.656 1 98.31 183 ASP A O 1
ATOM 1403 N N . HIS A 1 184 ? -9.016 15.523 22.359 1 96.12 184 HIS A N 1
ATOM 1404 C CA . HIS A 1 184 ? -9.344 15.664 23.766 1 96.12 184 HIS A CA 1
ATOM 1405 C C . HIS A 1 184 ? -9.914 14.375 24.344 1 96.12 184 HIS A C 1
ATOM 1407 O O . HIS A 1 184 ? -9.836 14.133 25.547 1 96.12 184 HIS A O 1
ATOM 1413 N N . ASP A 1 185 ? -10.445 13.484 23.484 1 97.06 185 ASP A N 1
ATOM 1414 C CA . ASP A 1 185 ? -11.031 12.227 23.922 1 97.06 185 ASP A CA 1
ATOM 1415 C C . ASP A 1 185 ? -9.977 11.117 23.969 1 97.06 185 ASP A C 1
ATOM 1417 O O . ASP A 1 185 ? -10.289 9.969 24.297 1 97.06 185 ASP A O 1
ATOM 1421 N N . GLY A 1 186 ? -8.797 11.453 23.531 1 97.25 186 GLY A N 1
ATOM 1422 C CA . GLY A 1 186 ? -7.719 10.477 23.547 1 97.25 186 GLY A CA 1
ATOM 1423 C C . GLY A 1 186 ? -7.613 9.672 22.266 1 97.25 186 GLY A C 1
ATOM 1424 O O . GLY A 1 186 ? -6.809 8.742 22.172 1 97.25 186 GLY A O 1
ATOM 1425 N N . ASN A 1 187 ? -8.414 10.023 21.297 1 98.56 187 ASN A N 1
ATOM 1426 C CA . ASN A 1 187 ? -8.297 9.359 20 1 98.56 187 ASN A CA 1
ATOM 1427 C C . ASN A 1 187 ? -7.07 9.844 19.234 1 98.56 187 ASN A C 1
ATOM 1429 O O . ASN A 1 187 ? -6.73 11.023 19.281 1 98.56 187 ASN A O 1
ATOM 1433 N N . ILE A 1 188 ? -6.48 8.898 18.609 1 98.88 188 ILE A N 1
ATOM 1434 C CA . ILE A 1 188 ? -5.266 9.18 17.859 1 98.88 188 ILE A CA 1
ATOM 1435 C C . ILE A 1 188 ? -5.52 8.977 16.375 1 98.88 188 ILE A C 1
ATOM 1437 O O . ILE A 1 188 ? -6.203 8.023 15.977 1 98.88 188 ILE A O 1
ATOM 1441 N N . ALA A 1 189 ? -5.082 9.844 15.531 1 98.94 189 ALA A N 1
ATOM 1442 C CA . ALA A 1 189 ? -5.109 9.727 14.07 1 98.94 189 ALA A CA 1
ATOM 1443 C C . ALA A 1 189 ? -3.764 10.109 13.461 1 98.94 189 ALA A C 1
ATOM 1445 O O . ALA A 1 189 ? -2.969 10.812 14.094 1 98.94 189 ALA A O 1
ATOM 1446 N N . ALA A 1 190 ? -3.512 9.648 12.367 1 98.94 190 ALA A N 1
ATOM 1447 C CA . ALA A 1 190 ? -2.322 10 11.594 1 98.94 190 ALA A CA 1
ATOM 1448 C C . ALA A 1 190 ? -2.652 10.148 10.109 1 98.94 190 ALA A C 1
ATOM 1450 O O . ALA A 1 190 ? -3.654 9.609 9.641 1 98.94 190 ALA A O 1
ATOM 1451 N N . GLY A 1 191 ? -1.872 10.844 9.391 1 98.88 191 GLY A N 1
ATOM 1452 C CA . GLY A 1 191 ? -2.072 11.039 7.961 1 98.88 191 GLY A CA 1
ATOM 1453 C C . GLY A 1 191 ? -0.867 11.641 7.266 1 98.88 191 GLY A C 1
ATOM 1454 O O . GLY A 1 191 ? 0.079 12.078 7.922 1 98.88 191 GLY A O 1
ATOM 1455 N N . THR A 1 192 ? -0.92 11.562 5.988 1 98.94 192 THR A N 1
ATOM 1456 C CA . THR A 1 192 ? 0.172 12.062 5.16 1 98.94 192 THR A CA 1
ATOM 1457 C C . THR A 1 192 ? -0.368 12.766 3.918 1 98.94 192 THR A C 1
ATOM 1459 O O . THR A 1 192 ? -1.514 12.547 3.521 1 98.94 192 THR A O 1
ATOM 1462 N N . SER A 1 193 ? 0.45 13.617 3.303 1 98.75 193 SER A N 1
ATOM 1463 C CA . SER A 1 193 ? 0.239 14.195 1.979 1 98.75 193 SER A CA 1
ATOM 1464 C C . SER A 1 193 ? 1.565 14.477 1.28 1 98.75 193 SER A C 1
ATOM 1466 O O . SER A 1 193 ? 2.523 14.922 1.913 1 98.75 193 SER A O 1
ATOM 1468 N N . THR A 1 194 ? 1.639 14.18 -0.011 1 98.19 194 THR A N 1
ATOM 1469 C CA . THR A 1 194 ? 2.875 14.367 -0.764 1 98.19 194 THR A CA 1
ATOM 1470 C C . THR A 1 194 ? 2.586 14.477 -2.258 1 98.19 194 THR A C 1
ATOM 1472 O O . THR A 1 194 ? 1.497 14.117 -2.713 1 98.19 194 THR A O 1
ATOM 1475 N N . ASN A 1 195 ? 3.49 15.07 -2.951 1 97.44 195 ASN A N 1
ATOM 1476 C CA . ASN A 1 195 ? 3.418 15 -4.406 1 97.44 195 ASN A CA 1
ATOM 1477 C C . ASN A 1 195 ? 4.453 14.031 -4.977 1 97.44 195 ASN A C 1
ATOM 1479 O O . ASN A 1 195 ? 4.559 13.883 -6.191 1 97.44 195 ASN A O 1
ATOM 1483 N N . GLY A 1 196 ? 5.18 13.312 -4.094 1 94.62 196 GLY A N 1
ATOM 1484 C CA . GLY A 1 196 ? 6.043 12.219 -4.504 1 94.62 196 GLY A CA 1
ATOM 1485 C C . GLY A 1 196 ? 7.418 12.68 -4.953 1 94.62 196 GLY A C 1
ATOM 1486 O O . GLY A 1 196 ? 7.824 13.805 -4.672 1 94.62 196 GLY A O 1
ATOM 1487 N N . ALA A 1 197 ? 8.195 11.797 -5.562 1 95.19 197 ALA A N 1
ATOM 1488 C CA . ALA A 1 197 ? 9.57 12.039 -5.996 1 95.19 197 ALA A CA 1
ATOM 1489 C C . ALA A 1 197 ? 9.609 12.805 -7.316 1 95.19 197 ALA A C 1
ATOM 1491 O O . ALA A 1 197 ? 8.805 12.547 -8.211 1 95.19 197 ALA A O 1
ATOM 1492 N N . LYS A 1 198 ? 10.523 13.734 -7.383 1 94.94 198 LYS A N 1
ATOM 1493 C CA . LYS A 1 198 ? 10.719 14.414 -8.664 1 94.94 198 LYS A CA 1
ATOM 1494 C C . LYS A 1 198 ? 11.211 13.445 -9.734 1 94.94 198 LYS A C 1
ATOM 1496 O O . LYS A 1 198 ? 12.039 12.578 -9.461 1 94.94 198 LYS A O 1
ATOM 1501 N N . PHE A 1 199 ? 10.641 13.555 -10.898 1 96.88 199 PHE A N 1
ATOM 1502 C CA . PHE A 1 199 ? 11.047 12.836 -12.102 1 96.88 199 PHE A CA 1
ATOM 1503 C C . PHE A 1 199 ? 10.797 11.336 -11.938 1 96.88 199 PHE A C 1
ATOM 1505 O O . PHE A 1 199 ? 11.5 10.523 -12.539 1 96.88 199 PHE A O 1
ATOM 1512 N N . LYS A 1 200 ? 9.914 11.008 -11.078 1 97.38 200 LYS A N 1
ATOM 1513 C CA . LYS A 1 200 ? 9.523 9.609 -10.922 1 97.38 200 LYS A CA 1
ATOM 1514 C C . LYS A 1 200 ? 8.969 9.047 -12.227 1 97.38 200 LYS A C 1
ATOM 1516 O O . LYS A 1 200 ? 8.461 9.789 -13.07 1 97.38 200 LYS A O 1
ATOM 1521 N N . ILE A 1 201 ? 9.133 7.773 -12.359 1 98.5 201 ILE A N 1
ATOM 1522 C CA . ILE A 1 201 ? 8.453 7.086 -13.445 1 98.5 201 ILE A CA 1
ATOM 1523 C C . ILE A 1 201 ? 6.941 7.223 -13.281 1 98.5 201 ILE A C 1
ATOM 1525 O O . ILE A 1 201 ? 6.418 7.059 -12.172 1 98.5 201 ILE A O 1
ATOM 1529 N N . PRO A 1 202 ? 6.234 7.586 -14.406 1 98.44 202 PRO A N 1
ATOM 1530 C CA . PRO A 1 202 ? 4.785 7.758 -14.273 1 98.44 202 PRO A CA 1
ATOM 1531 C C . PRO A 1 202 ? 4.105 6.547 -13.633 1 98.44 202 PRO A C 1
ATOM 1533 O O . PRO A 1 202 ? 4.41 5.406 -13.992 1 98.44 202 PRO A O 1
ATOM 1536 N N . GLY A 1 203 ? 3.215 6.781 -12.664 1 98.75 203 GLY A N 1
ATOM 1537 C CA . GLY A 1 203 ? 2.498 5.715 -11.984 1 98.75 203 GLY A CA 1
ATOM 1538 C C . GLY A 1 203 ? 3.092 5.359 -10.633 1 98.75 203 GLY A C 1
ATOM 1539 O O . GLY A 1 203 ? 2.471 4.648 -9.844 1 98.75 203 GLY A O 1
ATOM 1540 N N . ARG A 1 204 ? 4.273 5.957 -10.359 1 98.69 204 ARG A N 1
ATOM 1541 C CA . ARG A 1 204 ? 4.973 5.605 -9.125 1 98.69 204 ARG A CA 1
ATOM 1542 C C . ARG A 1 204 ? 4.195 6.074 -7.898 1 98.69 204 ARG A C 1
ATOM 1544 O O . ARG A 1 204 ? 3.742 7.223 -7.848 1 98.69 204 ARG A O 1
ATOM 1551 N N . VAL A 1 205 ? 4.043 5.152 -6.961 1 98.5 205 VAL A N 1
ATOM 1552 C CA . VAL A 1 205 ? 3.496 5.441 -5.637 1 98.5 205 VAL A CA 1
ATOM 1553 C C . VAL A 1 205 ? 4.535 5.125 -4.566 1 98.5 205 VAL A C 1
ATOM 1555 O O . VAL A 1 205 ? 5.133 4.043 -4.57 1 98.5 205 VAL A O 1
ATOM 1558 N N . GLY A 1 206 ? 4.773 6.078 -3.654 1 97.19 206 GLY A N 1
ATOM 1559 C CA . GLY A 1 206 ? 5.703 5.871 -2.555 1 97.19 206 GLY A CA 1
ATOM 1560 C C . GLY A 1 206 ? 5.023 5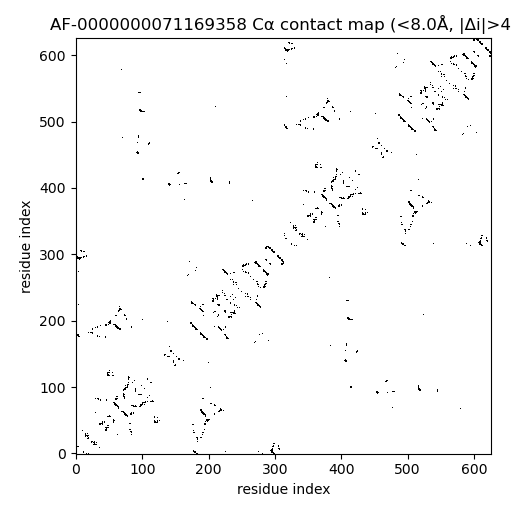.406 -1.279 1 97.19 206 GLY A C 1
ATOM 1561 O O . GLY A 1 206 ? 3.949 4.809 -1.325 1 97.19 206 GLY A O 1
ATOM 1562 N N . ASP A 1 207 ? 5.617 5.684 -0.181 1 97.69 207 ASP A N 1
ATOM 1563 C CA . ASP A 1 207 ? 5.203 5.16 1.118 1 97.69 207 ASP A CA 1
ATOM 1564 C C . ASP A 1 207 ? 4 5.926 1.662 1 97.69 207 ASP A C 1
ATOM 1566 O O . ASP A 1 207 ? 3.234 5.395 2.469 1 97.69 207 ASP A O 1
ATOM 1570 N N . SER A 1 208 ? 3.832 7.137 1.269 1 98.19 208 SER A N 1
ATOM 1571 C CA . SER A 1 208 ? 2.965 8.086 1.959 1 98.19 208 SER A CA 1
ATOM 1572 C C . SER A 1 208 ? 1.524 7.586 2.004 1 98.19 208 SER A C 1
ATOM 1574 O O . SER A 1 208 ? 0.886 7.609 3.059 1 98.19 208 SER A O 1
ATOM 1576 N N . PRO A 1 209 ? 1.008 7.094 0.884 1 98.75 209 PRO A N 1
ATOM 1577 C CA . PRO A 1 209 ? -0.387 6.652 0.941 1 98.75 209 PRO A CA 1
ATOM 1578 C C . PRO A 1 209 ? -0.525 5.184 1.336 1 98.75 209 PRO A C 1
ATOM 1580 O O . PRO A 1 209 ? -1.608 4.605 1.213 1 98.75 209 PRO A O 1
ATOM 1583 N N . ILE A 1 210 ? 0.498 4.508 1.741 1 98.75 210 ILE A N 1
ATOM 1584 C CA . ILE A 1 210 ? 0.484 3.09 2.08 1 98.75 210 ILE A CA 1
ATOM 1585 C C . ILE A 1 210 ? 0.42 2.922 3.596 1 98.75 210 ILE A C 1
ATOM 1587 O O . ILE A 1 210 ? 1.325 3.354 4.312 1 98.75 210 ILE A O 1
ATOM 1591 N N . PRO A 1 211 ? -0.639 2.246 4.066 1 97.94 211 PRO A N 1
ATOM 1592 C CA . PRO A 1 211 ? -0.723 2.041 5.512 1 97.94 211 PRO A CA 1
ATOM 1593 C C . PRO A 1 211 ? 0.492 1.309 6.078 1 97.94 211 PRO A C 1
ATOM 1595 O O . PRO A 1 211 ? 0.964 0.337 5.48 1 97.94 211 PRO A O 1
ATOM 1598 N N . GLY A 1 212 ? 0.938 1.775 7.219 1 98.62 212 GLY A N 1
ATOM 1599 C CA . GLY A 1 212 ? 2.066 1.128 7.867 1 98.62 212 GLY A CA 1
ATOM 1600 C C . GLY A 1 212 ? 3.408 1.647 7.391 1 98.62 212 GLY A C 1
ATOM 1601 O O . GLY A 1 212 ? 4.43 1.438 8.047 1 98.62 212 GLY A O 1
ATOM 1602 N N . SER A 1 213 ? 3.408 2.285 6.246 1 98.56 213 SER A N 1
ATOM 1603 C CA . SER A 1 213 ? 4.641 2.859 5.715 1 98.56 213 SER A CA 1
ATOM 1604 C C . SER A 1 213 ? 4.707 4.363 5.973 1 98.56 213 SER A C 1
ATOM 1606 O O . SER A 1 213 ? 5.434 4.812 6.859 1 98.56 213 SER A O 1
ATOM 1608 N N . GLY A 1 214 ? 3.791 5.109 5.398 1 98.38 214 GLY A N 1
ATOM 1609 C CA . GLY A 1 214 ? 3.773 6.551 5.59 1 98.38 214 GLY A CA 1
ATOM 1610 C C . GLY A 1 214 ? 3.229 6.965 6.945 1 98.38 214 GLY A C 1
ATOM 1611 O O . GLY A 1 214 ? 3.742 7.895 7.57 1 98.38 214 GLY A O 1
ATOM 1612 N N . ALA A 1 215 ? 2.223 6.262 7.387 1 98.88 215 ALA A N 1
ATOM 1613 C CA . ALA A 1 215 ? 1.571 6.582 8.656 1 98.88 215 ALA A CA 1
ATOM 1614 C C . ALA A 1 215 ? 0.849 5.363 9.227 1 98.88 215 ALA A C 1
ATOM 1616 O O . ALA A 1 215 ? 0.463 4.461 8.477 1 98.88 215 ALA A O 1
ATOM 1617 N N . TYR A 1 216 ? 0.691 5.336 10.461 1 98.94 216 TYR A N 1
ATOM 1618 C CA . TYR A 1 216 ? -0.102 4.32 11.141 1 98.94 216 TYR A CA 1
ATOM 1619 C C . TYR A 1 216 ? -0.536 4.805 12.523 1 98.94 216 TYR A C 1
ATOM 1621 O O . TYR A 1 216 ? 0.178 5.57 13.172 1 98.94 216 TYR A O 1
ATOM 1629 N N . ALA A 1 217 ? -1.683 4.383 12.953 1 98.88 217 ALA A N 1
ATOM 1630 C CA . ALA A 1 217 ? -2.193 4.781 14.266 1 98.88 217 ALA A CA 1
ATOM 1631 C C . ALA A 1 217 ? -3.07 3.688 14.867 1 98.88 217 ALA A C 1
ATOM 1633 O O . ALA A 1 217 ? -3.84 3.037 14.156 1 98.88 217 ALA A O 1
ATOM 1634 N N . MET A 1 218 ? -2.916 3.445 16.047 1 98.5 218 MET A N 1
ATOM 1635 C CA . MET A 1 218 ? -3.758 2.592 16.891 1 98.5 218 MET A CA 1
ATOM 1636 C C . MET A 1 218 ? -3.939 3.197 18.266 1 98.5 218 MET A C 1
ATOM 1638 O O . MET A 1 218 ? -2.965 3.395 19 1 98.5 218 MET A O 1
ATOM 1642 N N . ASN A 1 219 ? -5.168 3.436 18.703 1 98.25 219 ASN A N 1
ATOM 1643 C CA . ASN A 1 219 ? -5.457 4.16 19.938 1 98.25 219 ASN A CA 1
ATOM 1644 C C . ASN A 1 219 ? -4.711 3.561 21.125 1 98.25 219 ASN A C 1
ATOM 1646 O O . ASN A 1 219 ? -4.141 4.289 21.938 1 98.25 219 ASN A O 1
ATOM 1650 N N . LYS A 1 220 ? -4.664 2.314 21.25 1 96.31 220 LYS A N 1
ATOM 1651 C CA . LYS A 1 220 ? -4.133 1.679 22.453 1 96.31 220 LYS A CA 1
ATOM 1652 C C . LYS A 1 220 ? -2.605 1.672 22.438 1 96.31 220 LYS A C 1
ATOM 1654 O O . LYS A 1 220 ? -1.974 1.445 23.469 1 96.31 220 LYS A O 1
ATOM 1659 N N . LEU A 1 221 ? -2.025 1.987 21.375 1 98.31 221 LEU A N 1
ATOM 1660 C CA . LEU A 1 221 ? -0.581 1.832 21.25 1 98.31 221 LEU A CA 1
ATOM 1661 C C . LEU A 1 221 ? 0.083 3.168 20.938 1 98.31 221 LEU A C 1
ATOM 1663 O O . LEU A 1 221 ? 1.077 3.537 21.562 1 98.31 221 LEU A O 1
ATOM 1667 N N . GLY A 1 222 ? -0.431 3.834 19.922 1 98.81 222 GLY A N 1
ATOM 1668 C CA . GLY A 1 222 ? 0.185 5.07 19.469 1 98.81 222 GLY A CA 1
ATOM 1669 C C . GLY A 1 222 ? 0.121 5.246 17.969 1 98.81 222 GLY A C 1
ATOM 1670 O O . GLY A 1 222 ? -0.771 4.703 17.312 1 98.81 222 GLY A O 1
ATOM 1671 N N . ALA A 1 223 ? 0.992 6.09 17.469 1 98.94 223 ALA A N 1
ATOM 1672 C CA . ALA A 1 223 ? 1.039 6.391 16.047 1 98.94 223 ALA A CA 1
ATOM 1673 C C . ALA A 1 223 ? 2.461 6.715 15.594 1 98.94 223 ALA A C 1
ATOM 1675 O O . ALA A 1 223 ? 3.324 7.016 16.422 1 98.94 223 ALA A O 1
ATOM 1676 N N . ALA A 1 224 ? 2.637 6.625 14.336 1 99 224 ALA A N 1
ATOM 1677 C CA . ALA A 1 224 ? 3.912 7.008 13.734 1 99 224 ALA A CA 1
ATOM 1678 C C . ALA A 1 224 ? 3.721 7.488 12.305 1 99 224 ALA A C 1
ATOM 1680 O O . ALA A 1 224 ? 2.77 7.09 11.625 1 99 224 ALA A O 1
ATOM 1681 N N . VAL A 1 225 ? 4.574 8.344 11.867 1 98.88 225 VAL A N 1
ATOM 1682 C CA . VAL A 1 225 ? 4.641 8.82 10.484 1 98.88 225 VAL A CA 1
ATOM 1683 C C . VAL A 1 225 ? 6.094 8.836 10.016 1 98.88 225 VAL A C 1
ATOM 1685 O O . VAL A 1 225 ? 7.016 8.953 10.828 1 98.88 225 VAL A O 1
ATOM 1688 N N . ALA A 1 226 ? 6.234 8.695 8.734 1 98.44 226 ALA A N 1
ATOM 1689 C CA . ALA A 1 226 ? 7.578 8.609 8.172 1 98.44 226 ALA A CA 1
ATOM 1690 C C . ALA A 1 226 ? 7.73 9.531 6.961 1 98.44 226 ALA A C 1
ATOM 1692 O O . ALA A 1 226 ? 6.742 9.891 6.32 1 98.44 226 ALA A O 1
ATOM 1693 N N . THR A 1 227 ? 8.961 9.93 6.676 1 97.62 227 THR A N 1
ATOM 1694 C CA . THR A 1 227 ? 9.328 10.727 5.508 1 97.62 227 THR A CA 1
ATOM 1695 C C . THR A 1 227 ? 10.719 10.336 5.008 1 97.62 227 THR A C 1
ATOM 1697 O O . THR A 1 227 ? 11.555 9.852 5.781 1 97.62 227 THR A O 1
ATOM 1700 N N . GLY A 1 228 ? 10.945 10.445 3.689 1 95.88 228 GLY A N 1
ATOM 1701 C CA . GLY A 1 228 ? 12.227 10.102 3.104 1 95.88 228 GLY A CA 1
ATOM 1702 C C . GLY A 1 228 ? 12.109 9.367 1.786 1 95.88 228 GLY A C 1
ATOM 1703 O O . GLY A 1 228 ? 11.242 9.688 0.965 1 95.88 228 GLY A O 1
ATOM 1704 N N . ASP A 1 229 ? 13.117 8.461 1.529 1 95.38 229 ASP A N 1
ATOM 1705 C CA . ASP A 1 229 ? 13.031 7.598 0.354 1 95.38 229 ASP A CA 1
ATOM 1706 C C . ASP A 1 229 ? 11.844 6.645 0.456 1 95.38 229 ASP A C 1
ATOM 1708 O O . ASP A 1 229 ? 11.961 5.559 1.027 1 95.38 229 ASP A O 1
ATOM 1712 N N . GLY A 1 230 ? 10.797 7.035 -0.195 1 96.56 230 GLY A N 1
ATOM 1713 C CA . GLY A 1 230 ? 9.523 6.359 -0.024 1 96.56 230 GLY A CA 1
ATOM 1714 C C . GLY A 1 230 ? 9.547 4.918 -0.505 1 96.56 230 GLY A C 1
ATOM 1715 O O . GLY A 1 230 ? 8.805 4.078 0.013 1 96.56 230 GLY A O 1
ATOM 1716 N N . ASP A 1 231 ? 10.367 4.66 -1.529 1 96.75 231 ASP A N 1
ATOM 1717 C CA . ASP A 1 231 ? 10.453 3.293 -2.037 1 96.75 231 ASP A CA 1
ATOM 1718 C C . ASP A 1 231 ? 11.078 2.361 -1.004 1 96.75 231 ASP A C 1
ATOM 1720 O O . ASP A 1 231 ? 10.586 1.255 -0.777 1 96.75 231 ASP A O 1
ATOM 1724 N N . ILE A 1 232 ? 12.094 2.822 -0.344 1 96.62 232 ILE A N 1
ATOM 1725 C CA . ILE A 1 232 ? 12.766 2.018 0.669 1 96.62 232 ILE A CA 1
ATOM 1726 C C . ILE A 1 232 ? 11.898 1.942 1.926 1 96.62 232 ILE A C 1
ATOM 1728 O O . ILE A 1 232 ? 11.75 0.873 2.521 1 96.62 232 ILE A O 1
ATOM 1732 N N . LEU A 1 233 ? 11.336 3.076 2.309 1 97.5 233 LEU A N 1
ATOM 1733 C CA . LEU A 1 233 ? 10.477 3.088 3.484 1 97.5 233 LEU A CA 1
ATOM 1734 C C . LEU A 1 233 ? 9.344 2.076 3.338 1 97.5 233 LEU A C 1
ATOM 1736 O O . LEU A 1 233 ? 9.031 1.349 4.281 1 97.5 233 LEU A O 1
ATOM 1740 N N . MET A 1 234 ? 8.773 2.027 2.193 1 97.5 234 MET A N 1
ATOM 1741 C CA . MET A 1 234 ? 7.625 1.161 1.932 1 97.5 234 MET A CA 1
ATOM 1742 C C . MET A 1 234 ? 7.992 -0.305 2.141 1 97.5 234 MET A C 1
ATOM 1744 O O . MET A 1 234 ? 7.16 -1.103 2.574 1 97.5 234 MET A O 1
ATOM 1748 N N . ARG A 1 235 ? 9.219 -0.695 1.892 1 98.06 235 ARG A N 1
ATOM 1749 C CA . ARG A 1 235 ? 9.68 -2.076 1.975 1 98.06 235 ARG A CA 1
ATOM 1750 C C . ARG A 1 235 ? 9.805 -2.527 3.426 1 98.06 235 ARG A C 1
ATOM 1752 O O . ARG A 1 235 ? 9.82 -3.727 3.709 1 98.06 235 ARG A O 1
ATOM 1759 N N . PHE A 1 236 ? 9.812 -1.521 4.371 1 98.5 236 PHE A N 1
ATOM 1760 C CA . PHE A 1 236 ? 10.094 -1.888 5.754 1 98.5 236 PHE A CA 1
ATOM 1761 C C . PHE A 1 236 ? 8.945 -1.489 6.664 1 98.5 236 PHE A C 1
ATOM 1763 O O . PHE A 1 236 ? 8.945 -1.812 7.855 1 98.5 236 PHE A O 1
ATOM 1770 N N . LEU A 1 237 ? 7.977 -0.767 6.16 1 98.75 237 LEU A N 1
ATOM 1771 C CA . LEU A 1 237 ? 6.766 -0.388 6.883 1 98.75 237 LEU A CA 1
ATOM 1772 C C . LEU A 1 237 ? 7.109 0.207 8.242 1 98.75 237 LEU A C 1
ATOM 1774 O O . LEU A 1 237 ? 6.637 -0.277 9.273 1 98.75 237 LEU A O 1
ATOM 1778 N N . PRO A 1 238 ? 7.832 1.292 8.227 1 98.81 238 PRO A N 1
ATOM 1779 C CA . PRO A 1 238 ? 8.406 1.792 9.477 1 98.81 238 PRO A CA 1
ATOM 1780 C C . PRO A 1 238 ? 7.348 2.297 10.453 1 98.81 238 PRO A C 1
ATOM 1782 O O . PRO A 1 238 ? 7.504 2.143 11.672 1 98.81 238 PRO A O 1
ATOM 1785 N N . SER A 1 239 ? 6.301 2.904 9.984 1 98.94 239 SER A N 1
ATOM 1786 C CA . SER A 1 239 ? 5.293 3.449 10.891 1 98.94 239 SER A CA 1
ATOM 1787 C C . SER A 1 239 ? 4.582 2.342 11.656 1 98.94 239 SER A C 1
ATOM 1789 O O . SER A 1 239 ? 4.395 2.445 12.875 1 98.94 239 SER A O 1
ATOM 1791 N N . PHE A 1 240 ? 4.227 1.278 10.953 1 98.88 240 PHE A N 1
ATOM 1792 C CA . PHE A 1 240 ? 3.617 0.137 11.617 1 98.88 240 PHE A CA 1
ATOM 1793 C C . PHE A 1 240 ? 4.594 -0.506 12.594 1 98.88 240 PHE A C 1
ATOM 1795 O O . PHE A 1 240 ? 4.219 -0.862 13.719 1 98.88 240 PHE A O 1
ATOM 1802 N N . HIS A 1 241 ? 5.793 -0.697 12.117 1 98.75 241 HIS A N 1
ATOM 1803 C CA . HIS A 1 241 ? 6.82 -1.331 12.93 1 98.75 241 HIS A CA 1
ATOM 1804 C C . HIS A 1 241 ? 7.055 -0.559 14.227 1 98.75 241 HIS A C 1
ATOM 1806 O O . HIS A 1 241 ? 7.172 -1.156 15.297 1 98.75 241 HIS A O 1
ATOM 1812 N N . ALA A 1 242 ? 7.137 0.763 14.148 1 98.94 242 ALA A N 1
ATOM 1813 C CA . ALA A 1 242 ? 7.332 1.599 15.328 1 98.94 242 ALA A CA 1
ATOM 1814 C C . ALA A 1 242 ? 6.164 1.458 16.297 1 98.94 242 ALA A C 1
ATOM 1816 O O . ALA A 1 242 ? 6.363 1.361 17.516 1 98.94 242 ALA A O 1
ATOM 1817 N N . VAL A 1 243 ? 4.949 1.462 15.797 1 98.88 243 VAL A N 1
ATOM 1818 C CA . VAL A 1 243 ? 3.764 1.327 16.641 1 98.88 243 VAL A CA 1
ATOM 1819 C C . VAL A 1 243 ? 3.781 -0.028 17.344 1 98.88 243 VAL A C 1
ATOM 1821 O O . VAL A 1 243 ? 3.484 -0.118 18.531 1 98.88 243 VAL A O 1
ATOM 1824 N N . GLN A 1 244 ? 4.18 -1.086 16.578 1 98 244 GLN A N 1
ATOM 1825 C CA . GLN A 1 244 ? 4.27 -2.412 17.188 1 98 244 GLN A CA 1
ATOM 1826 C C . GLN A 1 244 ? 5.379 -2.471 18.234 1 98 244 GLN A C 1
ATOM 1828 O O . GLN A 1 244 ? 5.258 -3.17 19.234 1 98 244 GLN A O 1
ATOM 1833 N N . ALA A 1 245 ? 6.453 -1.76 17.938 1 98.12 245 ALA A N 1
ATOM 1834 C CA . ALA A 1 245 ? 7.535 -1.71 18.922 1 98.12 245 ALA A CA 1
ATOM 1835 C C . ALA A 1 245 ? 7.059 -1.098 20.234 1 98.12 245 ALA A C 1
ATOM 1837 O O . ALA A 1 245 ? 7.457 -1.541 21.312 1 98.12 245 ALA A O 1
ATOM 1838 N N . MET A 1 246 ? 6.242 -0.115 20.172 1 98.44 246 MET A N 1
ATOM 1839 C CA . MET A 1 246 ? 5.711 0.519 21.375 1 98.44 246 MET A CA 1
ATOM 1840 C C . MET A 1 246 ? 4.773 -0.426 22.125 1 98.44 246 MET A C 1
ATOM 1842 O O . MET A 1 246 ? 4.695 -0.391 23.344 1 98.44 246 MET A O 1
ATOM 1846 N N . LYS A 1 247 ? 4.062 -1.277 21.359 1 96.19 247 LYS A N 1
ATOM 1847 C CA . LYS A 1 247 ? 3.268 -2.336 21.984 1 96.19 247 LYS A CA 1
ATOM 1848 C C . LYS A 1 247 ? 4.125 -3.197 22.906 1 96.19 247 LYS A C 1
ATOM 1850 O O . LYS A 1 247 ? 3.66 -3.646 23.953 1 96.19 247 LYS A O 1
ATOM 1855 N N . HIS A 1 248 ? 5.363 -3.359 22.531 1 95.19 248 HIS A N 1
ATOM 1856 C CA . HIS A 1 248 ? 6.27 -4.219 23.281 1 95.19 248 HIS A CA 1
ATOM 1857 C C . HIS A 1 248 ? 7.07 -3.414 24.297 1 95.19 248 HIS A C 1
ATOM 1859 O O . HIS A 1 248 ? 8.102 -3.877 24.781 1 95.19 248 HIS A O 1
ATOM 1865 N N . GLY A 1 249 ? 6.734 -2.186 24.516 1 95.81 249 GLY A N 1
ATOM 1866 C CA . GLY A 1 249 ? 7.246 -1.434 25.656 1 95.81 249 GLY A CA 1
ATOM 1867 C C . GLY A 1 249 ? 8.344 -0.455 25.266 1 95.81 249 GLY A C 1
ATOM 1868 O O . GLY A 1 249 ? 8.883 0.245 26.125 1 95.81 249 GLY A O 1
ATOM 1869 N N . HIS A 1 250 ? 8.664 -0.364 24 1 97.94 250 HIS A N 1
ATOM 1870 C CA . HIS A 1 250 ? 9.672 0.611 23.609 1 97.94 250 HIS A CA 1
ATOM 1871 C C . HIS A 1 250 ? 9.125 2.031 23.672 1 97.94 250 HIS A C 1
ATOM 1873 O O . HIS A 1 250 ? 8.047 2.312 23.141 1 97.94 250 HIS A O 1
ATOM 1879 N N . PRO A 1 251 ? 9.898 2.932 24.328 1 98.44 251 PRO A N 1
ATOM 1880 C CA . PRO A 1 251 ? 9.484 4.336 24.219 1 98.44 251 PRO A CA 1
ATOM 1881 C C . PRO A 1 251 ? 9.531 4.844 22.781 1 98.44 251 PRO A C 1
ATOM 1883 O O . PRO A 1 251 ? 10.266 4.305 21.953 1 98.44 251 PRO A O 1
ATOM 1886 N N . PRO A 1 252 ? 8.805 5.875 22.5 1 98.81 252 PRO A N 1
ATOM 1887 C CA . PRO A 1 252 ? 8.648 6.344 21.125 1 98.81 252 PRO A CA 1
ATOM 1888 C C . PRO A 1 252 ? 9.984 6.609 20.438 1 98.81 252 PRO A C 1
ATOM 1890 O O . PRO A 1 252 ? 10.18 6.211 19.281 1 98.81 252 PRO A O 1
ATOM 1893 N N . LYS A 1 253 ? 10.906 7.312 21.094 1 98.62 253 LYS A N 1
ATOM 1894 C CA . LYS A 1 253 ? 12.195 7.609 20.469 1 98.62 253 LYS A CA 1
ATOM 1895 C C . LYS A 1 253 ? 12.945 6.328 20.125 1 98.62 253 LYS A C 1
ATOM 1897 O O . LYS A 1 253 ? 13.523 6.219 19.047 1 98.62 253 LYS A O 1
ATOM 1902 N N . HIS A 1 254 ? 12.953 5.395 21.031 1 98.62 254 HIS A N 1
ATOM 1903 C CA . HIS A 1 254 ? 13.609 4.117 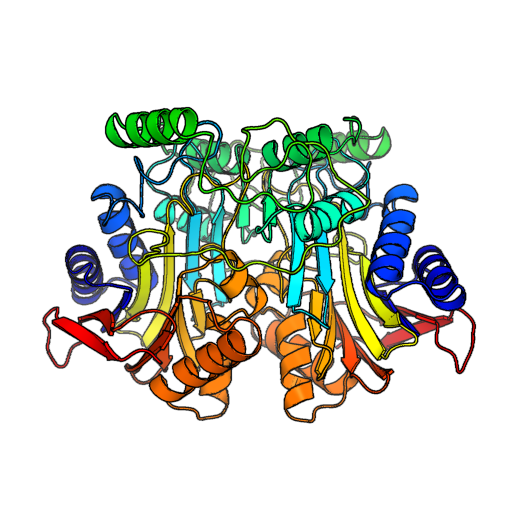20.797 1 98.62 254 HIS A CA 1
ATOM 1904 C C . HIS A 1 254 ? 12.914 3.326 19.688 1 98.62 254 HIS A C 1
ATOM 1906 O O . HIS A 1 254 ? 13.57 2.654 18.891 1 98.62 254 HIS A O 1
ATOM 1912 N N . ALA A 1 255 ? 11.562 3.328 19.703 1 98.81 255 ALA A N 1
ATOM 1913 C CA . ALA A 1 255 ? 10.805 2.668 18.641 1 98.81 255 ALA A CA 1
ATOM 1914 C C . ALA A 1 255 ? 11.172 3.219 17.266 1 98.81 255 ALA A C 1
ATOM 1916 O O . ALA A 1 255 ? 11.383 2.455 16.328 1 98.81 255 ALA A O 1
ATOM 1917 N N . ALA A 1 256 ? 11.242 4.527 17.156 1 98.88 256 ALA A N 1
ATOM 1918 C CA . ALA A 1 256 ? 11.625 5.176 15.914 1 98.88 256 ALA A CA 1
ATOM 1919 C C . ALA A 1 256 ? 13.039 4.789 15.5 1 98.88 256 ALA A C 1
ATOM 1921 O O . ALA A 1 256 ? 13.305 4.516 14.328 1 98.88 256 ALA A O 1
ATOM 1922 N N . GLN A 1 257 ? 13.969 4.77 16.453 1 98.75 257 GLN A N 1
ATOM 1923 C CA . GLN A 1 257 ? 15.359 4.43 16.188 1 98.75 257 GLN A CA 1
ATOM 1924 C C . GLN A 1 257 ? 15.492 2.99 15.695 1 98.75 257 GLN A C 1
ATOM 1926 O O . GLN A 1 257 ? 16.281 2.701 14.797 1 98.75 257 GLN A O 1
ATOM 1931 N N . LEU A 1 258 ? 14.766 2.143 16.375 1 98.19 258 LEU A N 1
ATOM 1932 C CA . LEU A 1 258 ? 14.789 0.728 16.016 1 98.19 258 LEU A CA 1
ATOM 1933 C C . LEU A 1 258 ? 14.469 0.53 14.539 1 98.19 258 LEU A C 1
ATOM 1935 O O . LEU A 1 258 ? 15.141 -0.238 13.844 1 98.19 258 LEU A O 1
ATOM 1939 N N . VAL A 1 259 ? 13.445 1.173 14.039 1 98.19 259 VAL A N 1
ATOM 1940 C CA . VAL A 1 259 ? 13 0.961 12.664 1 98.19 259 VAL A CA 1
ATOM 1941 C C . VAL A 1 259 ? 14 1.593 11.695 1 98.19 259 VAL A C 1
ATOM 1943 O O . VAL A 1 259 ? 14.273 1.039 10.625 1 98.19 259 VAL A O 1
ATOM 1946 N N . ILE A 1 260 ? 14.562 2.75 12.055 1 98.56 260 ILE A N 1
ATOM 1947 C CA . ILE A 1 260 ? 15.562 3.414 11.234 1 98.56 260 ILE A CA 1
ATOM 1948 C C . ILE A 1 260 ? 16.812 2.533 11.125 1 98.56 260 ILE A C 1
ATOM 1950 O O . ILE A 1 260 ? 17.375 2.389 10.047 1 98.56 260 ILE A O 1
ATOM 1954 N N . ASP A 1 261 ? 17.203 1.927 12.227 1 98.31 261 ASP A N 1
ATOM 1955 C CA . ASP A 1 261 ? 18.375 1.05 12.242 1 98.31 261 ASP A CA 1
ATOM 1956 C C . ASP A 1 261 ? 18.172 -0.152 11.32 1 98.31 261 ASP A C 1
ATOM 1958 O O . ASP A 1 261 ? 19.094 -0.57 10.625 1 98.31 261 ASP A O 1
ATOM 1962 N N . GLN A 1 262 ? 17.031 -0.667 11.398 1 97.19 262 GLN A N 1
ATOM 1963 C CA . GLN A 1 262 ? 16.734 -1.822 10.555 1 97.19 262 GLN A CA 1
ATOM 1964 C C . GLN A 1 262 ? 16.859 -1.474 9.078 1 97.19 262 GLN A C 1
ATOM 1966 O O . GLN A 1 262 ? 17.406 -2.254 8.297 1 97.19 262 GLN A O 1
ATOM 1971 N N . ILE A 1 263 ? 16.312 -0.375 8.656 1 97.81 263 ILE A N 1
ATOM 1972 C CA . ILE A 1 263 ? 16.375 0.055 7.262 1 97.81 263 ILE A CA 1
ATOM 1973 C C . ILE A 1 263 ? 17.828 0.285 6.859 1 97.81 263 ILE A C 1
ATOM 1975 O O . ILE A 1 263 ? 18.281 -0.173 5.801 1 97.81 263 ILE A O 1
ATOM 1979 N N . ALA A 1 264 ? 18.578 0.954 7.727 1 97.12 264 ALA A N 1
ATOM 1980 C CA . ALA A 1 264 ? 19.953 1.329 7.438 1 97.12 264 ALA A CA 1
ATOM 1981 C C . ALA A 1 264 ? 20.844 0.094 7.293 1 97.12 264 ALA A C 1
ATOM 1983 O O . ALA A 1 264 ? 21.859 0.125 6.59 1 97.12 264 ALA A O 1
ATOM 1984 N N . LYS A 1 265 ? 20.5 -0.96 7.957 1 96.06 265 LYS A N 1
ATOM 1985 C CA . LYS A 1 265 ? 21.25 -2.213 7.852 1 96.06 265 LYS A CA 1
ATOM 1986 C C . LYS A 1 265 ? 21.219 -2.75 6.422 1 96.06 265 LYS A C 1
ATOM 1988 O O . LYS A 1 265 ? 22.219 -3.27 5.93 1 96.06 265 LYS A O 1
ATOM 1993 N N . TYR A 1 266 ? 20.125 -2.666 5.789 1 95.75 266 TYR A N 1
ATOM 1994 C CA . TYR A 1 266 ? 19.969 -3.182 4.434 1 95.75 266 TYR A CA 1
ATOM 1995 C C . TYR A 1 266 ? 20.344 -2.123 3.402 1 95.75 266 TYR A C 1
ATOM 1997 O O . TYR A 1 266 ? 20.875 -2.445 2.338 1 95.75 266 TYR A O 1
ATOM 2005 N N . TYR A 1 267 ? 20 -0.879 3.738 1 95.94 267 TYR A N 1
ATOM 2006 C CA . TYR A 1 267 ? 20.234 0.247 2.844 1 95.94 267 TYR A CA 1
ATOM 2007 C C . TYR A 1 267 ? 20.969 1.374 3.568 1 95.94 267 TYR A C 1
ATOM 2009 O O . TYR A 1 267 ? 20.344 2.379 3.938 1 95.94 267 TYR A O 1
ATOM 2017 N N . PRO A 1 268 ? 22.25 1.292 3.645 1 95.62 268 PRO A N 1
ATOM 2018 C CA . PRO A 1 268 ? 23.016 2.248 4.445 1 95.62 268 PRO A CA 1
ATOM 2019 C C . PRO A 1 268 ? 22.984 3.662 3.873 1 95.62 268 PRO A C 1
ATOM 2021 O O . PRO A 1 268 ? 23.203 4.633 4.602 1 95.62 268 PRO A O 1
ATOM 2024 N N . ASP A 1 269 ? 22.688 3.812 2.6 1 93 269 ASP A N 1
ATOM 2025 C CA . ASP A 1 269 ? 22.703 5.125 1.962 1 93 269 ASP A CA 1
ATOM 2026 C C . ASP A 1 269 ? 21.312 5.75 1.945 1 93 269 ASP A C 1
ATOM 2028 O O . ASP A 1 269 ? 21.125 6.828 1.378 1 93 269 ASP A O 1
ATOM 2032 N N . PHE A 1 270 ? 20.422 5.066 2.621 1 92.75 270 PHE A N 1
ATOM 2033 C CA . PHE A 1 270 ? 19.047 5.543 2.674 1 92.75 270 PHE A CA 1
ATOM 2034 C C . PHE A 1 270 ? 18.938 6.828 3.482 1 92.75 270 PHE A C 1
ATOM 2036 O O . PHE A 1 270 ? 19.75 7.07 4.375 1 92.75 270 PHE A O 1
ATOM 2043 N N . SER A 1 271 ? 18 7.723 3.16 1 95.44 271 SER A N 1
ATOM 2044 C CA . SER A 1 271 ? 17.656 8.891 3.975 1 95.44 271 SER A CA 1
ATOM 2045 C C . SER A 1 271 ? 16.188 8.898 4.34 1 95.44 271 SER A C 1
ATOM 2047 O O . SER A 1 271 ? 15.32 8.711 3.479 1 95.44 271 SER A O 1
ATOM 2049 N N . GLY A 1 272 ? 15.914 9.094 5.551 1 96.38 272 GLY A N 1
ATOM 2050 C CA . GLY A 1 272 ? 14.539 9.172 6.023 1 96.38 272 GLY A CA 1
ATOM 2051 C C . GLY A 1 272 ? 14.438 9.422 7.516 1 96.38 272 GLY A C 1
ATOM 2052 O O . GLY A 1 272 ? 15.453 9.539 8.203 1 96.38 272 GLY A O 1
ATOM 2053 N N . ALA A 1 273 ? 13.258 9.664 7.965 1 98.25 273 ALA A N 1
ATOM 2054 C CA . ALA A 1 273 ? 12.977 9.945 9.367 1 98.25 273 ALA A CA 1
ATOM 2055 C C . ALA A 1 273 ? 11.617 9.367 9.773 1 98.25 273 ALA A C 1
ATOM 2057 O O . ALA A 1 273 ? 10.734 9.188 8.938 1 98.25 273 ALA A O 1
ATOM 2058 N N . VAL A 1 274 ? 11.5 9.047 11.055 1 98.75 274 VAL A N 1
ATOM 2059 C CA . VAL A 1 274 ? 10.273 8.531 11.648 1 98.75 274 VAL A CA 1
ATOM 2060 C C . VAL A 1 274 ? 9.969 9.289 12.945 1 98.75 274 VAL A C 1
ATOM 2062 O O . VAL A 1 274 ? 10.867 9.539 13.75 1 98.75 274 VAL A O 1
ATOM 2065 N N . ILE A 1 275 ? 8.734 9.773 13.047 1 98.88 275 ILE A N 1
ATOM 2066 C CA . ILE A 1 275 ? 8.211 10.312 14.297 1 98.88 275 ILE A CA 1
ATOM 2067 C C . ILE A 1 275 ? 7.23 9.312 14.914 1 98.88 275 ILE A C 1
ATOM 2069 O O . ILE A 1 275 ? 6.363 8.781 14.227 1 98.88 275 ILE A O 1
ATOM 2073 N N . ALA A 1 276 ? 7.348 9.062 16.188 1 98.94 276 ALA A N 1
ATOM 2074 C CA . ALA A 1 276 ? 6.441 8.164 16.906 1 98.94 276 ALA A CA 1
ATOM 2075 C C . ALA A 1 276 ? 5.867 8.828 18.141 1 98.94 276 ALA A C 1
ATOM 2077 O O . ALA A 1 276 ? 6.559 9.594 18.828 1 98.94 276 ALA A O 1
ATOM 2078 N N . VAL A 1 277 ? 4.629 8.586 18.406 1 98.88 277 VAL A N 1
ATOM 2079 C CA . VAL A 1 277 ? 3.906 9.055 19.594 1 98.88 277 VAL A CA 1
ATOM 2080 C C . VAL A 1 277 ? 3.158 7.891 20.234 1 98.88 277 VAL A C 1
ATOM 2082 O O . VAL A 1 277 ? 2.432 7.16 19.562 1 98.88 277 VAL A O 1
ATOM 2085 N N . ASN A 1 278 ? 3.322 7.664 21.516 1 98.56 278 ASN A N 1
ATOM 2086 C CA . ASN A 1 278 ? 2.527 6.621 22.156 1 98.56 278 ASN A CA 1
ATOM 2087 C C . ASN A 1 278 ? 1.205 7.172 22.688 1 98.56 278 ASN A C 1
ATOM 2089 O O . ASN A 1 278 ? 0.937 8.367 22.578 1 98.56 278 ASN A O 1
ATOM 2093 N N . ASN A 1 279 ? 0.381 6.332 23.203 1 96.62 279 ASN A N 1
ATOM 2094 C CA . ASN A 1 279 ? -0.977 6.711 23.578 1 96.62 279 ASN A CA 1
ATOM 2095 C C . ASN A 1 279 ? -0.99 7.574 24.844 1 96.62 279 ASN A C 1
ATOM 2097 O O . ASN A 1 279 ? -2.031 8.117 25.219 1 96.62 279 ASN A O 1
ATOM 2101 N N . TYR A 1 280 ? 0.172 7.84 25.469 1 95.12 280 TYR A N 1
ATOM 2102 C CA . TYR A 1 280 ? 0.284 8.711 26.625 1 95.12 280 TYR A CA 1
ATOM 2103 C C . TYR A 1 280 ? 0.758 10.102 26.219 1 95.12 280 TYR A C 1
ATOM 2105 O O . TYR A 1 280 ? 0.835 11.008 27.062 1 95.12 280 TYR A O 1
ATOM 2113 N N . GLY A 1 281 ? 1.101 10.211 24.984 1 95.94 281 GLY A N 1
ATOM 2114 C CA . GLY A 1 281 ? 1.511 11.523 24.5 1 95.94 281 GLY A CA 1
ATOM 2115 C C . GLY A 1 281 ? 3.016 11.711 24.5 1 95.94 281 GLY A C 1
ATOM 2116 O O . GLY A 1 281 ? 3.508 12.805 24.203 1 95.94 281 GLY A O 1
ATOM 2117 N N . TYR A 1 282 ? 3.729 10.664 24.906 1 97.75 282 TYR A N 1
ATOM 2118 C CA . TYR A 1 282 ? 5.176 10.727 24.734 1 97.75 282 TYR A CA 1
ATOM 2119 C C . TYR A 1 282 ? 5.551 10.625 23.25 1 97.75 282 TYR A C 1
ATOM 2121 O O . TYR A 1 282 ? 4.855 9.969 22.469 1 97.75 282 TYR A O 1
ATOM 2129 N N . TYR A 1 283 ? 6.617 11.289 22.938 1 98.44 283 TYR A N 1
ATOM 2130 C CA . TYR A 1 283 ? 6.969 11.352 21.516 1 98.44 283 TYR A CA 1
ATOM 2131 C C . TYR A 1 283 ? 8.477 11.242 21.328 1 98.44 283 TYR A C 1
ATOM 2133 O O . TYR A 1 283 ? 9.242 11.406 22.281 1 98.44 283 TYR A O 1
ATOM 2141 N N . GLY A 1 284 ? 8.844 10.906 20.109 1 98.62 284 GLY A N 1
ATOM 2142 C CA . GLY A 1 284 ? 10.242 10.836 19.688 1 98.62 284 GLY A CA 1
ATOM 2143 C C . GLY A 1 284 ? 10.406 10.727 18.188 1 98.62 284 GLY A C 1
ATOM 2144 O O . GLY A 1 284 ? 9.438 10.492 17.469 1 98.62 284 GLY A O 1
ATOM 2145 N N . ALA A 1 285 ? 11.648 10.969 17.75 1 98.75 285 ALA A N 1
ATOM 2146 C CA . ALA A 1 285 ? 11.977 10.883 16.328 1 98.75 285 ALA A CA 1
ATOM 2147 C C . ALA A 1 285 ? 13.359 10.281 16.109 1 98.75 285 ALA A C 1
ATOM 2149 O O . ALA A 1 285 ? 14.211 10.328 17.016 1 98.75 285 ALA A O 1
ATOM 2150 N N . ALA A 1 286 ? 13.547 9.727 15.031 1 98.75 286 ALA A N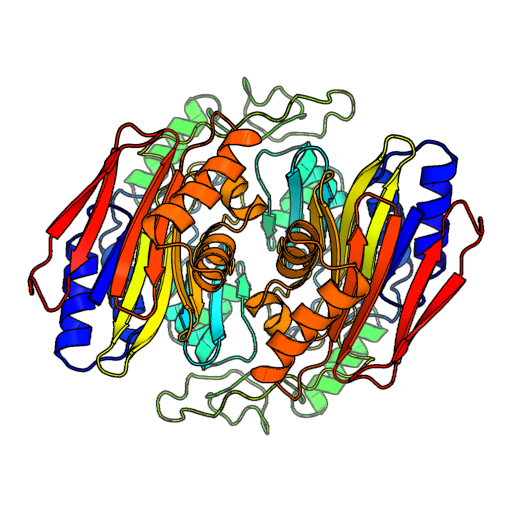 1
ATOM 2151 C CA . ALA A 1 286 ? 14.844 9.234 14.578 1 98.75 286 ALA A CA 1
ATOM 2152 C C . ALA A 1 286 ? 15 9.422 13.07 1 98.75 286 ALA A C 1
ATOM 2154 O O . ALA A 1 286 ? 14.008 9.5 12.344 1 98.75 286 ALA A O 1
ATOM 2155 N N . CYS A 1 287 ? 16.219 9.539 12.648 1 97.88 287 CYS A N 1
ATOM 2156 C CA . CYS A 1 287 ? 16.469 9.781 11.234 1 97.88 287 CYS A CA 1
ATOM 2157 C C . CYS A 1 287 ? 17.812 9.188 10.812 1 97.88 287 CYS A C 1
ATOM 2159 O O . CYS A 1 287 ? 18.625 8.812 11.656 1 97.88 287 CYS A O 1
ATOM 2161 N N . HIS A 1 288 ? 17.984 9.008 9.609 1 97.12 288 HIS A N 1
ATOM 2162 C CA . HIS A 1 288 ? 19.203 8.539 8.961 1 97.12 288 HIS A CA 1
ATOM 2163 C C . HIS A 1 288 ? 19.438 9.273 7.641 1 97.12 288 HIS A C 1
ATOM 2165 O O . HIS A 1 288 ? 18.484 9.562 6.906 1 97.12 288 HIS A O 1
ATOM 2171 N N . GLY A 1 289 ? 20.703 9.609 7.324 1 93.88 289 GLY A N 1
ATOM 2172 C CA . GLY A 1 289 ? 21.047 10.18 6.035 1 93.88 289 GLY A CA 1
ATOM 2173 C C . GLY A 1 289 ? 20.969 11.695 6.012 1 93.88 289 GLY A C 1
ATOM 2174 O O . GLY A 1 289 ? 21.234 12.32 4.988 1 93.88 289 GLY A O 1
ATOM 2175 N N . PHE A 1 290 ? 20.5 12.297 7.086 1 90.94 290 PHE A N 1
ATOM 2176 C CA . PHE A 1 290 ? 20.5 13.742 7.316 1 90.94 290 PHE A CA 1
ATOM 2177 C C . PHE A 1 290 ? 21.422 14.094 8.484 1 90.94 290 PHE A C 1
ATOM 2179 O O . PHE A 1 290 ? 21.781 13.227 9.281 1 90.94 290 PHE A O 1
ATOM 2186 N N . ASP A 1 291 ? 21.812 15.367 8.477 1 93.06 291 ASP A N 1
ATOM 2187 C CA . ASP A 1 291 ? 22.516 15.812 9.672 1 93.06 291 ASP A CA 1
ATOM 2188 C C . ASP A 1 291 ? 21.578 15.898 10.875 1 93.06 291 ASP A C 1
ATOM 2190 O O . ASP A 1 291 ? 21.844 15.312 11.922 1 93.06 291 ASP A O 1
ATOM 2194 N N . LYS A 1 292 ? 20.5 16.578 10.625 1 96.56 292 LYS A N 1
ATOM 2195 C CA . LYS A 1 292 ? 19.438 16.719 11.602 1 96.56 292 LYS A CA 1
ATOM 2196 C C . LYS A 1 292 ? 18.062 16.703 10.93 1 96.56 292 LYS A C 1
ATOM 2198 O O . LYS A 1 292 ? 17.953 16.953 9.727 1 96.56 292 LYS A O 1
ATOM 2203 N N . PHE A 1 293 ? 17.141 16.391 11.664 1 96.38 293 PHE A N 1
ATOM 2204 C CA . PHE A 1 293 ? 15.773 16.344 11.18 1 96.38 293 PHE A CA 1
ATOM 2205 C C . PHE A 1 293 ? 14.844 17.156 12.07 1 96.38 293 PHE A C 1
ATOM 2207 O O . PHE A 1 293 ? 14.734 16.891 13.273 1 96.38 293 PHE A O 1
ATOM 2214 N N . PRO A 1 294 ? 14.242 18.172 11.492 1 97.5 294 PRO A N 1
ATOM 2215 C CA . PRO A 1 294 ? 13.281 18.953 12.273 1 97.5 294 PRO A CA 1
ATOM 2216 C C . PRO A 1 294 ? 11.891 18.344 12.305 1 97.5 294 PRO A C 1
ATOM 2218 O O . PRO A 1 294 ? 11.469 17.719 11.32 1 97.5 294 PRO A O 1
ATOM 2221 N N . TYR A 1 295 ? 11.172 18.516 13.312 1 98.06 295 TYR A N 1
ATOM 2222 C CA . TYR A 1 295 ? 9.75 18.219 13.406 1 98.06 295 TYR A CA 1
ATOM 2223 C C . TYR A 1 295 ? 9.031 19.234 14.273 1 98.06 295 TYR A C 1
ATOM 2225 O O . TYR A 1 295 ? 9.648 19.875 15.141 1 98.06 295 TYR A O 1
ATOM 2233 N N . SER A 1 296 ? 7.797 19.484 13.961 1 98.56 296 SER A N 1
ATOM 2234 C CA . SER A 1 296 ? 6.992 20.516 14.609 1 98.56 296 SER A CA 1
ATOM 2235 C C . SER A 1 296 ? 5.973 19.891 15.562 1 98.56 296 SER A C 1
ATOM 2237 O O . SER A 1 296 ? 5.395 18.844 15.266 1 98.56 296 SER A O 1
ATOM 2239 N N . ILE A 1 297 ? 5.734 20.578 16.703 1 98.62 297 ILE A N 1
ATOM 2240 C CA . ILE A 1 297 ? 4.859 20 17.703 1 98.62 297 ILE A CA 1
ATOM 2241 C C . ILE A 1 297 ? 4.062 21.094 18.406 1 98.62 297 ILE A C 1
ATOM 2243 O O . ILE A 1 297 ? 4.523 22.234 18.5 1 98.62 297 ILE A O 1
ATOM 2247 N N . ALA A 1 298 ? 2.869 20.781 18.75 1 98.56 298 ALA A N 1
ATOM 2248 C CA . ALA A 1 298 ? 2.051 21.547 19.688 1 98.56 298 ALA A CA 1
ATOM 2249 C C . ALA A 1 298 ? 1.342 20.625 20.672 1 98.56 298 ALA A C 1
ATOM 2251 O O . ALA A 1 298 ? 0.802 19.578 20.281 1 98.56 298 ALA A O 1
ATOM 2252 N N . ASN A 1 299 ? 1.451 20.891 21.922 1 95.81 299 ASN A N 1
ATOM 2253 C CA . ASN A 1 299 ? 0.77 20.125 22.953 1 95.81 299 ASN A CA 1
ATOM 2254 C C . ASN A 1 299 ? 0.299 21.016 24.094 1 95.81 299 ASN A C 1
ATOM 2256 O O . ASN A 1 299 ? 0.631 22.203 24.141 1 95.81 299 ASN A O 1
ATOM 2260 N N . PRO A 1 300 ? -0.525 20.531 24.984 1 91.44 300 PRO A N 1
ATOM 2261 C CA . PRO A 1 300 ? -1.105 21.359 26.047 1 91.44 300 PRO A CA 1
ATOM 2262 C C . PRO A 1 300 ? -0.052 21.938 26.984 1 91.44 300 PRO A C 1
ATOM 2264 O O . PRO A 1 300 ? -0.26 23 27.578 1 91.44 300 PRO A O 1
ATOM 2267 N N . GLU A 1 301 ? 0.997 21.266 27.125 1 89.94 301 GLU A N 1
ATOM 2268 C CA . GLU A 1 301 ? 2.033 21.719 28.047 1 89.94 301 GLU A CA 1
ATOM 2269 C C . GLU A 1 301 ? 2.604 23.062 27.609 1 89.94 301 GLU A C 1
ATOM 2271 O O . GLU A 1 301 ? 2.756 23.984 28.422 1 89.94 301 GLU A O 1
ATOM 2276 N N . GLN A 1 302 ? 2.912 23.156 26.375 1 87.06 302 GLN A N 1
ATOM 2277 C CA . GLN A 1 302 ? 3.533 24.375 25.859 1 87.06 302 GLN A CA 1
ATOM 2278 C C . GLN A 1 302 ? 2.492 25.312 25.25 1 87.06 302 GLN A C 1
ATOM 2280 O O . GLN A 1 302 ? 2.68 26.531 25.234 1 87.06 302 GLN A O 1
ATOM 2285 N N . ASN A 1 303 ? 1.471 24.75 24.781 1 89.88 303 ASN A N 1
ATOM 2286 C CA . ASN A 1 303 ? 0.356 25.453 24.156 1 89.88 303 ASN A CA 1
ATOM 2287 C C . ASN A 1 303 ? 0.835 26.391 23.047 1 89.88 303 ASN A C 1
ATOM 2289 O O . ASN A 1 303 ? 0.346 27.516 22.938 1 89.88 303 ASN A O 1
ATOM 2293 N N . LYS A 1 304 ? 1.912 26.109 22.453 1 92.5 304 LYS A N 1
ATOM 2294 C CA . LYS A 1 304 ? 2.463 26.828 21.312 1 92.5 304 LYS A CA 1
ATOM 2295 C C . LYS A 1 304 ? 3.17 25.859 20.359 1 92.5 304 LYS A C 1
ATOM 2297 O O . LYS A 1 304 ? 3.604 24.781 20.766 1 92.5 304 LYS A O 1
ATOM 2302 N N . VAL A 1 305 ? 3.223 26.281 19.156 1 97.62 305 VAL A N 1
ATOM 2303 C CA . VAL A 1 305 ? 3.92 25.484 18.156 1 97.62 305 VAL A CA 1
ATOM 2304 C C . VAL A 1 305 ? 5.43 25.672 18.312 1 97.62 305 VAL A C 1
ATOM 2306 O O . VAL A 1 305 ? 5.91 26.797 18.469 1 97.62 305 VAL A O 1
ATOM 2309 N N . SER A 1 306 ? 6.137 24.609 18.328 1 97.75 306 SER A N 1
ATOM 2310 C CA . SER A 1 306 ? 7.594 24.641 18.422 1 97.75 306 SER A CA 1
ATOM 2311 C C . SER A 1 306 ? 8.234 23.688 17.406 1 97.75 306 SER A C 1
ATOM 2313 O O . SER A 1 306 ? 7.598 22.734 16.969 1 97.75 306 SER A O 1
ATOM 2315 N N . ILE A 1 307 ? 9.398 24.016 17.078 1 98.25 307 ILE A N 1
ATOM 2316 C CA . ILE A 1 307 ? 10.203 23.141 16.234 1 98.25 307 ILE A CA 1
ATOM 2317 C C . ILE A 1 307 ? 11.266 22.438 17.062 1 98.25 307 ILE A C 1
ATOM 2319 O O . ILE A 1 307 ? 12 23.094 17.828 1 98.25 307 ILE A O 1
ATOM 2323 N N . LEU A 1 308 ? 11.305 21.219 17 1 98.19 308 LEU A N 1
ATOM 2324 C CA . LEU A 1 308 ? 12.344 20.406 17.641 1 98.19 308 LEU A CA 1
ATOM 2325 C C . LEU A 1 308 ? 13.219 19.734 16.578 1 98.19 308 LEU A C 1
ATOM 2327 O O . LEU A 1 308 ? 12.836 19.641 15.414 1 98.19 308 LEU A O 1
ATOM 2331 N N . TYR A 1 309 ? 14.43 19.25 17.047 1 97.94 309 TYR A N 1
ATOM 2332 C CA . TYR A 1 309 ? 15.367 18.594 16.141 1 97.94 309 TYR A CA 1
ATOM 2333 C C . TYR A 1 309 ? 15.852 17.281 16.734 1 97.94 309 TYR A C 1
ATOM 2335 O O . TYR A 1 309 ? 15.992 17.156 17.953 1 97.94 309 TYR A O 1
ATOM 2343 N N . THR A 1 310 ? 16.016 16.344 15.914 1 97.75 310 THR A N 1
ATOM 2344 C CA . THR A 1 310 ? 16.75 15.133 16.281 1 97.75 310 THR A CA 1
ATOM 2345 C C . THR A 1 310 ? 17.984 14.969 15.414 1 97.75 310 THR A C 1
ATOM 2347 O O . THR A 1 310 ? 17.969 15.32 14.234 1 97.75 310 THR A O 1
ATOM 2350 N N . THR A 1 311 ? 19.109 14.508 16.016 1 97.12 311 THR A N 1
ATOM 2351 C CA . THR A 1 311 ? 20.328 14.227 15.266 1 97.12 311 THR A CA 1
ATOM 2352 C C . THR A 1 311 ? 20.234 12.867 14.57 1 97.12 311 THR A C 1
ATOM 2354 O O . THR A 1 311 ? 19.734 11.898 15.148 1 97.12 311 THR A O 1
ATOM 2357 N N . CYS A 1 312 ? 20.688 12.844 13.367 1 95.38 312 CYS A N 1
ATOM 2358 C CA . CYS A 1 312 ? 20.547 11.633 12.57 1 95.38 312 CYS A CA 1
ATOM 2359 C C . CYS A 1 312 ? 21.781 10.75 12.695 1 95.38 312 CYS A C 1
ATOM 2361 O O . CYS A 1 312 ? 22.875 11.242 12.969 1 95.38 312 CYS A O 1
ATOM 2363 N N . THR A 1 313 ? 21.594 9.523 12.539 1 89.44 313 THR A N 1
ATOM 2364 C CA . THR A 1 313 ? 22.672 8.547 12.531 1 89.44 313 THR A CA 1
ATOM 2365 C C . THR A 1 313 ? 23.266 8.414 11.133 1 89.44 313 THR A C 1
ATOM 2367 O O . THR A 1 313 ? 22.578 8.656 10.141 1 89.44 313 THR A O 1
ATOM 2370 N N . MET B 1 1 ? 11.031 -25.453 -0.976 1 97.88 1 MET B N 1
ATOM 2371 C CA . MET B 1 1 ? 9.633 -25.531 -0.546 1 97.88 1 MET B CA 1
ATOM 2372 C C . MET B 1 1 ? 8.797 -24.469 -1.24 1 97.88 1 MET B C 1
ATOM 2374 O O . MET B 1 1 ? 9.281 -23.375 -1.532 1 97.88 1 MET B O 1
ATOM 2378 N N . VAL B 1 2 ? 7.609 -24.781 -1.482 1 98.69 2 VAL B N 1
ATOM 2379 C CA . VAL B 1 2 ? 6.605 -23.859 -2 1 98.69 2 VAL B CA 1
ATOM 2380 C C . VAL B 1 2 ? 5.297 -24.047 -1.235 1 98.69 2 VAL B C 1
ATOM 2382 O O . VAL B 1 2 ? 4.875 -25.172 -0.967 1 98.69 2 VAL B O 1
ATOM 2385 N N . ILE B 1 3 ? 4.715 -22.953 -0.883 1 98.88 3 ILE B N 1
ATOM 2386 C CA . ILE B 1 3 ? 3.416 -22.984 -0.224 1 98.88 3 ILE B CA 1
ATOM 2387 C C . ILE B 1 3 ? 2.559 -21.828 -0.731 1 98.88 3 ILE B C 1
ATOM 2389 O O . ILE B 1 3 ? 3.057 -20.719 -0.923 1 98.88 3 ILE B O 1
ATOM 2393 N N . ASN B 1 4 ? 1.299 -22.062 -1.055 1 98.81 4 ASN B N 1
ATOM 2394 C CA . ASN B 1 4 ? 0.455 -20.969 -1.542 1 98.81 4 ASN B CA 1
ATOM 2395 C C . ASN B 1 4 ? -0.966 -21.078 -0.995 1 98.81 4 ASN B C 1
ATOM 2397 O O . ASN B 1 4 ? -1.376 -22.141 -0.521 1 98.81 4 ASN B O 1
ATOM 2401 N N . THR B 1 5 ? -1.579 -19.969 -1.015 1 98.44 5 THR B N 1
ATOM 2402 C CA . THR B 1 5 ? -2.971 -19.922 -0.582 1 98.44 5 THR B CA 1
ATOM 2403 C C . THR B 1 5 ? -3.863 -20.734 -1.51 1 98.44 5 THR B C 1
ATOM 2405 O O . THR B 1 5 ? -3.635 -20.781 -2.721 1 98.44 5 THR B O 1
ATOM 2408 N N . TRP B 1 6 ? -4.922 -21.391 -0.911 1 97.62 6 TRP B N 1
ATOM 2409 C CA . TRP B 1 6 ? -5.984 -22.125 -1.602 1 97.62 6 TRP B CA 1
ATOM 2410 C C . TRP B 1 6 ? -5.441 -23.375 -2.264 1 97.62 6 TRP B C 1
ATOM 2412 O O . TRP B 1 6 ? -4.238 -23.656 -2.195 1 97.62 6 TRP B O 1
ATOM 2422 N N . ALA B 1 7 ? -6.32 -24.125 -2.865 1 97.5 7 ALA B N 1
ATOM 2423 C CA . ALA B 1 7 ? -5.957 -25.422 -3.445 1 97.5 7 ALA B CA 1
ATOM 2424 C C . ALA B 1 7 ? -5.543 -25.266 -4.906 1 97.5 7 ALA B C 1
ATOM 2426 O O . ALA B 1 7 ? -6.02 -26 -5.773 1 97.5 7 ALA B O 1
ATOM 2427 N N . PHE B 1 8 ? -4.754 -24.25 -5.133 1 97.81 8 PHE B N 1
ATOM 2428 C CA . PHE B 1 8 ? -4.266 -24 -6.484 1 97.81 8 PHE B CA 1
ATOM 2429 C C . PHE B 1 8 ? -3.023 -24.844 -6.77 1 97.81 8 PHE B C 1
ATOM 2431 O O . PHE B 1 8 ? -1.927 -24.312 -6.93 1 97.81 8 PHE B O 1
ATOM 2438 N N . THR B 1 9 ? -3.199 -26.109 -7.023 1 98.44 9 THR B N 1
ATOM 2439 C CA . THR B 1 9 ? -2.115 -27.078 -7.055 1 98.44 9 THR B CA 1
ATOM 2440 C C . THR B 1 9 ? -1.289 -26.922 -8.328 1 98.44 9 THR B C 1
ATOM 2442 O O . THR B 1 9 ? -0.097 -27.234 -8.344 1 98.44 9 THR B O 1
ATOM 2445 N N . ASP B 1 10 ? -1.903 -26.469 -9.43 1 98.69 10 ASP B N 1
ATOM 2446 C CA . ASP B 1 10 ? -1.126 -26.234 -10.641 1 98.69 10 ASP B CA 1
ATOM 2447 C C . ASP B 1 10 ? -0.046 -25.188 -10.414 1 98.69 10 ASP B C 1
ATOM 2449 O O . ASP B 1 10 ? 1.069 -25.312 -10.922 1 98.69 10 ASP B O 1
ATOM 2453 N N . ALA B 1 11 ? -0.426 -24.125 -9.711 1 98.69 11 ALA B N 1
ATOM 2454 C CA . ALA B 1 11 ? 0.537 -23.078 -9.375 1 98.69 11 ALA B CA 1
ATOM 2455 C C . ALA B 1 11 ? 1.663 -23.641 -8.508 1 98.69 11 ALA B C 1
ATOM 2457 O O . ALA B 1 11 ? 2.84 -23.359 -8.75 1 98.69 11 ALA B O 1
ATOM 2458 N N . THR B 1 12 ? 1.294 -24.406 -7.52 1 98.75 12 THR B N 1
ATOM 2459 C CA . THR B 1 12 ? 2.275 -25.016 -6.629 1 98.75 12 THR B CA 1
ATOM 2460 C C . THR B 1 12 ? 3.225 -25.922 -7.406 1 98.75 12 THR B C 1
ATOM 2462 O O . THR B 1 12 ? 4.438 -25.906 -7.18 1 98.75 12 THR B O 1
ATOM 2465 N N . THR B 1 13 ? 2.621 -26.734 -8.25 1 98.75 13 THR B N 1
ATOM 2466 C CA . THR B 1 13 ? 3.396 -27.672 -9.047 1 98.75 13 THR B CA 1
ATOM 2467 C C . THR B 1 13 ? 4.43 -26.938 -9.898 1 98.75 13 THR B C 1
ATOM 2469 O O . THR B 1 13 ? 5.598 -27.328 -9.938 1 98.75 13 THR B O 1
ATOM 2472 N N . LYS B 1 14 ? 4.004 -25.922 -10.539 1 98.81 14 LYS B N 1
ATOM 2473 C CA . LYS B 1 14 ? 4.914 -25.172 -11.406 1 98.81 14 LYS B CA 1
ATOM 2474 C C . LYS B 1 14 ? 6.039 -24.531 -10.594 1 98.81 14 LYS B C 1
ATOM 2476 O O . LYS B 1 14 ? 7.199 -24.547 -11.008 1 98.81 14 LYS B O 1
ATOM 2481 N N . SER B 1 15 ? 5.691 -23.875 -9.484 1 98.88 15 SER B N 1
ATOM 2482 C CA . SER B 1 15 ? 6.699 -23.297 -8.602 1 98.88 15 SER B CA 1
ATOM 2483 C C . SER B 1 15 ? 7.711 -24.344 -8.148 1 98.88 15 SER B C 1
ATOM 2485 O O . SER B 1 15 ? 8.914 -24.078 -8.125 1 98.88 15 SER B O 1
ATOM 2487 N N . TRP B 1 16 ? 7.23 -25.469 -7.789 1 98.69 16 TRP B N 1
ATOM 2488 C CA . TRP B 1 16 ? 8.07 -26.562 -7.289 1 98.69 16 TRP B CA 1
ATOM 2489 C C . TRP B 1 16 ? 9.008 -27.062 -8.375 1 98.69 16 TRP B C 1
ATOM 2491 O O . TRP B 1 16 ? 10.172 -27.359 -8.117 1 98.69 16 TRP B O 1
ATOM 2501 N N . GLU B 1 17 ? 8.492 -27.188 -9.57 1 98.56 17 GLU B N 1
ATOM 2502 C CA . GLU B 1 17 ? 9.312 -27.594 -10.711 1 98.56 17 GLU B CA 1
ATOM 2503 C C . GLU B 1 17 ? 10.477 -26.625 -10.914 1 98.56 17 GLU B C 1
ATOM 2505 O O . GLU B 1 17 ? 11.602 -27.047 -11.18 1 98.56 17 GLU B O 1
ATOM 2510 N N . VAL B 1 18 ? 10.188 -25.344 -10.812 1 98.69 18 VAL B N 1
ATOM 2511 C CA . VAL B 1 18 ? 11.219 -24.328 -10.969 1 98.69 18 VAL B CA 1
ATOM 2512 C C . VAL B 1 18 ? 12.312 -24.531 -9.93 1 98.69 18 VAL B C 1
ATOM 2514 O O . VAL B 1 18 ? 13.508 -24.484 -10.25 1 98.69 18 VAL B O 1
ATOM 2517 N N . LEU B 1 19 ? 11.93 -24.75 -8.719 1 98.12 19 LEU B N 1
ATOM 2518 C CA . LEU B 1 19 ? 12.906 -24.953 -7.652 1 98.12 19 LEU B CA 1
ATOM 2519 C C . LEU B 1 19 ? 13.711 -26.234 -7.891 1 98.12 19 LEU B C 1
ATOM 2521 O O . LEU B 1 19 ? 14.914 -26.266 -7.621 1 98.12 19 LEU B O 1
ATOM 2525 N N . ASN B 1 20 ? 13.078 -27.266 -8.336 1 96.75 20 ASN B N 1
ATOM 2526 C CA . ASN B 1 20 ? 13.742 -28.547 -8.586 1 96.75 20 ASN B CA 1
ATOM 2527 C C . ASN B 1 20 ? 14.758 -28.438 -9.719 1 96.75 20 ASN B C 1
ATOM 2529 O O . ASN B 1 20 ? 15.703 -29.219 -9.797 1 96.75 20 ASN B O 1
ATOM 2533 N N . MET B 1 21 ? 14.57 -27.484 -10.555 1 97.19 21 MET B N 1
ATOM 2534 C CA . MET B 1 21 ? 15.516 -27.234 -11.641 1 97.19 21 MET B CA 1
ATOM 2535 C C . MET B 1 21 ? 16.547 -26.172 -11.234 1 97.19 21 MET B C 1
ATOM 2537 O O . MET B 1 21 ? 17.109 -25.5 -12.094 1 97.19 21 MET B O 1
ATOM 2541 N N . THR B 1 22 ? 16.641 -25.844 -10.008 1 95.94 22 THR B N 1
ATOM 2542 C CA . THR B 1 22 ? 17.625 -24.969 -9.375 1 95.94 22 THR B CA 1
ATOM 2543 C C . THR B 1 22 ? 17.312 -23.5 -9.648 1 95.94 22 THR B C 1
ATOM 2545 O O . THR B 1 22 ? 18.203 -22.656 -9.602 1 95.94 22 THR B O 1
ATOM 2548 N N . GLY B 1 23 ? 16.031 -23.266 -9.961 1 97.88 23 GLY B N 1
ATOM 2549 C CA . GLY B 1 23 ? 15.594 -21.875 -10.078 1 97.88 23 GLY B CA 1
ATOM 2550 C C . GLY B 1 23 ? 15.57 -21.156 -8.742 1 97.88 23 GLY B C 1
ATOM 2551 O O . GLY B 1 23 ? 15.609 -21.781 -7.684 1 97.88 23 GLY B O 1
ATOM 2552 N N . SER B 1 24 ? 15.555 -19.828 -8.781 1 98.62 24 SER B N 1
ATOM 2553 C CA . SER B 1 24 ? 15.523 -19.016 -7.574 1 98.62 24 SER B CA 1
ATOM 2554 C C . SER B 1 24 ? 14.133 -18.984 -6.965 1 98.62 24 SER B C 1
ATOM 2556 O O . SER B 1 24 ? 13.156 -19.359 -7.613 1 98.62 24 SER B O 1
ATOM 2558 N N . ALA B 1 25 ? 14.102 -18.562 -5.715 1 98.81 25 ALA B N 1
ATOM 2559 C CA . ALA B 1 25 ? 12.812 -18.391 -5.047 1 98.81 25 ALA B CA 1
ATOM 2560 C C . ALA B 1 25 ? 11.922 -17.422 -5.816 1 98.81 25 ALA B C 1
ATOM 2562 O O . ALA B 1 25 ? 10.727 -17.656 -5.961 1 98.81 25 ALA B O 1
ATOM 2563 N N . ILE B 1 26 ? 12.492 -16.328 -6.336 1 98.88 26 ILE B N 1
ATOM 2564 C CA . ILE B 1 26 ? 11.734 -15.328 -7.082 1 98.88 26 ILE B CA 1
ATOM 2565 C C . ILE B 1 26 ? 11.172 -15.953 -8.359 1 98.88 26 ILE B C 1
ATOM 2567 O O . ILE B 1 26 ? 10 -15.742 -8.695 1 98.88 26 ILE B O 1
ATOM 2571 N N . ASP B 1 27 ? 11.984 -16.75 -9.062 1 98.81 27 ASP B N 1
ATOM 2572 C CA . ASP B 1 27 ? 11.516 -17.438 -10.258 1 98.81 27 ASP B CA 1
ATOM 2573 C C . ASP B 1 27 ? 10.312 -18.328 -9.945 1 98.81 27 ASP B C 1
ATOM 2575 O O . ASP B 1 27 ? 9.359 -18.375 -10.727 1 98.81 27 ASP B O 1
ATOM 2579 N N . ALA B 1 28 ? 10.43 -19 -8.859 1 98.94 28 ALA B N 1
ATOM 2580 C CA . ALA B 1 28 ? 9.367 -19.938 -8.461 1 98.94 28 ALA B CA 1
ATOM 2581 C C . ALA B 1 28 ? 8.07 -19.188 -8.172 1 98.94 28 ALA B C 1
ATOM 2583 O O . ALA B 1 28 ? 6.996 -19.609 -8.586 1 98.94 28 ALA B O 1
ATOM 2584 N N . VAL B 1 29 ? 8.172 -18.094 -7.438 1 98.94 29 VAL B N 1
ATOM 2585 C CA . VAL B 1 29 ? 7 -17.281 -7.09 1 98.94 29 VAL B CA 1
ATOM 2586 C C . VAL B 1 29 ? 6.336 -16.766 -8.359 1 98.94 29 VAL B C 1
ATOM 2588 O O . VAL B 1 29 ? 5.121 -16.875 -8.523 1 98.94 29 VAL B O 1
ATOM 2591 N N . VAL B 1 30 ? 7.102 -16.203 -9.273 1 98.94 30 VAL B N 1
ATOM 2592 C CA . VAL B 1 30 ? 6.562 -15.617 -10.5 1 98.94 30 VAL B CA 1
ATOM 2593 C C . VAL B 1 30 ? 5.926 -16.703 -11.352 1 98.94 30 VAL B C 1
ATOM 2595 O O . VAL B 1 30 ? 4.848 -16.516 -11.922 1 98.94 30 VAL B O 1
ATOM 2598 N N . ALA B 1 31 ? 6.566 -17.859 -11.43 1 98.94 31 ALA B N 1
ATOM 2599 C CA . ALA B 1 31 ? 6.051 -18.953 -12.242 1 98.94 31 ALA B CA 1
ATOM 2600 C C . ALA B 1 31 ? 4.691 -19.422 -11.727 1 98.94 31 ALA B C 1
ATOM 2602 O O . ALA B 1 31 ? 3.768 -19.641 -12.516 1 98.94 31 ALA B O 1
ATOM 2603 N N . GLY B 1 32 ? 4.598 -19.625 -10.43 1 98.94 32 GLY B N 1
ATOM 2604 C CA . GLY B 1 32 ? 3.33 -20.047 -9.859 1 98.94 32 GLY B CA 1
ATOM 2605 C C . GLY B 1 32 ? 2.219 -19.031 -10.047 1 98.94 32 GLY B C 1
ATOM 2606 O O . GLY B 1 32 ? 1.104 -19.391 -10.438 1 98.94 32 GLY B O 1
ATOM 2607 N N . CYS B 1 33 ? 2.498 -17.781 -9.773 1 98.88 33 CYS B N 1
ATOM 2608 C CA . CYS B 1 33 ? 1.515 -16.734 -9.992 1 98.88 33 CYS B CA 1
ATOM 2609 C C . CYS B 1 33 ? 1.072 -16.688 -11.445 1 98.88 33 CYS B C 1
ATOM 2611 O O . CYS B 1 33 ? -0.114 -16.516 -11.734 1 98.88 33 CYS B O 1
ATOM 2613 N N . THR B 1 34 ? 2.021 -16.844 -12.305 1 98.81 34 THR B N 1
ATOM 2614 C CA . THR B 1 34 ? 1.744 -16.781 -13.734 1 98.81 34 THR B CA 1
ATOM 2615 C C . THR B 1 34 ? 0.775 -17.891 -14.148 1 98.81 34 THR B C 1
ATOM 2617 O O . THR B 1 34 ? -0.148 -17.656 -14.93 1 98.81 34 THR B O 1
ATOM 2620 N N . VAL B 1 35 ? 0.99 -19.078 -13.641 1 98.81 35 VAL B N 1
ATOM 2621 C CA . VAL B 1 35 ? 0.1 -20.188 -13.945 1 98.81 35 VAL B CA 1
ATOM 2622 C C . VAL B 1 35 ? -1.327 -19.844 -13.523 1 98.81 35 VAL B C 1
ATOM 2624 O O . VAL B 1 35 ? -2.273 -20.047 -14.289 1 98.81 35 VAL B O 1
ATOM 2627 N N . CYS B 1 36 ? -1.47 -19.312 -12.336 1 98.06 36 CYS B N 1
ATOM 2628 C CA . CYS B 1 36 ? -2.799 -18.969 -11.844 1 98.06 36 CYS B CA 1
ATOM 2629 C C . CYS B 1 36 ? -3.408 -17.844 -12.672 1 98.06 36 CYS B C 1
ATOM 2631 O O . CYS B 1 36 ? -4.621 -17.812 -12.898 1 98.06 36 CYS B O 1
ATOM 2633 N N . GLU B 1 37 ? -2.617 -16.875 -13.055 1 98.19 37 GLU B N 1
ATOM 2634 C CA . GLU B 1 37 ? -3.096 -15.797 -13.922 1 98.19 37 GLU B CA 1
ATOM 2635 C C . GLU B 1 37 ? -3.629 -16.344 -15.242 1 98.19 37 GLU B C 1
ATOM 2637 O O . GLU B 1 37 ? -4.707 -15.961 -15.688 1 98.19 37 GLU B O 1
ATOM 2642 N N . GLN B 1 38 ? -2.924 -17.234 -15.805 1 98.06 38 GLN B N 1
ATOM 2643 C CA . GLN B 1 38 ? -3.283 -17.797 -17.109 1 98.06 38 GLN B CA 1
ATOM 2644 C C . GLN B 1 38 ? -4.516 -18.688 -16.984 1 98.06 38 GLN B C 1
ATOM 2646 O O . GLN B 1 38 ? -5.363 -18.703 -17.891 1 98.06 38 GLN B O 1
ATOM 2651 N N . GLU B 1 39 ? -4.574 -19.375 -15.867 1 97.56 39 GLU B N 1
ATOM 2652 C CA . GLU B 1 39 ? -5.672 -20.328 -15.672 1 97.56 39 GLU B CA 1
ATOM 2653 C C . GLU B 1 39 ? -6.906 -19.625 -15.109 1 97.56 39 GLU B C 1
ATOM 2655 O O . GLU B 1 39 ? -7.977 -20.234 -15.016 1 97.56 39 GLU B O 1
ATOM 2660 N N . GLN B 1 40 ? -6.742 -18.359 -14.828 1 96.56 40 GLN B N 1
ATOM 2661 C CA . GLN B 1 40 ? -7.84 -17.625 -14.211 1 96.56 40 GLN B CA 1
ATOM 2662 C C . GLN B 1 40 ? -8.375 -18.344 -12.984 1 96.56 40 GLN B C 1
ATOM 2664 O O . GLN B 1 40 ? -9.578 -18.594 -12.875 1 96.56 40 GLN B O 1
ATOM 2669 N N . CYS B 1 41 ? -7.426 -18.641 -12.039 1 96.12 41 CYS B N 1
ATOM 2670 C CA . CYS B 1 41 ? -7.758 -19.469 -10.891 1 96.12 41 CYS B CA 1
ATOM 2671 C C . CYS B 1 41 ? -8.969 -18.922 -10.148 1 96.12 41 CYS B C 1
ATOM 2673 O O . CYS B 1 41 ? -8.969 -17.766 -9.711 1 96.12 41 CYS B O 1
ATOM 2675 N N . ASP B 1 42 ? -10.062 -19.75 -10.102 1 92.75 42 ASP B N 1
ATOM 2676 C CA . ASP B 1 42 ? -11.312 -19.5 -9.391 1 92.75 42 ASP B CA 1
ATOM 2677 C C . ASP B 1 42 ? -11.977 -18.203 -9.875 1 92.75 42 ASP B C 1
ATOM 2679 O O . ASP B 1 42 ? -12.906 -17.703 -9.242 1 92.75 42 ASP B O 1
ATOM 2683 N N . GLY B 1 43 ? -11.461 -17.625 -10.898 1 93.44 43 GLY B N 1
ATOM 2684 C CA . GLY B 1 43 ? -12.008 -16.391 -11.422 1 93.44 43 GLY B CA 1
ATOM 2685 C C . GLY B 1 43 ? -11.57 -15.164 -10.641 1 93.44 43 GLY B C 1
ATOM 2686 O O . GLY B 1 43 ? -12.055 -14.062 -10.891 1 93.44 43 GLY B O 1
ATOM 2687 N N . THR B 1 44 ? -10.641 -15.32 -9.688 1 94.12 44 THR B N 1
ATOM 2688 C CA . THR B 1 44 ? -10.227 -14.227 -8.82 1 94.12 44 THR B CA 1
ATOM 2689 C C . THR B 1 44 ? -8.773 -13.836 -9.094 1 94.12 44 THR B C 1
ATOM 2691 O O . THR B 1 44 ? -8.25 -12.906 -8.477 1 94.12 44 THR B O 1
ATOM 2694 N N . VAL B 1 45 ? -8.125 -14.578 -9.961 1 96.94 45 VAL B N 1
ATOM 2695 C CA . VAL B 1 45 ? -6.758 -14.289 -10.391 1 96.94 45 VAL B CA 1
ATOM 2696 C C . VAL B 1 45 ? -6.695 -14.234 -11.914 1 96.94 45 VAL B C 1
ATOM 2698 O O . VAL B 1 45 ? -7.27 -15.086 -12.602 1 96.94 45 VAL B O 1
ATOM 2701 N N . GLY B 1 46 ? -6.02 -13.203 -12.383 1 96.94 46 GLY B N 1
ATOM 2702 C CA . GLY B 1 46 ? -5.84 -13.125 -13.828 1 96.94 46 GLY B CA 1
ATOM 2703 C C . GLY B 1 46 ? -6.973 -12.406 -14.531 1 96.94 46 GLY B C 1
ATOM 2704 O O . GLY B 1 46 ? -7.82 -11.789 -13.891 1 96.94 46 GLY B O 1
ATOM 2705 N N . TYR B 1 47 ? -6.973 -12.484 -15.875 1 96.69 47 TYR B N 1
ATOM 2706 C CA . TYR B 1 47 ? -7.961 -11.82 -16.703 1 96.69 47 TYR B CA 1
ATOM 2707 C C . TYR B 1 47 ? -9.336 -12.469 -16.562 1 96.69 47 TYR B C 1
ATOM 2709 O O . TYR B 1 47 ? -9.438 -13.617 -16.125 1 96.69 47 TYR B O 1
ATOM 2717 N N . GLY B 1 48 ? -10.438 -11.75 -16.953 1 90.69 48 GLY B N 1
ATOM 2718 C CA . GLY B 1 48 ? -11.797 -12.281 -17 1 90.69 48 GLY B CA 1
ATOM 2719 C C . GLY B 1 48 ? -12.453 -12.328 -15.625 1 90.69 48 GLY B C 1
ATOM 2720 O O . GLY B 1 48 ? -13.617 -12.719 -15.508 1 90.69 48 GLY B O 1
ATOM 2721 N N . GLY B 1 49 ? -11.805 -11.922 -14.688 1 84.62 49 GLY B N 1
ATOM 2722 C CA . GLY B 1 49 ? -12.367 -12.07 -13.352 1 84.62 49 GLY B CA 1
ATOM 2723 C C . GLY B 1 49 ? -13.195 -10.875 -12.914 1 84.62 49 GLY B C 1
ATOM 2724 O O . GLY B 1 49 ? -14.094 -10.438 -13.641 1 84.62 49 GLY B O 1
ATOM 2725 N N . SER B 1 50 ? -13.109 -10.383 -11.766 1 91.56 50 SER B N 1
ATOM 2726 C CA . SER B 1 50 ? -13.797 -9.422 -10.906 1 91.56 50 SER B CA 1
ATOM 2727 C C . SER B 1 50 ? -13.867 -8.055 -11.562 1 91.56 50 SER B C 1
ATOM 2729 O O . SER B 1 50 ? -13.039 -7.184 -11.297 1 91.56 50 SER B O 1
ATOM 2731 N N . PRO B 1 51 ? -14.953 -7.793 -12.406 1 96.38 51 PRO B N 1
ATOM 2732 C CA . PRO B 1 51 ? -15.086 -6.457 -12.992 1 96.38 51 PRO B CA 1
ATOM 2733 C C . PRO B 1 51 ? -15.383 -5.379 -11.953 1 96.38 51 PRO B C 1
ATOM 2735 O O . PRO B 1 51 ? -16.047 -5.652 -10.945 1 96.38 51 PRO B O 1
ATOM 2738 N N . ASP B 1 52 ? -14.898 -4.184 -12.227 1 97.38 52 ASP B N 1
ATOM 2739 C CA . ASP B 1 52 ? -15.273 -3.064 -11.367 1 97.38 52 ASP B CA 1
ATOM 2740 C C . ASP B 1 52 ? -16.625 -2.496 -11.766 1 97.38 52 ASP B C 1
ATOM 2742 O O . ASP B 1 52 ? -17.344 -3.094 -12.57 1 97.38 52 ASP B O 1
ATOM 2746 N N . GLU B 1 53 ? -17.016 -1.383 -11.203 1 98.12 53 GLU B N 1
ATOM 2747 C CA . GLU B 1 53 ? -18.344 -0.814 -11.438 1 98.12 53 GLU B CA 1
ATOM 2748 C C . GLU B 1 53 ? -18.516 -0.424 -12.898 1 98.12 53 GLU B C 1
ATOM 2750 O O . GLU B 1 53 ? 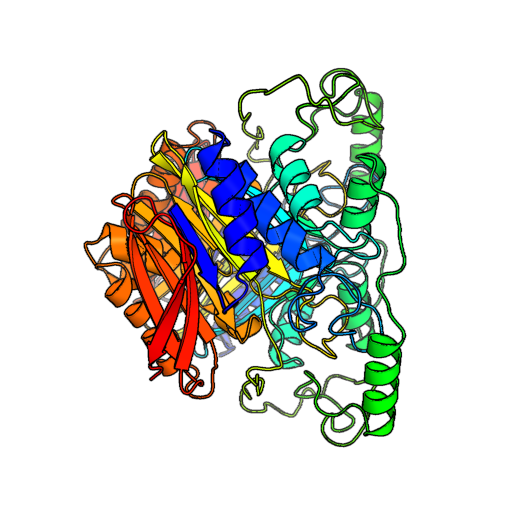-19.641 -0.23 -13.367 1 98.12 53 GLU B O 1
ATOM 2755 N N . ASN B 1 54 ? -17.422 -0.287 -13.641 1 97.25 54 ASN B N 1
ATOM 2756 C CA . ASN B 1 54 ? -17.484 0.065 -15.055 1 97.25 54 ASN B CA 1
ATOM 2757 C C . ASN B 1 54 ? -17.328 -1.165 -15.945 1 97.25 54 ASN B C 1
ATOM 2759 O O . ASN B 1 54 ? -17.234 -1.044 -17.172 1 97.25 54 ASN B O 1
ATOM 2763 N N . GLY B 1 55 ? -17.203 -2.289 -15.328 1 97.31 55 GLY B N 1
ATOM 2764 C CA . GLY B 1 55 ? -17.078 -3.529 -16.078 1 97.31 55 GLY B CA 1
ATOM 2765 C C . GLY B 1 55 ? -15.648 -3.857 -16.453 1 97.31 55 GLY B C 1
ATOM 2766 O O . GLY B 1 55 ? -15.391 -4.805 -17.188 1 97.31 55 GLY B O 1
ATOM 2767 N N . GLU B 1 56 ? -14.742 -3.113 -15.953 1 97.25 56 GLU B N 1
ATOM 2768 C CA . GLU B 1 56 ? -13.336 -3.281 -16.312 1 97.25 56 GLU B CA 1
ATOM 2769 C C . GLU B 1 56 ? -12.602 -4.148 -15.297 1 97.25 56 GLU B C 1
ATOM 2771 O O . GLU B 1 56 ? -12.812 -4.008 -14.094 1 97.25 56 GLU B O 1
ATOM 2776 N N . THR B 1 57 ? -11.758 -5.098 -15.836 1 97.44 57 THR B N 1
ATOM 2777 C CA . THR B 1 57 ? -10.898 -5.91 -14.984 1 97.44 57 THR B CA 1
ATOM 2778 C C . THR B 1 57 ? -9.5 -5.316 -14.906 1 97.44 57 THR B C 1
ATOM 2780 O O . THR B 1 57 ? -8.938 -4.902 -15.922 1 97.44 57 THR B O 1
ATOM 2783 N N . SER B 1 58 ? -8.984 -5.148 -13.727 1 98 58 SER B N 1
ATOM 2784 C CA . SER B 1 58 ? -7.605 -4.742 -13.492 1 98 58 SER B CA 1
ATOM 2785 C C . SER B 1 58 ? -6.879 -5.746 -12.602 1 98 58 SER B C 1
ATOM 2787 O O . SER B 1 58 ? -7.52 -6.523 -11.883 1 98 58 SER B O 1
ATOM 2789 N N . LEU B 1 59 ? -5.598 -5.77 -12.719 1 98.56 59 LEU B N 1
ATOM 2790 C CA . LEU B 1 59 ? -4.812 -6.77 -12.008 1 98.56 59 LEU B CA 1
ATOM 2791 C C . LEU B 1 59 ? -3.838 -6.109 -11.039 1 98.56 59 LEU B C 1
ATOM 2793 O O . LEU B 1 59 ? -3.385 -4.988 -11.273 1 98.56 59 LEU B O 1
ATOM 2797 N N . ASP B 1 60 ? -3.51 -6.793 -9.961 1 98.69 60 ASP B N 1
ATOM 2798 C CA . ASP B 1 60 ? -2.531 -6.426 -8.938 1 98.69 60 ASP B CA 1
ATOM 2799 C C . ASP B 1 60 ? -1.542 -7.562 -8.688 1 98.69 60 ASP B C 1
ATOM 2801 O O . ASP B 1 60 ? -1.915 -8.734 -8.727 1 98.69 60 ASP B O 1
ATOM 2805 N N . ALA B 1 61 ? -0.313 -7.211 -8.422 1 98.94 61 ALA B N 1
ATOM 2806 C CA . ALA B 1 61 ? 0.694 -8.219 -8.109 1 98.94 61 ALA B CA 1
ATOM 2807 C C . ALA B 1 61 ? 1.85 -7.617 -7.32 1 98.94 61 ALA B C 1
ATOM 2809 O O . ALA B 1 61 ? 2.133 -6.422 -7.43 1 98.94 61 ALA B O 1
ATOM 2810 N N . LEU B 1 62 ? 2.498 -8.43 -6.547 1 98.88 62 LEU B N 1
ATOM 2811 C CA . LEU B 1 62 ? 3.66 -8.07 -5.742 1 98.88 62 LEU B CA 1
ATOM 2812 C C . LEU B 1 62 ? 4.695 -9.188 -5.754 1 98.88 62 LEU B C 1
ATOM 2814 O O . LEU B 1 62 ? 4.348 -10.367 -5.637 1 98.88 62 LEU B O 1
ATOM 2818 N N . ILE B 1 63 ? 5.957 -8.852 -5.938 1 98.88 63 ILE B N 1
ATOM 2819 C CA . ILE B 1 63 ? 7.094 -9.75 -5.758 1 98.88 63 ILE B CA 1
ATOM 2820 C C . ILE B 1 63 ? 8.062 -9.164 -4.738 1 98.88 63 ILE B C 1
ATOM 2822 O O . ILE B 1 63 ? 8.469 -8.008 -4.855 1 98.88 63 ILE B O 1
ATOM 2826 N N . ILE B 1 64 ? 8.438 -9.906 -3.746 1 98.81 64 ILE B N 1
ATOM 2827 C CA . ILE B 1 64 ? 9.383 -9.414 -2.746 1 98.81 64 ILE B CA 1
ATOM 2828 C C . ILE B 1 64 ? 10.516 -10.422 -2.57 1 98.81 64 ILE B C 1
ATOM 2830 O O . ILE B 1 64 ? 10.273 -11.625 -2.441 1 98.81 64 ILE B O 1
ATOM 2834 N N . ASP B 1 65 ? 11.688 -9.961 -2.602 1 98.62 65 ASP B N 1
ATOM 2835 C CA . ASP B 1 65 ? 12.914 -1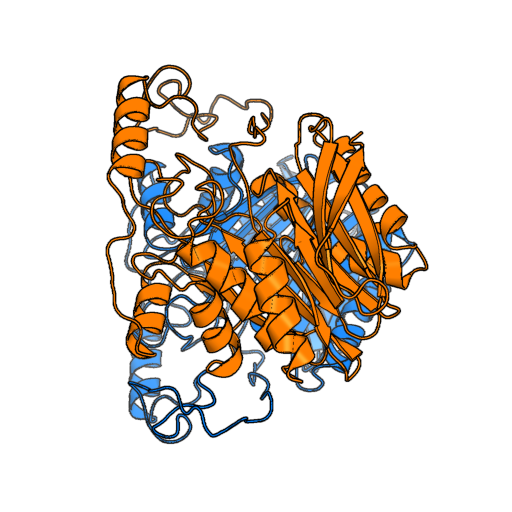0.711 -2.389 1 98.62 65 ASP B CA 1
ATOM 2836 C C . ASP B 1 65 ? 13.383 -10.602 -0.939 1 98.62 65 ASP B C 1
ATOM 2838 O O . ASP B 1 65 ? 13.914 -9.57 -0.528 1 98.62 65 ASP B O 1
ATOM 2842 N N . GLY B 1 66 ? 13.266 -11.734 -0.212 1 98.5 66 GLY B N 1
ATOM 2843 C CA . GLY B 1 66 ? 13.609 -11.727 1.201 1 98.5 66 GLY B CA 1
ATOM 2844 C C . GLY B 1 66 ? 15.094 -11.547 1.457 1 98.5 66 GLY B C 1
ATOM 2845 O O . GLY B 1 66 ? 15.5 -11.203 2.566 1 98.5 66 GLY B O 1
ATOM 2846 N N . ALA B 1 67 ? 15.891 -11.781 0.457 1 97.56 67 ALA B N 1
ATOM 2847 C CA . ALA B 1 67 ? 17.344 -11.688 0.61 1 97.56 67 ALA B CA 1
ATOM 2848 C C . ALA B 1 67 ? 17.797 -10.234 0.605 1 97.56 67 ALA B C 1
ATOM 2850 O O . ALA B 1 67 ? 18.656 -9.844 1.408 1 97.56 67 ALA B O 1
ATOM 2851 N N . THR B 1 68 ? 17.266 -9.43 -0.277 1 96.88 68 THR B N 1
ATOM 2852 C CA . THR B 1 68 ? 17.75 -8.07 -0.49 1 96.88 68 THR B CA 1
ATOM 2853 C C . THR B 1 68 ? 16.734 -7.047 0.013 1 96.88 68 THR B C 1
ATOM 2855 O O . THR B 1 68 ? 17.062 -5.867 0.16 1 96.88 68 THR B O 1
ATOM 2858 N N . MET B 1 69 ? 15.508 -7.48 0.198 1 98 69 MET B N 1
ATOM 2859 C CA . MET B 1 69 ? 14.367 -6.641 0.549 1 98 69 MET B CA 1
ATOM 2860 C C . MET B 1 69 ? 13.953 -5.766 -0.629 1 98 69 MET B C 1
ATOM 2862 O O . MET B 1 69 ? 13.195 -4.805 -0.46 1 98 69 MET B O 1
ATOM 2866 N N . ASN B 1 70 ? 14.492 -6.109 -1.813 1 97.38 70 ASN B N 1
ATOM 2867 C CA . ASN B 1 70 ? 13.938 -5.48 -3.012 1 97.38 70 ASN B CA 1
ATOM 2868 C C . ASN B 1 70 ? 12.547 -6.016 -3.338 1 97.38 70 ASN B C 1
ATOM 2870 O O . ASN B 1 70 ? 12.211 -7.145 -2.975 1 97.38 70 ASN B O 1
ATOM 2874 N N . MET B 1 71 ? 11.727 -5.156 -3.951 1 98.12 71 MET B N 1
ATOM 2875 C CA . MET B 1 71 ? 10.359 -5.559 -4.266 1 98.12 71 MET B CA 1
ATOM 2876 C C . MET B 1 71 ? 9.836 -4.789 -5.473 1 98.12 71 MET B C 1
ATOM 2878 O O . MET B 1 71 ? 10.367 -3.734 -5.824 1 98.12 71 MET B O 1
ATOM 2882 N N . GLY B 1 72 ? 8.906 -5.324 -6.145 1 98.81 72 GLY B N 1
ATOM 2883 C CA . GLY B 1 72 ? 8.156 -4.719 -7.234 1 98.81 72 GLY B CA 1
ATOM 2884 C C . GLY B 1 72 ? 6.684 -5.078 -7.223 1 98.81 72 GLY B C 1
ATOM 2885 O O . GLY B 1 72 ? 6.32 -6.211 -6.902 1 98.81 72 GLY B O 1
ATOM 2886 N N . ALA B 1 73 ? 5.891 -4.105 -7.551 1 98.94 73 ALA B N 1
ATOM 2887 C CA . ALA B 1 73 ? 4.449 -4.328 -7.543 1 98.94 73 ALA B CA 1
ATOM 2888 C C . ALA B 1 73 ? 3.758 -3.486 -8.609 1 98.94 73 ALA B C 1
ATOM 2890 O O . ALA B 1 73 ? 4.277 -2.445 -9.023 1 98.94 73 ALA B O 1
ATOM 2891 N N . VAL B 1 74 ? 2.646 -3.951 -9.07 1 98.94 74 VAL B N 1
ATOM 2892 C CA . VAL B 1 74 ? 1.72 -3.195 -9.906 1 98.94 74 VAL B CA 1
ATOM 2893 C C . VAL B 1 74 ? 0.312 -3.275 -9.32 1 98.94 74 VAL B C 1
ATOM 2895 O O . VAL B 1 74 ? -0.059 -4.281 -8.711 1 98.94 74 VAL B O 1
ATOM 2898 N N . ALA B 1 75 ? -0.405 -2.24 -9.445 1 98.88 75 ALA B N 1
ATOM 2899 C CA . ALA B 1 75 ? -1.764 -2.193 -8.914 1 98.88 75 ALA B CA 1
ATOM 2900 C C . ALA B 1 75 ? -2.707 -1.476 -9.875 1 98.88 75 ALA B C 1
ATOM 2902 O O . ALA B 1 75 ? -2.322 -0.494 -10.516 1 98.88 75 ALA B O 1
ATOM 2903 N N . HIS B 1 76 ? -3.926 -2.029 -9.875 1 98.62 76 HIS B N 1
ATOM 2904 C CA . HIS B 1 76 ? -4.941 -1.475 -10.766 1 98.62 76 HIS B CA 1
ATOM 2905 C C . HIS B 1 76 ? -4.418 -1.37 -12.195 1 98.62 76 HIS B C 1
ATOM 2907 O O . HIS B 1 76 ? -4.656 -0.368 -12.875 1 98.62 76 HIS B O 1
ATOM 2913 N N . MET B 1 77 ? -3.637 -2.355 -12.641 1 98.81 77 MET B N 1
ATOM 2914 C CA . MET B 1 77 ? -3.08 -2.385 -13.984 1 98.81 77 MET B CA 1
ATOM 2915 C C . MET B 1 77 ? -4.082 -2.967 -14.977 1 98.81 77 MET B C 1
ATOM 2917 O O . MET B 1 77 ? -4.586 -4.074 -14.781 1 98.81 77 MET B O 1
ATOM 2921 N N . LYS B 1 78 ? -4.316 -2.246 -15.969 1 98.38 78 LYS B N 1
ATOM 2922 C CA . LYS B 1 78 ? -5.309 -2.637 -16.969 1 98.38 78 LYS B CA 1
ATOM 2923 C C . LYS B 1 78 ? -4.641 -3.174 -18.219 1 98.38 78 LYS B C 1
ATOM 2925 O O . LYS B 1 78 ? -3.514 -2.793 -18.547 1 98.38 78 LYS B O 1
ATOM 2930 N N . ARG B 1 79 ? -5.293 -4.145 -18.812 1 98.62 79 ARG B N 1
ATOM 2931 C CA . ARG B 1 79 ? -5.066 -4.543 -20.203 1 98.62 79 ARG B CA 1
ATOM 2932 C C . ARG B 1 79 ? -3.732 -5.266 -20.359 1 98.62 79 ARG B C 1
ATOM 2934 O O . ARG B 1 79 ? -3.172 -5.32 -21.453 1 98.62 79 ARG B O 1
ATOM 2941 N N . ILE B 1 80 ? -3.104 -5.754 -19.312 1 98.69 80 ILE B N 1
ATOM 2942 C CA . ILE B 1 80 ? -1.939 -6.633 -19.312 1 98.69 80 ILE B CA 1
ATOM 2943 C C . ILE B 1 80 ? -2.25 -7.906 -18.531 1 98.69 80 ILE B C 1
ATOM 2945 O O . ILE B 1 80 ? -2.598 -7.848 -17.359 1 98.69 80 ILE B O 1
ATOM 2949 N N . LYS B 1 81 ? -2.076 -9.07 -19.062 1 98.31 81 LYS B N 1
ATOM 2950 C CA . LYS B 1 81 ? -2.486 -10.328 -18.453 1 98.31 81 LYS B CA 1
ATOM 2951 C C . LYS B 1 81 ? -1.464 -10.789 -17.422 1 98.31 81 LYS B C 1
ATOM 2953 O O . LYS B 1 81 ? -1.817 -11.453 -16.438 1 98.31 81 LYS B O 1
ATOM 2958 N N . SER B 1 82 ? -0.202 -10.414 -17.656 1 98.25 82 SER B N 1
ATOM 2959 C CA . SER B 1 82 ? 0.884 -10.984 -16.875 1 98.25 82 SER B CA 1
ATOM 2960 C C . SER B 1 82 ? 1.312 -10.039 -15.758 1 98.25 82 SER B C 1
ATOM 2962 O O . SER B 1 82 ? 2.459 -9.594 -15.727 1 98.25 82 SER B O 1
ATOM 2964 N N . ALA B 1 83 ? 0.497 -9.922 -14.789 1 98.75 83 ALA B N 1
ATOM 2965 C CA . ALA B 1 83 ? 0.724 -8.93 -13.742 1 98.75 83 ALA B CA 1
ATOM 2966 C C . ALA B 1 83 ? 1.972 -9.266 -12.93 1 98.75 83 ALA B C 1
ATOM 2968 O O . ALA B 1 83 ? 2.758 -8.375 -12.594 1 98.75 83 ALA B O 1
ATOM 2969 N N . SER B 1 84 ? 2.201 -10.523 -12.539 1 98.88 84 SER B N 1
ATOM 2970 C CA . SER B 1 84 ? 3.336 -10.914 -11.703 1 98.88 84 SER B CA 1
ATOM 2971 C C . SER B 1 84 ? 4.656 -10.688 -12.438 1 98.88 84 SER B C 1
ATOM 2973 O O . SER B 1 84 ? 5.652 -10.297 -11.828 1 98.88 84 SER B O 1
ATOM 2975 N N . LYS B 1 85 ? 4.645 -10.938 -13.719 1 98.81 85 LYS B N 1
ATOM 2976 C CA . LYS B 1 85 ? 5.848 -10.688 -14.508 1 98.81 85 LYS B CA 1
ATOM 2977 C C . LYS B 1 85 ? 6.156 -9.195 -14.57 1 98.81 85 LYS B C 1
ATOM 2979 O O . LYS B 1 85 ? 7.32 -8.789 -14.523 1 98.81 85 LYS B O 1
ATOM 2984 N N . VAL B 1 86 ? 5.125 -8.391 -14.758 1 98.88 86 VAL B N 1
ATOM 2985 C CA . VAL B 1 86 ? 5.34 -6.945 -14.797 1 98.88 86 VAL B CA 1
ATOM 2986 C C . VAL B 1 86 ? 5.863 -6.469 -13.445 1 98.88 86 VAL B C 1
ATOM 2988 O O . VAL B 1 86 ? 6.758 -5.621 -13.383 1 98.88 86 VAL B O 1
ATOM 2991 N N . ALA B 1 87 ? 5.328 -7 -12.359 1 98.94 87 ALA B N 1
ATOM 2992 C CA . ALA B 1 87 ? 5.812 -6.656 -11.023 1 98.94 87 ALA B CA 1
ATOM 2993 C C . ALA B 1 87 ? 7.301 -6.965 -10.883 1 98.94 87 ALA B C 1
ATOM 2995 O O . ALA B 1 87 ? 8.055 -6.188 -10.297 1 98.94 87 ALA B O 1
ATOM 2996 N N . ARG B 1 88 ? 7.691 -8.094 -11.383 1 98.69 88 ARG B N 1
ATOM 2997 C CA . ARG B 1 88 ? 9.102 -8.461 -11.352 1 98.69 88 ARG B CA 1
ATOM 2998 C C . ARG B 1 88 ? 9.953 -7.434 -12.094 1 98.69 88 ARG B C 1
ATOM 3000 O O . ARG B 1 88 ? 11.039 -7.078 -11.648 1 98.69 88 ARG B O 1
ATOM 3007 N N . LEU B 1 89 ? 9.438 -6.98 -13.219 1 98.5 89 LEU B N 1
ATOM 3008 C CA . LEU B 1 89 ? 10.195 -6.012 -14 1 98.5 89 LEU B CA 1
ATOM 3009 C C . LEU B 1 89 ? 10.258 -4.664 -13.289 1 98.5 89 LEU B C 1
ATOM 3011 O O . LEU B 1 89 ? 11.25 -3.945 -13.406 1 98.5 89 LEU B O 1
ATOM 3015 N N . VAL B 1 90 ? 9.211 -4.277 -12.547 1 98.81 90 VAL B N 1
ATOM 3016 C CA . VAL B 1 90 ? 9.312 -3.09 -11.703 1 98.81 90 VAL B CA 1
ATOM 3017 C C . VAL B 1 90 ? 10.469 -3.244 -10.727 1 98.81 90 VAL B C 1
ATOM 3019 O O . VAL B 1 90 ? 11.266 -2.318 -10.547 1 98.81 90 VAL B O 1
ATOM 3022 N N . MET B 1 91 ? 10.602 -4.371 -10.109 1 98.12 91 MET B N 1
ATOM 3023 C CA . MET B 1 91 ? 11.641 -4.676 -9.133 1 98.12 91 MET B CA 1
ATOM 3024 C C . MET B 1 91 ? 13.023 -4.625 -9.773 1 98.12 91 MET B C 1
ATOM 3026 O O . MET B 1 91 ? 13.977 -4.109 -9.18 1 98.12 91 MET B O 1
ATOM 3030 N N . GLU B 1 92 ? 13.086 -5.105 -10.984 1 97.31 92 GLU B N 1
ATOM 3031 C CA . GLU B 1 92 ? 14.398 -5.344 -11.578 1 97.31 92 GLU B CA 1
ATOM 3032 C C . GLU B 1 92 ? 14.828 -4.18 -12.461 1 97.31 92 GLU B C 1
ATOM 3034 O O . GLU B 1 92 ? 16.016 -3.955 -12.672 1 97.31 92 GLU B O 1
ATOM 3039 N N . ASN B 1 93 ? 13.867 -3.41 -12.992 1 97.88 93 ASN B N 1
ATOM 3040 C CA . ASN B 1 93 ? 14.219 -2.436 -14.023 1 97.88 93 ASN B CA 1
ATOM 3041 C C . ASN B 1 93 ? 13.938 -1.008 -13.555 1 97.88 93 ASN B C 1
ATOM 3043 O O . ASN B 1 93 ? 14.023 -0.066 -14.352 1 97.88 93 ASN B O 1
ATOM 3047 N N . THR B 1 94 ? 13.57 -0.805 -12.336 1 97.88 94 THR B N 1
ATOM 3048 C CA . THR B 1 94 ? 13.391 0.521 -11.758 1 97.88 94 THR B CA 1
ATOM 3049 C C . THR B 1 94 ? 13.922 0.567 -10.336 1 97.88 94 THR B C 1
ATOM 3051 O O . THR B 1 94 ? 14.242 -0.471 -9.75 1 97.88 94 THR B O 1
ATOM 3054 N N . LYS B 1 95 ? 14.008 1.752 -9.82 1 96.62 95 LYS B N 1
ATOM 3055 C CA . LYS B 1 95 ? 14.336 1.957 -8.414 1 96.62 95 LYS B CA 1
ATOM 3056 C C . LYS B 1 95 ? 13.078 2.105 -7.566 1 96.62 95 LYS B C 1
ATOM 3058 O O . LYS B 1 95 ? 13.148 2.473 -6.391 1 96.62 95 LYS B O 1
ATOM 3063 N N . HIS B 1 96 ? 11.883 1.854 -8.234 1 98 96 HIS B N 1
ATOM 3064 C CA . HIS B 1 96 ? 10.594 2.02 -7.566 1 98 96 HIS B CA 1
ATOM 3065 C C . HIS B 1 96 ? 10.086 0.691 -7.02 1 98 96 HIS B C 1
ATOM 3067 O O . HIS B 1 96 ? 10.641 -0.366 -7.32 1 98 96 HIS B O 1
ATOM 3073 N N . THR B 1 97 ? 9.055 0.777 -6.203 1 98.25 97 THR B N 1
ATOM 3074 C CA . THR B 1 97 ? 8.445 -0.386 -5.566 1 98.25 97 THR B CA 1
ATOM 3075 C C . THR B 1 97 ? 7.055 -0.649 -6.137 1 98.25 97 THR B C 1
ATOM 3077 O O . THR B 1 97 ? 6.629 -1.801 -6.238 1 98.25 97 THR B O 1
ATOM 3080 N N . LEU B 1 98 ? 6.367 0.389 -6.574 1 98.88 98 LEU B N 1
ATOM 3081 C CA . LEU B 1 98 ? 4.965 0.245 -6.949 1 98.88 98 LEU B CA 1
ATOM 3082 C C . LEU B 1 98 ? 4.602 1.201 -8.078 1 98.88 98 LEU B C 1
ATOM 3084 O O . LEU B 1 98 ? 4.844 2.406 -7.98 1 98.88 98 LEU B O 1
ATOM 3088 N N . LEU B 1 99 ? 4.066 0.654 -9.148 1 98.94 99 LEU B N 1
ATOM 3089 C CA . LEU B 1 99 ? 3.455 1.437 -10.219 1 98.94 99 LEU B CA 1
ATOM 3090 C C . LEU B 1 99 ? 1.963 1.137 -10.328 1 98.94 99 LEU B C 1
ATOM 3092 O O . LEU B 1 99 ? 1.544 -0.013 -10.18 1 98.94 99 LEU B O 1
ATOM 3096 N N . VAL B 1 100 ? 1.149 2.184 -10.648 1 98.94 100 VAL B N 1
ATOM 3097 C CA . VAL B 1 100 ? -0.289 1.949 -10.578 1 98.94 100 VAL B CA 1
ATOM 3098 C C . VAL B 1 100 ? -0.961 2.502 -11.836 1 98.94 100 VAL B C 1
ATOM 3100 O O . VAL B 1 100 ? -0.394 3.348 -12.531 1 98.94 100 VAL B O 1
ATOM 3103 N N . GLY B 1 101 ? -2.143 1.992 -12.125 1 98.56 101 GLY B N 1
ATOM 3104 C CA . GLY B 1 101 ? -3.066 2.58 -13.086 1 98.56 101 GLY B CA 1
ATOM 3105 C C . GLY B 1 101 ? -2.617 2.42 -14.523 1 98.56 101 GLY B C 1
ATOM 3106 O O . GLY B 1 101 ? -1.954 1.44 -14.867 1 98.56 101 GLY B O 1
ATOM 3107 N N . ASP B 1 102 ? -3.029 3.373 -15.352 1 98.38 102 ASP B N 1
ATOM 3108 C CA . ASP B 1 102 ? -2.711 3.352 -16.781 1 98.38 102 ASP B CA 1
ATOM 3109 C C . ASP B 1 102 ? -1.205 3.459 -17 1 98.38 102 ASP B C 1
ATOM 3111 O O . ASP B 1 102 ? -0.675 2.887 -17.953 1 98.38 102 ASP B O 1
ATOM 3115 N N . GLU B 1 103 ? -0.571 4.109 -16.125 1 98.75 103 GLU B N 1
ATOM 3116 C CA . GLU B 1 103 ? 0.871 4.285 -16.266 1 98.75 103 GLU B CA 1
ATOM 3117 C C . GLU B 1 103 ? 1.616 2.982 -15.992 1 98.75 103 GLU B C 1
ATOM 3119 O O . GLU B 1 103 ? 2.668 2.727 -16.578 1 98.75 103 GLU B O 1
ATOM 3124 N N . ALA B 1 104 ? 1.045 2.148 -15.102 1 98.88 104 ALA B N 1
ATOM 3125 C CA . ALA B 1 104 ? 1.602 0.806 -14.961 1 98.88 104 ALA B CA 1
ATOM 3126 C C . ALA B 1 104 ? 1.493 0.026 -16.266 1 98.88 104 ALA B C 1
ATOM 3128 O O . ALA B 1 104 ? 2.41 -0.713 -16.625 1 98.88 104 ALA B O 1
ATOM 3129 N N . THR B 1 105 ? 0.341 0.157 -16.938 1 98.88 105 THR B N 1
ATOM 3130 C CA . THR B 1 105 ? 0.152 -0.466 -18.25 1 98.88 105 THR B CA 1
ATOM 3131 C C . THR B 1 105 ? 1.181 0.052 -19.25 1 98.88 105 THR B C 1
ATOM 3133 O O . THR B 1 105 ? 1.767 -0.726 -20 1 98.88 105 THR B O 1
ATOM 3136 N N . GLU B 1 106 ? 1.372 1.352 -19.234 1 98.56 106 GLU B N 1
ATOM 3137 C CA . GLU B 1 106 ? 2.346 1.957 -20.141 1 98.56 106 GLU B CA 1
ATOM 3138 C C . GLU B 1 106 ? 3.748 1.407 -19.891 1 98.56 106 GLU B C 1
ATOM 3140 O O . GLU B 1 106 ? 4.492 1.132 -20.828 1 98.56 106 GLU B O 1
ATOM 3145 N N . PHE B 1 107 ? 4.117 1.28 -18.656 1 98.75 107 PHE B N 1
ATOM 3146 C CA . PHE B 1 107 ? 5.395 0.674 -18.297 1 98.75 107 PHE B CA 1
ATOM 3147 C C . PHE B 1 107 ? 5.504 -0.732 -18.875 1 98.75 107 PHE B C 1
ATOM 3149 O O . PHE B 1 107 ? 6.523 -1.085 -19.469 1 98.75 107 PHE B O 1
ATOM 3156 N N . ALA B 1 108 ? 4.438 -1.518 -18.641 1 98.81 108 ALA B N 1
ATOM 3157 C CA . ALA B 1 108 ? 4.426 -2.893 -19.125 1 98.81 108 ALA B CA 1
ATOM 3158 C C . ALA B 1 108 ? 4.621 -2.939 -20.641 1 98.81 108 ALA B C 1
ATOM 3160 O O . ALA B 1 108 ? 5.391 -3.758 -21.156 1 98.81 108 ALA B O 1
ATOM 3161 N N . ILE B 1 109 ? 3.91 -2.072 -21.328 1 98.38 109 ILE B N 1
ATOM 3162 C CA . ILE B 1 109 ? 4.016 -2.014 -22.781 1 98.38 109 ILE B CA 1
ATOM 3163 C C . ILE B 1 109 ? 5.445 -1.665 -23.172 1 98.38 109 ILE B C 1
ATOM 3165 O O . ILE B 1 109 ? 6.012 -2.283 -24.078 1 98.38 109 ILE B O 1
ATOM 3169 N N . GLN B 1 110 ? 6.008 -0.695 -22.484 1 97.31 110 GLN B N 1
ATOM 3170 C CA . GLN B 1 110 ? 7.387 -0.296 -22.75 1 97.31 110 GLN B CA 1
ATOM 3171 C C . GLN B 1 110 ? 8.344 -1.461 -22.531 1 97.31 110 GLN B C 1
ATOM 3173 O O . GLN B 1 110 ? 9.359 -1.57 -23.234 1 97.31 110 GLN B O 1
ATOM 3178 N N . MET B 1 111 ? 8.016 -2.33 -21.625 1 97.31 111 MET B N 1
ATOM 3179 C CA . MET B 1 111 ? 8.859 -3.475 -21.297 1 97.31 111 MET B CA 1
ATOM 3180 C C . MET B 1 111 ? 8.578 -4.645 -22.234 1 97.31 111 MET B C 1
ATOM 3182 O O . MET B 1 111 ? 9.125 -5.734 -22.062 1 97.31 111 MET B O 1
ATOM 3186 N N . GLY B 1 112 ? 7.652 -4.492 -23.141 1 96.62 112 GLY B N 1
ATOM 3187 C CA . GLY B 1 112 ? 7.5 -5.469 -24.219 1 96.62 112 GLY B CA 1
ATOM 3188 C C . GLY B 1 112 ? 6.219 -6.273 -24.109 1 96.62 112 GLY B C 1
ATOM 3189 O O . GLY B 1 112 ? 5.973 -7.164 -24.922 1 96.62 112 GLY B O 1
ATOM 3190 N N . PHE B 1 113 ? 5.402 -5.992 -23.172 1 98.06 113 PHE B N 1
ATOM 3191 C CA . PHE B 1 113 ? 4.148 -6.727 -23.047 1 98.06 113 PHE B CA 1
ATOM 3192 C C . PHE B 1 113 ? 3.107 -6.203 -24.016 1 98.06 113 PHE B C 1
ATOM 3194 O O . PHE B 1 113 ? 3.15 -5.035 -24.406 1 98.06 113 PHE B O 1
ATOM 3201 N N . LYS B 1 114 ? 2.217 -7.016 -24.359 1 97 114 LYS B N 1
ATOM 3202 C CA . LYS B 1 114 ? 1.155 -6.656 -25.297 1 97 114 LYS B CA 1
ATOM 3203 C C . LYS B 1 114 ? -0.124 -6.277 -24.547 1 97 114 LYS B C 1
ATOM 3205 O O . LYS B 1 114 ? -0.541 -6.977 -23.625 1 97 114 LYS B O 1
ATOM 3210 N N . GLU B 1 115 ? -0.612 -5.188 -24.969 1 97.5 115 GLU B N 1
ATOM 3211 C CA . GLU B 1 115 ? -1.892 -4.754 -24.406 1 97.5 115 GLU B CA 1
ATOM 3212 C C . GLU B 1 115 ? -3.029 -5.656 -24.875 1 97.5 115 GLU B C 1
ATOM 3214 O O . GLU B 1 115 ? -3.1 -6.016 -26.062 1 97.5 115 GLU B O 1
ATOM 3219 N N . THR B 1 116 ? -3.863 -6.031 -23.984 1 97.25 116 THR B N 1
ATOM 3220 C CA . THR B 1 116 ? -4.992 -6.898 -24.312 1 97.25 116 THR B CA 1
ATOM 3221 C C . THR B 1 116 ? -6.184 -6.598 -23.406 1 97.25 116 THR B C 1
ATOM 3223 O O . THR B 1 116 ? -6.012 -6.309 -22.219 1 97.25 116 THR B O 1
ATOM 3226 N N . ASN B 1 117 ? -7.375 -6.652 -24 1 96.88 117 ASN B N 1
ATOM 3227 C CA . ASN B 1 117 ? -8.586 -6.543 -23.188 1 96.88 117 ASN B CA 1
ATOM 3228 C C . ASN B 1 117 ? -8.68 -7.68 -22.172 1 96.88 117 ASN B C 1
ATOM 3230 O O . ASN B 1 117 ? -8.516 -8.852 -22.531 1 96.88 117 ASN B O 1
ATOM 3234 N N . LEU B 1 118 ? -8.969 -7.344 -20.922 1 98.12 118 LEU B N 1
ATOM 3235 C CA . LEU B 1 118 ? -8.953 -8.359 -19.875 1 98.12 118 LEU B CA 1
ATOM 3236 C C . LEU B 1 118 ? -10.352 -8.891 -19.609 1 98.12 118 LEU B C 1
ATOM 3238 O O . LEU B 1 118 ? -10.531 -9.797 -18.781 1 98.12 118 LEU B O 1
ATOM 3242 N N . SER B 1 119 ? -11.312 -8.352 -20.266 1 97.31 119 SER B N 1
ATOM 3243 C CA . SER B 1 119 ? -12.68 -8.828 -20.062 1 97.31 119 SER B CA 1
ATOM 3244 C C . SER B 1 119 ? -12.914 -10.148 -20.797 1 97.31 119 SER B C 1
ATOM 3246 O O . SER B 1 119 ? -12.25 -10.438 -21.797 1 97.31 119 SER B O 1
ATOM 3248 N N . THR B 1 120 ? -13.781 -10.906 -20.281 1 97.25 120 THR B N 1
ATOM 3249 C CA . THR B 1 120 ? -14.312 -12.117 -20.906 1 97.25 120 THR B CA 1
ATOM 3250 C C . THR B 1 120 ? -15.828 -12.055 -21 1 97.25 120 THR B C 1
ATOM 3252 O O . THR B 1 120 ? -16.453 -11.164 -20.422 1 97.25 120 THR B O 1
ATOM 3255 N N . ILE B 1 121 ? -16.391 -12.969 -21.719 1 96.88 121 ILE B N 1
ATOM 3256 C CA . ILE B 1 121 ? -17.844 -13.039 -21.812 1 96.88 121 ILE B CA 1
ATOM 3257 C C . ILE B 1 121 ? -18.438 -13.227 -20.422 1 96.88 121 ILE B C 1
ATOM 3259 O O . ILE B 1 121 ? -19.438 -12.578 -20.078 1 96.88 121 ILE B O 1
ATOM 3263 N N . ASP B 1 122 ? -17.766 -14.016 -19.688 1 96.12 122 ASP B N 1
ATOM 3264 C CA . ASP B 1 122 ? -18.25 -14.312 -18.344 1 96.12 122 ASP B CA 1
ATOM 3265 C C . ASP B 1 122 ? -18.219 -13.062 -17.453 1 96.12 122 ASP B C 1
ATOM 3267 O O . ASP B 1 122 ? -19.156 -12.781 -16.719 1 96.12 122 ASP B O 1
ATOM 3271 N N . SER B 1 123 ? -17.078 -12.344 -17.469 1 96.38 123 SER B N 1
ATOM 3272 C CA . SER B 1 123 ? -16.953 -11.156 -16.625 1 96.38 123 SER B CA 1
ATOM 3273 C C . SER B 1 123 ? -17.938 -10.078 -17.047 1 96.38 123 SER B C 1
ATOM 3275 O O . SER B 1 123 ? -18.469 -9.359 -16.203 1 96.38 123 SER B O 1
ATOM 3277 N N . MET B 1 124 ? -18.25 -9.945 -18.312 1 97.62 124 MET B N 1
ATOM 3278 C CA . MET B 1 124 ? -19.203 -8.953 -18.797 1 97.62 124 MET B CA 1
ATOM 3279 C C . MET B 1 124 ? -20.625 -9.32 -18.391 1 97.62 124 MET B C 1
ATOM 3281 O O . MET B 1 124 ? -21.422 -8.445 -18.062 1 97.62 124 MET B O 1
ATOM 3285 N N . ASN B 1 125 ? -20.875 -10.609 -18.5 1 97.62 125 ASN B N 1
ATOM 3286 C CA . ASN B 1 125 ? -22.188 -11.062 -18.047 1 97.62 125 ASN B CA 1
ATOM 3287 C C . ASN B 1 125 ? -22.391 -10.812 -16.562 1 97.62 125 ASN B C 1
ATOM 3289 O O . ASN B 1 125 ? -23.484 -10.414 -16.141 1 97.62 125 ASN B O 1
ATOM 3293 N N . LEU B 1 126 ? -21.359 -11.133 -15.82 1 96.5 126 LEU B N 1
ATOM 3294 C CA . LEU B 1 126 ? -21.391 -10.852 -14.391 1 96.5 126 LEU B CA 1
ATOM 3295 C C . LEU B 1 126 ? -21.703 -9.375 -14.133 1 96.5 126 LEU B C 1
ATOM 3297 O O . LEU B 1 126 ? -22.531 -9.055 -13.273 1 96.5 126 LEU B O 1
ATOM 3301 N N . TRP B 1 127 ? -21.125 -8.469 -14.82 1 97.75 127 TRP B N 1
ATOM 3302 C CA . TRP B 1 127 ? -21.281 -7.027 -14.672 1 97.75 127 TRP B CA 1
ATOM 3303 C C . TRP B 1 127 ? -22.703 -6.59 -15.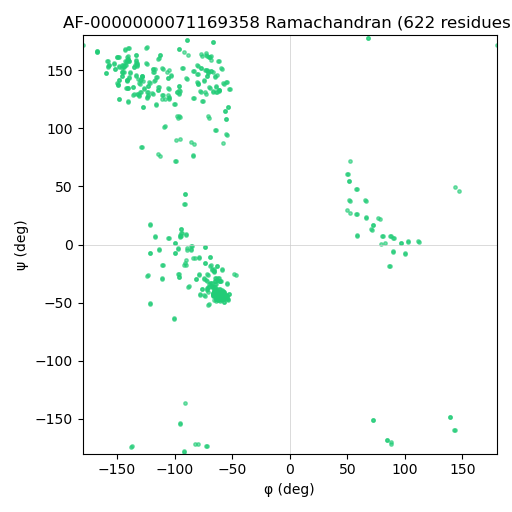039 1 97.75 127 TRP B C 1
ATOM 3305 O O . TRP B 1 127 ? -23.328 -5.805 -14.32 1 97.75 127 TRP B O 1
ATOM 3315 N N . LYS B 1 128 ? -23.141 -7.129 -16.109 1 98.06 128 LYS B N 1
ATOM 3316 C CA . LYS B 1 128 ? -24.484 -6.785 -16.562 1 98.06 128 LYS B CA 1
ATOM 3317 C C . LYS B 1 128 ? -25.547 -7.23 -15.562 1 98.06 128 LYS B C 1
ATOM 3319 O O . LYS B 1 128 ? -26.5 -6.496 -15.289 1 98.06 128 LYS B O 1
ATOM 3324 N N . GLN B 1 129 ? -25.359 -8.414 -15.109 1 98.06 129 GLN B N 1
ATOM 3325 C CA . GLN B 1 129 ? -26.281 -8.922 -14.109 1 98.06 129 GLN B CA 1
ATOM 3326 C C . GLN B 1 129 ? -26.266 -8.062 -12.844 1 98.06 129 GLN B C 1
ATOM 3328 O O . GLN B 1 129 ? -27.312 -7.797 -12.25 1 98.06 129 GLN B O 1
ATOM 3333 N N . TRP B 1 130 ? -25.109 -7.695 -12.422 1 97.75 130 TRP B N 1
ATOM 3334 C CA . TRP B 1 130 ? -24.938 -6.824 -11.266 1 97.75 130 TRP B CA 1
ATOM 3335 C C . TRP B 1 130 ? -25.672 -5.5 -11.477 1 97.75 130 TRP B C 1
ATOM 3337 O O . TRP B 1 130 ? -26.344 -5.004 -10.57 1 97.75 130 TRP B O 1
ATOM 3347 N N . LYS B 1 131 ? -25.609 -4.926 -12.633 1 97.62 131 LYS B N 1
ATOM 3348 C CA . LYS B 1 131 ? -26.266 -3.668 -12.961 1 97.62 131 LYS B CA 1
ATOM 3349 C C . LYS B 1 131 ? -27.781 -3.818 -12.906 1 97.62 131 LYS B C 1
ATOM 3351 O O . LYS B 1 131 ? -28.484 -2.916 -12.438 1 97.62 131 LYS B O 1
ATOM 3356 N N . THR B 1 132 ? -28.234 -4.926 -13.375 1 97.56 132 THR B N 1
ATOM 3357 C CA . THR B 1 132 ? -29.672 -5.18 -13.406 1 97.56 132 THR B CA 1
ATOM 3358 C C . THR B 1 132 ? -30.203 -5.422 -12 1 97.56 132 THR B C 1
ATOM 3360 O O . THR B 1 132 ? -31.391 -5.219 -11.742 1 97.56 132 THR B O 1
ATOM 3363 N N . ASN B 1 133 ? -29.312 -5.863 -11.18 1 97.81 133 ASN B N 1
ATOM 3364 C CA . ASN B 1 133 ? -29.688 -6.109 -9.789 1 97.81 133 ASN B CA 1
ATOM 3365 C C . ASN B 1 133 ? -29.438 -4.883 -8.922 1 97.81 133 ASN B C 1
ATOM 3367 O O . ASN B 1 133 ? -29.016 -5.004 -7.773 1 97.81 133 ASN B O 1
ATOM 3371 N N . ASN B 1 134 ? -29.641 -3.713 -9.477 1 97.56 134 ASN B N 1
ATOM 3372 C CA . ASN B 1 134 ? -29.516 -2.43 -8.789 1 97.56 134 ASN B CA 1
ATOM 3373 C C . ASN B 1 134 ? -28.125 -2.248 -8.195 1 97.56 134 ASN B C 1
ATOM 3375 O O . ASN B 1 134 ? -27.984 -1.714 -7.09 1 97.56 134 ASN B O 1
ATOM 3379 N N . CYS B 1 135 ? -27.125 -2.885 -8.758 1 97.94 135 CYS B N 1
ATOM 3380 C CA . CYS B 1 135 ? -25.719 -2.729 -8.398 1 97.94 135 CYS B CA 1
ATOM 3381 C C . CYS B 1 135 ? -25.453 -3.23 -6.984 1 97.94 135 CYS B C 1
ATOM 3383 O O . CYS B 1 135 ? -24.75 -2.574 -6.211 1 97.94 135 CYS B O 1
ATOM 3385 N N . GLN B 1 136 ? -26.156 -4.348 -6.668 1 96.25 136 GLN B N 1
ATOM 3386 C CA . GLN B 1 136 ? -25.906 -4.945 -5.359 1 96.25 136 GLN B CA 1
ATOM 3387 C C . GLN B 1 136 ? -25.094 -6.223 -5.48 1 96.25 136 GLN B C 1
ATOM 3389 O O . GLN B 1 136 ? -25.281 -7.004 -6.414 1 96.25 136 GLN B O 1
ATOM 3394 N N . PRO B 1 137 ? -24.266 -6.566 -4.52 1 94.75 137 PRO B N 1
ATOM 3395 C CA . PRO B 1 137 ? -23.781 -5.633 -3.498 1 94.75 137 PRO B CA 1
ATOM 3396 C C . PRO B 1 137 ? -22.781 -4.621 -4.051 1 94.75 137 PRO B C 1
ATOM 3398 O O . PRO B 1 137 ? -22.312 -4.766 -5.18 1 94.75 137 PRO B O 1
ATOM 3401 N N . ASN B 1 138 ? -22.547 -3.49 -3.32 1 96.44 138 ASN B N 1
ATOM 3402 C CA . ASN B 1 138 ? -21.531 -2.518 -3.73 1 96.44 138 ASN B CA 1
ATOM 3403 C C . ASN B 1 138 ? -20.719 -2.029 -2.541 1 96.44 138 ASN B C 1
ATOM 3405 O O . ASN B 1 138 ? -20.812 -2.584 -1.445 1 96.44 138 ASN B O 1
ATOM 3409 N N . PHE B 1 139 ? -19.828 -1.032 -2.721 1 97.25 139 PHE B N 1
ATOM 3410 C CA . PHE B 1 139 ? -18.859 -0.679 -1.696 1 97.25 139 PHE B CA 1
ATOM 3411 C C . PHE B 1 139 ? -19.016 0.777 -1.276 1 97.25 139 PHE B C 1
ATOM 3413 O O . PHE B 1 139 ? -18.094 1.37 -0.709 1 97.25 139 PHE B O 1
ATOM 3420 N N . TRP B 1 140 ? -20.109 1.417 -1.549 1 97.5 140 TRP B N 1
ATOM 3421 C CA . TRP B 1 140 ? -20.359 2.801 -1.161 1 97.5 140 TRP B CA 1
ATOM 3422 C C . TRP B 1 140 ? -21.016 2.867 0.213 1 97.5 140 TRP B C 1
ATOM 3424 O O . TRP B 1 140 ? -21.781 1.974 0.587 1 97.5 140 TRP B O 1
ATOM 3434 N N . THR B 1 141 ? -20.641 3.865 0.978 1 95.81 141 THR B N 1
ATOM 3435 C CA . THR B 1 141 ? -21.266 4.137 2.268 1 95.81 141 THR B CA 1
ATOM 3436 C C . THR B 1 141 ? -21.469 5.637 2.461 1 95.81 141 THR B C 1
ATOM 3438 O O . THR B 1 141 ? -20.734 6.449 1.894 1 95.81 141 THR B O 1
ATOM 3441 N N . ASN B 1 142 ? -22.453 6.062 3.141 1 95.81 142 ASN B N 1
ATOM 3442 C CA . ASN B 1 142 ? -22.719 7.457 3.475 1 95.81 142 ASN B CA 1
ATOM 3443 C C . ASN B 1 142 ? -22.844 8.32 2.223 1 95.81 142 ASN B C 1
ATOM 3445 O O . ASN B 1 142 ? -22.203 9.367 2.113 1 95.81 142 ASN B O 1
ATOM 3449 N N . VAL B 1 143 ? -23.641 7.828 1.254 1 97.19 143 VAL B N 1
ATOM 3450 C CA . VAL B 1 143 ? -23.859 8.562 0.01 1 97.19 143 VAL B CA 1
ATOM 3451 C C . VAL B 1 143 ? -25.344 8.594 -0.326 1 97.19 143 VAL B C 1
ATOM 3453 O O . VAL B 1 143 ? -26.141 7.91 0.312 1 97.19 143 VAL B O 1
ATOM 3456 N N . SER B 1 144 ? -25.75 9.469 -1.182 1 95.81 144 SER B N 1
ATOM 3457 C CA . SER B 1 144 ? -27.094 9.57 -1.737 1 95.81 144 SER B CA 1
ATOM 3458 C C . SER B 1 144 ? -27.062 9.461 -3.258 1 95.81 144 SER B C 1
ATOM 3460 O O . SER B 1 144 ? -26.219 10.055 -3.918 1 95.81 144 SER B O 1
ATOM 3462 N N . PRO B 1 145 ? -27.984 8.766 -3.854 1 95.81 145 PRO B N 1
ATOM 3463 C CA . PRO B 1 145 ? -29.062 8.008 -3.213 1 95.81 145 PRO B CA 1
ATOM 3464 C C . PRO B 1 145 ? -28.547 6.809 -2.418 1 95.81 145 PRO B C 1
ATOM 3466 O O . PRO B 1 145 ? -27.344 6.523 -2.432 1 95.81 145 PRO B O 1
ATOM 3469 N N . ASP B 1 146 ? -29.422 6.176 -1.736 1 95.62 146 ASP B N 1
ATOM 3470 C CA . ASP B 1 146 ? -29.078 5.02 -0.915 1 95.62 146 ASP B CA 1
ATOM 3471 C C . ASP B 1 146 ? -28.391 3.941 -1.745 1 95.62 146 ASP B C 1
ATOM 3473 O O . ASP B 1 146 ? -29 3.322 -2.611 1 95.62 146 ASP B O 1
ATOM 3477 N N . PRO B 1 147 ? -27.141 3.676 -1.439 1 96 147 PRO B N 1
ATOM 3478 C CA . PRO B 1 147 ? -26.391 2.74 -2.283 1 96 147 PRO B CA 1
ATOM 3479 C C . PRO B 1 147 ? -26.891 1.304 -2.162 1 96 147 PRO B C 1
ATOM 3481 O O . PRO B 1 147 ? -26.562 0.456 -2.994 1 96 147 PRO B O 1
ATOM 3484 N N . LYS B 1 148 ? -27.734 1.007 -1.215 1 95.38 148 LYS B N 1
ATOM 3485 C CA . LYS B 1 148 ? -28.281 -0.334 -1.061 1 95.38 148 LYS B CA 1
ATOM 3486 C C . LYS B 1 148 ? -29.484 -0.543 -1.981 1 95.38 148 LYS B C 1
ATOM 3488 O O . LYS B 1 148 ? -29.922 -1.677 -2.203 1 95.38 148 LYS B O 1
ATOM 3493 N N . LYS B 1 149 ? -29.953 0.542 -2.549 1 96.38 149 LYS B N 1
ATOM 3494 C CA . LYS B 1 149 ? -31.188 0.451 -3.309 1 96.38 149 LYS B CA 1
ATOM 3495 C C . LYS B 1 149 ? -31 0.931 -4.742 1 96.38 149 LYS B C 1
ATOM 3497 O O . LYS B 1 149 ? -31.719 0.498 -5.652 1 96.38 149 LYS B O 1
ATOM 3502 N N . TYR B 1 150 ? -30.031 1.799 -4.879 1 96.69 150 TYR B N 1
ATOM 3503 C CA . TYR B 1 150 ? -29.906 2.445 -6.18 1 96.69 150 TYR B CA 1
ATOM 3504 C C . TYR B 1 150 ? -28.453 2.441 -6.652 1 96.69 150 TYR B C 1
ATOM 3506 O O . TYR B 1 150 ? -27.531 2.566 -5.848 1 96.69 150 TYR B O 1
ATOM 3514 N N . CYS B 1 151 ? -28.359 2.311 -7.945 1 97.25 151 CYS B N 1
ATOM 3515 C CA . CYS B 1 151 ? -27.047 2.527 -8.547 1 97.25 151 CYS B CA 1
ATOM 3516 C C . CYS B 1 151 ? -26.688 4.008 -8.531 1 97.25 151 CYS B C 1
ATOM 3518 O O . CYS B 1 151 ? -27.547 4.867 -8.383 1 97.25 151 CYS B O 1
ATOM 3520 N N . GLY B 1 152 ? -25.391 4.305 -8.727 1 93.94 152 GLY B N 1
ATOM 3521 C CA . GLY B 1 152 ? -24.922 5.68 -8.789 1 93.94 152 GLY B CA 1
ATOM 3522 C C . GLY B 1 152 ? -25.344 6.395 -10.062 1 93.94 152 GLY B C 1
ATOM 3523 O O . GLY B 1 152 ? -26.109 5.859 -10.852 1 93.94 152 GLY B O 1
ATOM 3524 N N . PRO B 1 153 ? -24.844 7.48 -10.164 1 95.75 153 PRO B N 1
ATOM 3525 C CA . PRO B 1 153 ? -23.781 8.188 -9.43 1 95.75 153 PRO B CA 1
ATOM 3526 C C . PRO B 1 153 ? -24.234 8.641 -8.047 1 95.75 153 PRO B C 1
ATOM 3528 O O . PRO B 1 153 ? -25.406 8.922 -7.832 1 95.75 153 PRO B O 1
ATOM 3531 N N . TYR B 1 154 ? -23.219 8.68 -7.148 1 96.62 154 TYR B N 1
ATOM 3532 C CA . TYR B 1 154 ? -23.5 9.008 -5.758 1 96.62 154 TYR B CA 1
ATOM 3533 C C . TYR B 1 154 ? -22.938 10.375 -5.395 1 96.62 154 TYR B C 1
ATOM 3535 O O . TYR B 1 154 ? -21.969 10.836 -6.008 1 96.62 154 TYR B O 1
ATOM 3543 N N . LYS B 1 155 ? -23.547 11.031 -4.469 1 95.12 155 LYS B N 1
ATOM 3544 C CA . LYS B 1 155 ? -23.016 12.227 -3.816 1 95.12 155 LYS B CA 1
ATOM 3545 C C . LYS B 1 155 ? -22.812 11.984 -2.324 1 95.12 155 LYS B C 1
ATOM 3547 O O . LYS B 1 155 ? -23.516 11.188 -1.711 1 95.12 155 LYS B O 1
ATOM 3552 N N . SER B 1 156 ? -21.797 12.68 -1.842 1 92.38 156 SER B N 1
ATOM 3553 C CA . SER B 1 156 ? -21.531 12.523 -0.417 1 92.38 156 SER B CA 1
ATOM 3554 C C . SER B 1 156 ? -22.703 13.023 0.425 1 92.38 156 SER B C 1
ATOM 3556 O O . SER B 1 156 ? -23.312 14.039 0.103 1 92.38 156 SER B O 1
ATOM 3558 N N . ASN B 1 157 ? -23.062 12.164 1.341 1 81.81 157 ASN B N 1
ATOM 3559 C CA . ASN B 1 157 ? -24.062 12.578 2.324 1 81.81 157 ASN B CA 1
ATOM 3560 C C . ASN B 1 157 ? -23.422 13.008 3.635 1 81.81 157 ASN B C 1
ATOM 3562 O O . ASN B 1 157 ? -22.922 12.172 4.398 1 81.81 157 ASN B O 1
ATOM 3566 N N . LEU B 1 158 ? -23.078 14.195 3.873 1 66 158 LEU B N 1
ATOM 3567 C CA . LEU B 1 158 ? -22.328 14.703 5.016 1 66 158 LEU B CA 1
ATOM 3568 C C . LEU B 1 158 ? -23.047 14.391 6.324 1 66 158 LEU B C 1
ATOM 3570 O O . LEU B 1 158 ? -22.438 14.352 7.387 1 66 158 LEU B O 1
ATOM 3574 N N . LEU B 1 159 ? -24.297 14.148 6.285 1 60.09 159 LEU B N 1
ATOM 3575 C CA . LEU B 1 159 ? -25.078 14.109 7.512 1 60.09 159 LEU B CA 1
ATOM 3576 C C . LEU B 1 159 ? -25.109 12.695 8.094 1 60.09 159 LEU B C 1
ATOM 3578 O O . LEU B 1 159 ? -25.469 12.5 9.25 1 60.09 159 LEU B O 1
ATOM 3582 N N . ARG B 1 160 ? -24.797 11.688 7.379 1 55.75 160 ARG B N 1
ATOM 3583 C CA . ARG B 1 160 ? -25.016 10.344 7.887 1 55.75 160 ARG B CA 1
ATOM 3584 C C . ARG B 1 160 ? -23.688 9.664 8.234 1 55.75 160 ARG B C 1
ATOM 3586 O O . ARG B 1 160 ? -22.781 9.602 7.402 1 55.75 160 ARG B O 1
ATOM 3593 N N . GLN B 1 161 ? -23.328 9.609 9.547 1 60.03 161 GLN B N 1
ATOM 3594 C CA . GLN B 1 161 ? -22.172 8.812 9.969 1 60.03 161 GLN B CA 1
ATOM 3595 C C . GLN B 1 161 ? -22.578 7.359 10.219 1 60.03 161 GLN B C 1
ATOM 3597 O O . GLN B 1 161 ? -23.328 7.066 11.148 1 60.03 161 GLN B O 1
ATOM 3602 N N . SER B 1 162 ? -22.516 6.602 9.117 1 54.47 162 SER B N 1
ATOM 3603 C CA . SER B 1 162 ? -22.891 5.211 9.336 1 54.47 162 SER B CA 1
ATOM 3604 C C . SER B 1 162 ? -21.734 4.41 9.93 1 54.47 162 SER B C 1
ATOM 3606 O O . SER B 1 162 ? -20.578 4.781 9.773 1 54.47 162 SER B O 1
ATOM 3608 N N . LYS B 1 163 ? -22.156 3.494 10.734 1 55.25 163 LYS B N 1
ATOM 3609 C CA . LYS B 1 163 ? -21.219 2.527 11.32 1 55.25 163 LYS B CA 1
ATOM 3610 C C . LYS B 1 163 ? -20.422 1.806 10.234 1 55.25 163 LYS B C 1
ATOM 3612 O O . LYS B 1 163 ? -20.938 1.566 9.141 1 55.25 163 LYS B O 1
ATOM 3617 N N . LEU B 1 164 ? -19.234 1.609 10.469 1 60.16 164 LEU B N 1
ATOM 3618 C CA . LEU B 1 164 ? -18.328 0.843 9.617 1 60.16 164 LEU B CA 1
ATOM 3619 C C . LEU B 1 164 ? -18.875 -0.554 9.359 1 60.16 164 LEU B C 1
ATOM 3621 O O . LEU B 1 164 ? -19.219 -1.279 10.297 1 60.16 164 LEU B O 1
ATOM 3625 N N . GLU B 1 165 ? -19.359 -0.86 8.094 1 56.41 165 GLU B N 1
ATOM 3626 C CA . GLU B 1 165 ? -19.844 -2.188 7.723 1 56.41 165 GLU B CA 1
ATOM 3627 C C . GLU B 1 165 ? -18.75 -2.996 7.035 1 56.41 165 GLU B C 1
ATOM 3629 O O . GLU B 1 165 ? -17.938 -2.443 6.285 1 56.41 165 GLU B O 1
ATOM 3634 N N . SER B 1 166 ? -18.562 -4.246 7.453 1 55.12 166 SER B N 1
ATOM 3635 C CA . SER B 1 166 ? -17.625 -5.141 6.785 1 55.12 166 SER B CA 1
ATOM 3636 C C . SER B 1 166 ? -18.156 -5.574 5.418 1 55.12 166 SER B C 1
ATOM 3638 O O . SER B 1 166 ? -19.359 -5.57 5.188 1 55.12 166 SER B O 1
ATOM 3640 N N . ASN B 1 167 ? -17.094 -5.707 4.484 1 59.97 167 ASN B N 1
ATOM 3641 C CA . ASN B 1 167 ? -17.469 -6.25 3.18 1 59.97 167 ASN B CA 1
ATOM 3642 C C . ASN B 1 167 ? -17.812 -7.734 3.27 1 59.97 167 ASN B C 1
ATOM 3644 O O . ASN B 1 167 ? -17.156 -8.484 3.994 1 59.97 167 ASN B O 1
ATOM 3648 N N . HIS B 1 168 ? -19.016 -8.062 3.107 1 49.72 168 HIS B N 1
ATOM 3649 C CA . HIS B 1 168 ? -19.281 -9.5 3.051 1 49.72 168 HIS B CA 1
ATOM 3650 C C . HIS B 1 168 ? -18.438 -10.18 1.987 1 49.72 168 HIS B C 1
ATOM 3652 O O . HIS B 1 168 ? -18.562 -9.883 0.798 1 49.72 168 HIS B O 1
ATOM 3658 N N . VAL B 1 169 ? -17.328 -10.695 2.393 1 57.03 169 VAL B N 1
ATOM 3659 C CA . VAL B 1 169 ? -16.484 -11.445 1.457 1 57.03 169 VAL B CA 1
ATOM 3660 C C . VAL B 1 169 ? -16.75 -12.945 1.623 1 57.03 169 VAL B C 1
ATOM 3662 O O . VAL B 1 169 ? -16.766 -13.453 2.744 1 57.03 169 VAL B O 1
ATOM 3665 N N . ASP B 1 170 ? -17.359 -13.531 0.647 1 53.16 170 ASP B N 1
ATOM 3666 C CA . ASP B 1 170 ? -17.469 -14.984 0.67 1 53.16 170 ASP B CA 1
ATOM 3667 C C . ASP B 1 170 ? -16.297 -15.633 -0.062 1 53.16 170 ASP B C 1
ATOM 3669 O O . ASP B 1 170 ? -15.5 -14.938 -0.709 1 53.16 170 ASP B O 1
ATOM 3673 N N . ILE B 1 171 ? -16.156 -16.938 0.172 1 48.16 171 ILE B N 1
ATOM 3674 C CA . ILE B 1 171 ? -15.055 -17.734 -0.377 1 48.16 171 ILE B CA 1
ATOM 3675 C C . ILE B 1 171 ? -14.914 -17.453 -1.873 1 48.16 171 ILE B C 1
ATOM 3677 O O . ILE B 1 171 ? -13.812 -17.5 -2.422 1 48.16 171 ILE B O 1
ATOM 3681 N N . LYS B 1 172 ? -15.992 -17.062 -2.354 1 53.59 172 LYS B N 1
ATOM 3682 C CA . LYS B 1 172 ? -15.992 -16.906 -3.805 1 53.59 172 LYS B CA 1
ATOM 3683 C C . LYS B 1 172 ? -15.586 -15.492 -4.203 1 53.59 172 LYS B C 1
ATOM 3685 O O . LYS B 1 172 ? -15.336 -15.219 -5.379 1 53.59 172 LYS B O 1
ATOM 3690 N N . ASN B 1 173 ? -15.648 -14.664 -3.197 1 55.59 173 ASN B N 1
ATOM 3691 C CA . ASN B 1 173 ? -15.398 -13.258 -3.512 1 55.59 173 ASN B CA 1
ATOM 3692 C C . ASN B 1 173 ? -14.102 -12.766 -2.887 1 55.59 173 ASN B C 1
ATOM 3694 O O . ASN B 1 173 ? -14.078 -12.367 -1.721 1 55.59 173 ASN B O 1
ATOM 3698 N N . HIS B 1 174 ? -12.961 -13 -3.262 1 58.47 174 HIS B N 1
ATOM 3699 C CA . HIS B 1 174 ? -11.828 -12.281 -2.682 1 58.47 174 HIS B CA 1
ATOM 3700 C C . HIS B 1 174 ? -10.586 -13.164 -2.619 1 58.47 174 HIS B C 1
ATOM 3702 O O . HIS B 1 174 ? -9.805 -13.07 -1.674 1 58.47 174 HIS B O 1
ATOM 3708 N N . ASP B 1 175 ? -10.414 -13.812 -3.807 1 69.81 175 ASP B N 1
ATOM 3709 C CA . ASP B 1 175 ? -9.273 -14.703 -3.621 1 69.81 175 ASP B CA 1
ATOM 3710 C C . ASP B 1 175 ? -8.031 -14.164 -4.328 1 69.81 175 ASP B C 1
ATOM 3712 O O . ASP B 1 175 ? -8.133 -13.562 -5.398 1 69.81 175 ASP B O 1
ATOM 3716 N N . THR B 1 176 ? -7.008 -14.086 -3.654 1 90.44 176 THR B N 1
ATOM 3717 C CA . THR B 1 176 ? -5.637 -13.773 -4.039 1 90.44 176 THR B CA 1
ATOM 3718 C C . THR B 1 176 ? -4.738 -15 -3.908 1 90.44 176 THR B C 1
ATOM 3720 O O . THR B 1 176 ? -4.855 -15.758 -2.941 1 90.44 176 THR B O 1
ATOM 3723 N N . ILE B 1 177 ? -4.059 -15.328 -5.059 1 98.38 177 ILE B N 1
ATOM 3724 C CA . ILE B 1 177 ? -2.996 -16.297 -4.797 1 98.38 177 ILE B CA 1
ATOM 3725 C C . ILE B 1 177 ? -1.812 -15.594 -4.141 1 98.38 177 ILE B C 1
ATOM 3727 O O . ILE B 1 177 ? -1.381 -14.531 -4.598 1 98.38 177 ILE B O 1
ATOM 3731 N N . GLY B 1 178 ? -1.38 -16 -3.002 1 98.81 178 GLY B N 1
ATOM 3732 C CA . GLY B 1 178 ? -0.11 -15.711 -2.359 1 98.81 178 GLY B CA 1
ATOM 3733 C C . GLY B 1 178 ? 0.823 -16.906 -2.297 1 98.81 178 GLY B C 1
ATOM 3734 O O . GLY B 1 178 ? 0.41 -18 -1.913 1 98.81 178 GLY B O 1
ATOM 3735 N N . ILE B 1 179 ? 2.035 -16.734 -2.734 1 98.94 179 ILE B N 1
ATOM 3736 C CA . ILE B 1 179 ? 2.99 -17.828 -2.795 1 98.94 179 ILE B CA 1
ATOM 3737 C C . ILE B 1 179 ? 4.238 -17.469 -1.987 1 98.94 179 ILE B C 1
ATOM 3739 O O . ILE B 1 179 ? 4.715 -16.344 -2.033 1 98.94 179 ILE B O 1
ATOM 3743 N N . ILE B 1 180 ? 4.727 -18.406 -1.223 1 98.94 180 ILE B N 1
ATOM 3744 C CA . ILE B 1 180 ? 6.035 -18.344 -0.583 1 98.94 180 ILE B CA 1
ATOM 3745 C C . ILE B 1 180 ? 6.938 -19.438 -1.155 1 98.94 180 ILE B C 1
ATOM 3747 O O . ILE B 1 180 ? 6.508 -20.594 -1.305 1 98.94 180 ILE B O 1
ATOM 3751 N N . ALA B 1 181 ? 8.117 -19.094 -1.488 1 98.94 181 ALA B N 1
ATOM 3752 C CA . ALA B 1 181 ? 9.086 -20.062 -1.97 1 98.94 181 ALA B CA 1
ATOM 3753 C C . ALA B 1 181 ? 10.414 -19.938 -1.231 1 98.94 181 ALA B C 1
ATOM 3755 O O . ALA B 1 181 ? 10.867 -18.828 -0.952 1 98.94 181 ALA B O 1
ATOM 3756 N N . ILE B 1 182 ? 11.016 -20.984 -0.881 1 98.75 182 ILE B N 1
ATOM 3757 C CA . ILE B 1 182 ? 12.375 -21.078 -0.372 1 98.75 182 ILE B CA 1
ATOM 3758 C C . ILE B 1 182 ? 13.234 -21.891 -1.336 1 98.75 182 ILE B C 1
ATOM 3760 O O . ILE B 1 182 ? 12.961 -23.078 -1.574 1 98.75 182 ILE B O 1
ATOM 3764 N N . ASP B 1 183 ? 14.273 -21.297 -1.857 1 98.31 183 ASP B N 1
ATOM 3765 C CA . ASP B 1 183 ? 15.07 -22.016 -2.854 1 98.31 183 ASP B CA 1
ATOM 3766 C C . ASP B 1 183 ? 16.219 -22.781 -2.195 1 98.31 183 ASP B C 1
ATOM 3768 O O . ASP B 1 183 ? 16.297 -22.844 -0.967 1 98.31 183 ASP B O 1
ATOM 3772 N N . HIS B 1 184 ? 17.062 -23.453 -3.012 1 96.12 184 HIS B N 1
ATOM 3773 C CA . HIS B 1 184 ? 18.094 -24.359 -2.529 1 96.12 184 HIS B CA 1
ATOM 3774 C C . HIS B 1 184 ? 19.156 -23.609 -1.746 1 96.12 184 HIS B C 1
ATOM 3776 O O . HIS B 1 184 ? 19.844 -24.203 -0.898 1 96.12 184 HIS B O 1
ATOM 3782 N N . ASP B 1 185 ? 19.297 -22.312 -1.976 1 97.06 185 ASP B N 1
ATOM 3783 C CA . ASP B 1 185 ? 20.297 -21.5 -1.29 1 97.06 185 ASP B CA 1
ATOM 3784 C C . ASP B 1 185 ? 19.75 -20.922 0.015 1 97.06 185 ASP B C 1
ATOM 3786 O O . ASP B 1 185 ? 20.453 -20.219 0.732 1 97.06 185 ASP B O 1
ATOM 3790 N N . GLY B 1 186 ? 18.5 -21.188 0.255 1 97.25 186 GLY B N 1
ATOM 3791 C CA . GLY B 1 186 ? 17.875 -20.719 1.488 1 97.25 186 GLY B CA 1
ATOM 3792 C C . GLY B 1 186 ? 17.25 -19.344 1.359 1 97.25 186 GLY B C 1
ATOM 3793 O O . GLY B 1 186 ? 16.781 -18.781 2.348 1 97.25 186 GLY B O 1
ATOM 3794 N N . ASN B 1 187 ? 17.25 -18.828 0.154 1 98.56 187 ASN B N 1
ATOM 3795 C CA . ASN B 1 187 ? 16.578 -17.547 -0.062 1 98.56 187 ASN B CA 1
ATOM 3796 C C . ASN B 1 187 ? 15.055 -17.719 -0.068 1 98.56 187 ASN B C 1
ATOM 3798 O O . ASN B 1 187 ? 14.539 -18.703 -0.586 1 98.56 187 ASN B O 1
ATOM 3802 N N . ILE B 1 188 ? 14.453 -16.75 0.514 1 98.88 188 ILE B N 1
ATOM 3803 C CA . ILE B 1 188 ? 13 -16.781 0.63 1 98.88 188 ILE B CA 1
ATOM 3804 C C . ILE B 1 188 ? 12.398 -15.633 -0.191 1 98.88 188 ILE B C 1
ATOM 3806 O O . ILE B 1 188 ? 12.93 -14.523 -0.205 1 98.88 188 ILE B O 1
ATOM 3810 N N . ALA B 1 189 ? 11.375 -15.875 -0.944 1 98.94 189 ALA B N 1
ATOM 3811 C CA . ALA B 1 189 ? 10.594 -14.875 -1.67 1 98.94 189 ALA B CA 1
ATOM 3812 C C . ALA B 1 189 ? 9.102 -15.094 -1.465 1 98.94 189 ALA B C 1
ATOM 3814 O O . ALA B 1 189 ? 8.672 -16.188 -1.101 1 98.94 189 ALA B O 1
ATOM 3815 N N . ALA B 1 190 ? 8.383 -14.125 -1.626 1 98.94 190 ALA B N 1
ATOM 3816 C CA . ALA B 1 190 ? 6.922 -14.18 -1.581 1 98.94 190 ALA B CA 1
ATOM 3817 C C . ALA B 1 190 ? 6.305 -13.297 -2.656 1 98.94 190 ALA B C 1
ATOM 3819 O O . ALA B 1 190 ? 6.949 -12.367 -3.15 1 98.94 190 ALA B O 1
ATOM 3820 N N . GLY B 1 191 ? 5.109 -13.547 -3.027 1 98.88 191 GLY B N 1
ATOM 3821 C CA . GLY B 1 191 ? 4.41 -12.758 -4.031 1 98.88 191 GLY B CA 1
ATOM 3822 C C . GLY B 1 191 ? 2.924 -13.055 -4.094 1 98.88 191 GLY B C 1
ATOM 3823 O O . GLY B 1 191 ? 2.447 -14 -3.467 1 98.88 191 GLY B O 1
ATOM 3824 N N . THR B 1 192 ? 2.26 -12.188 -4.77 1 98.94 192 THR B N 1
ATOM 3825 C CA . THR B 1 192 ? 0.811 -12.297 -4.902 1 98.94 192 THR B CA 1
ATOM 3826 C C . THR B 1 192 ? 0.368 -11.93 -6.316 1 98.94 192 THR B C 1
ATOM 3828 O O . THR B 1 192 ? 1.099 -11.266 -7.047 1 98.94 192 THR B O 1
ATOM 3831 N N . SER B 1 193 ? -0.826 -12.375 -6.707 1 98.75 193 SER B N 1
ATOM 3832 C CA . SER B 1 193 ? -1.547 -11.938 -7.898 1 98.75 193 SER B CA 1
ATOM 3833 C C . SER B 1 193 ? -3.057 -12.023 -7.691 1 98.75 193 SER B C 1
ATOM 3835 O O . SER B 1 193 ? -3.555 -12.969 -7.082 1 98.75 193 SER B O 1
ATOM 3837 N N . THR B 1 194 ? -3.787 -11.016 -8.164 1 98.19 194 THR B N 1
ATOM 3838 C CA . THR B 1 194 ? -5.234 -10.969 -7.977 1 98.19 194 THR B CA 1
ATOM 3839 C C . THR B 1 194 ? -5.883 -10.062 -9.016 1 98.19 194 THR B C 1
ATOM 3841 O O . THR B 1 194 ? -5.203 -9.258 -9.664 1 98.19 194 THR B O 1
ATOM 3844 N N . ASN B 1 195 ? -7.129 -10.281 -9.234 1 97.44 195 ASN B N 1
ATOM 3845 C CA . ASN B 1 195 ? -7.887 -9.305 -10.016 1 97.44 195 ASN B CA 1
ATOM 3846 C C . ASN B 1 195 ? -8.805 -8.469 -9.133 1 97.44 195 ASN B C 1
ATOM 3848 O O . ASN B 1 195 ? -9.562 -7.633 -9.633 1 97.44 195 ASN B O 1
ATOM 3852 N N . GLY B 1 196 ? -8.711 -8.648 -7.801 1 94.62 196 GLY B N 1
ATOM 3853 C CA . GLY B 1 196 ? -9.375 -7.773 -6.848 1 94.62 196 GLY B CA 1
ATOM 3854 C C . GLY B 1 196 ? -10.82 -8.156 -6.59 1 94.62 196 GLY B C 1
ATOM 3855 O O . GLY B 1 196 ? -11.227 -9.281 -6.898 1 94.62 196 GLY B O 1
ATOM 3856 N N . ALA B 1 197 ? -11.586 -7.289 -5.934 1 95.06 197 ALA B N 1
ATOM 3857 C CA . ALA B 1 197 ? -12.969 -7.516 -5.535 1 95.06 197 ALA B CA 1
ATOM 3858 C C . ALA B 1 197 ? -13.922 -7.285 -6.703 1 95.06 197 ALA B C 1
ATOM 3860 O O . ALA B 1 197 ? -13.742 -6.348 -7.484 1 95.06 197 ALA B O 1
ATOM 3861 N N . LYS B 1 198 ? -14.914 -8.148 -6.789 1 94.94 198 LYS B N 1
ATOM 3862 C CA . LYS B 1 198 ? -15.953 -7.914 -7.789 1 94.94 198 LYS B CA 1
ATOM 3863 C C . LYS B 1 198 ? -16.719 -6.633 -7.488 1 94.94 198 LYS B C 1
ATOM 3865 O O . LYS B 1 198 ? -17.016 -6.34 -6.328 1 94.94 198 LYS B O 1
ATOM 3870 N N . PHE B 1 199 ? -16.953 -5.859 -8.508 1 96.88 199 PHE B N 1
ATOM 3871 C CA . PHE B 1 199 ? -17.797 -4.66 -8.477 1 96.88 199 PHE B CA 1
ATOM 3872 C C . PHE B 1 199 ? -17.156 -3.586 -7.598 1 96.88 199 PHE B C 1
ATOM 3874 O O . PHE B 1 199 ? -17.859 -2.768 -7.008 1 96.88 199 PHE B O 1
ATOM 3881 N N . LYS B 1 200 ? -15.898 -3.672 -7.438 1 97.38 200 LYS B N 1
ATOM 3882 C CA . LYS B 1 200 ? -15.172 -2.631 -6.711 1 97.38 200 LYS B CA 1
ATOM 3883 C C . LYS B 1 200 ? -15.352 -1.271 -7.379 1 97.38 200 LYS B C 1
ATOM 3885 O O . LYS B 1 200 ? -15.602 -1.192 -8.578 1 97.38 200 LYS B O 1
ATOM 3890 N N . ILE B 1 201 ? -15.273 -0.275 -6.562 1 98.5 201 ILE B N 1
ATOM 3891 C CA . ILE B 1 201 ? -15.195 1.073 -7.113 1 98.5 201 ILE B CA 1
ATOM 3892 C C . ILE B 1 201 ? -13.945 1.213 -7.973 1 98.5 201 ILE B C 1
ATOM 3894 O O . ILE B 1 201 ? -12.859 0.77 -7.578 1 98.5 201 ILE B O 1
ATOM 3898 N N . PRO B 1 202 ? -14.109 1.806 -9.203 1 98.44 202 PRO B N 1
ATOM 3899 C CA . PRO B 1 202 ? -12.93 1.922 -10.062 1 98.44 202 PRO B CA 1
ATOM 3900 C C . PRO B 1 202 ? -11.75 2.59 -9.359 1 98.44 202 PRO B C 1
ATOM 3902 O O . PRO B 1 202 ? -11.93 3.598 -8.672 1 98.44 202 PRO B O 1
ATOM 3905 N N . GLY B 1 203 ? -10.547 2.016 -9.484 1 98.75 203 GLY B N 1
ATOM 3906 C CA . GLY B 1 203 ? -9.344 2.559 -8.875 1 98.75 203 GLY B CA 1
ATOM 3907 C C . GLY B 1 203 ? -8.969 1.855 -7.582 1 98.75 203 GLY B C 1
ATOM 3908 O O . GLY B 1 203 ? -7.863 2.045 -7.066 1 98.75 203 GLY B O 1
ATOM 3909 N N . ARG B 1 204 ? -9.883 0.963 -7.129 1 98.69 204 ARG B N 1
ATOM 3910 C CA . ARG B 1 204 ? -9.648 0.306 -5.848 1 98.69 204 ARG B CA 1
ATOM 3911 C C . ARG B 1 204 ? -8.438 -0.626 -5.922 1 98.69 204 ARG B C 1
ATOM 3913 O O . ARG B 1 204 ? -8.32 -1.414 -6.863 1 98.69 204 ARG B O 1
ATOM 3920 N N . VAL B 1 205 ? -7.574 -0.489 -4.934 1 98.5 205 VAL B N 1
ATOM 3921 C CA . VAL B 1 205 ? -6.453 -1.397 -4.711 1 98.5 205 VAL B CA 1
ATOM 3922 C C . VAL B 1 205 ? -6.582 -2.057 -3.34 1 98.5 205 VAL B C 1
ATOM 3924 O O . VAL B 1 205 ? -6.805 -1.375 -2.336 1 98.5 205 VAL B O 1
ATOM 3927 N N . GLY B 1 206 ? -6.461 -3.389 -3.293 1 97.19 206 GLY B N 1
ATOM 3928 C CA . GLY B 1 206 ? -6.52 -4.125 -2.041 1 97.19 206 GLY B CA 1
ATOM 3929 C C . GLY B 1 206 ? -5.148 -4.41 -1.456 1 97.19 206 GLY B C 1
ATOM 3930 O O . GLY B 1 206 ? -4.188 -3.688 -1.725 1 97.19 206 GLY B O 1
ATOM 3931 N N . ASP B 1 207 ? -5.055 -5.434 -0.695 1 97.69 207 ASP B N 1
ATOM 3932 C CA . ASP B 1 207 ? -3.871 -5.758 0.092 1 97.69 207 ASP B CA 1
ATOM 3933 C C . ASP B 1 207 ? -2.791 -6.395 -0.778 1 97.69 207 ASP B C 1
ATOM 3935 O O . ASP B 1 207 ? -1.602 -6.32 -0.459 1 97.69 207 ASP B O 1
ATOM 3939 N N . SER B 1 208 ? -3.162 -7.016 -1.845 1 98.19 208 SER B N 1
ATOM 3940 C CA . SER B 1 208 ? -2.305 -7.953 -2.561 1 98.19 208 SER B CA 1
ATOM 3941 C C . SER B 1 208 ? -1.029 -7.277 -3.049 1 98.19 208 SER B C 1
ATOM 3943 O O . SER B 1 208 ? 0.069 -7.805 -2.863 1 98.19 208 SER B O 1
ATOM 3945 N N . PRO B 1 209 ? -1.144 -6.094 -3.635 1 98.75 209 PRO B N 1
ATOM 3946 C CA . PRO B 1 209 ? 0.091 -5.48 -4.129 1 98.75 209 PRO B CA 1
ATOM 3947 C C . PRO B 1 209 ? 0.765 -4.59 -3.084 1 98.75 209 PRO B C 1
ATOM 3949 O O . PRO B 1 209 ? 1.69 -3.844 -3.41 1 98.75 209 PRO B O 1
ATOM 3952 N N . ILE B 1 210 ? 0.333 -4.562 -1.863 1 98.75 210 ILE B N 1
ATOM 3953 C CA . ILE B 1 210 ? 0.866 -3.703 -0.812 1 98.75 210 ILE B CA 1
ATOM 3954 C C . ILE B 1 210 ? 1.821 -4.5 0.073 1 98.75 210 ILE B C 1
ATOM 3956 O O . ILE B 1 210 ? 1.419 -5.477 0.709 1 98.75 210 ILE B O 1
ATOM 3960 N N . PRO B 1 211 ? 3.08 -4.043 0.14 1 97.88 211 PRO B N 1
ATOM 3961 C CA . PRO B 1 211 ? 4.027 -4.766 0.997 1 97.88 211 PRO B CA 1
ATOM 3962 C C . PRO B 1 211 ? 3.557 -4.855 2.447 1 97.88 211 PRO B C 1
ATOM 3964 O O . PRO B 1 211 ? 3.062 -3.871 3.002 1 97.88 211 PRO B O 1
ATOM 3967 N N . GLY B 1 212 ? 3.75 -6.016 3.027 1 98.62 212 GLY B N 1
ATOM 3968 C CA . GLY B 1 212 ? 3.379 -6.203 4.422 1 98.62 212 GLY B CA 1
ATOM 3969 C C . GLY B 1 212 ? 1.929 -6.605 4.605 1 98.62 212 GLY B C 1
ATOM 3970 O O . GLY B 1 212 ? 1.546 -7.098 5.668 1 98.62 212 GLY B O 1
ATOM 3971 N N . SER B 1 213 ? 1.134 -6.375 3.596 1 98.56 213 SER B N 1
ATOM 3972 C CA . SER B 1 213 ? -0.273 -6.758 3.652 1 98.56 213 SER B CA 1
ATOM 3973 C C . SER B 1 213 ? -0.521 -8.062 2.902 1 98.56 213 SER B C 1
ATOM 3975 O O . SER B 1 213 ? -0.695 -9.117 3.518 1 98.56 213 SER B O 1
ATOM 3977 N N . GLY B 1 214 ? -0.299 -8.062 1.593 1 98.38 214 GLY B N 1
ATOM 3978 C CA . GLY B 1 214 ? -0.507 -9.258 0.797 1 98.38 214 GLY B CA 1
ATOM 3979 C C . GLY B 1 214 ? 0.598 -10.281 0.963 1 98.38 214 GLY B C 1
ATOM 3980 O O . GLY B 1 214 ? 0.333 -11.484 1.018 1 98.38 214 GLY B O 1
ATOM 3981 N N . ALA B 1 215 ? 1.804 -9.797 1.071 1 98.88 215 ALA B N 1
ATOM 3982 C CA . ALA B 1 215 ? 2.965 -10.672 1.188 1 98.88 215 ALA B CA 1
ATOM 3983 C C . ALA B 1 215 ? 4.137 -9.945 1.839 1 98.88 215 ALA B C 1
ATOM 3985 O O . ALA B 1 215 ? 4.227 -8.719 1.779 1 98.88 215 ALA B O 1
ATOM 3986 N N . TYR B 1 216 ? 4.977 -10.656 2.432 1 98.94 216 TYR B N 1
ATOM 3987 C CA . TYR B 1 216 ? 6.227 -10.141 2.975 1 98.94 216 TYR B CA 1
ATOM 3988 C C . TYR B 1 216 ? 7.242 -11.258 3.174 1 98.94 216 TYR B C 1
ATOM 3990 O O . TYR B 1 216 ? 6.871 -12.398 3.461 1 98.94 216 TYR B O 1
ATOM 3998 N N . ALA B 1 217 ? 8.492 -10.945 3.008 1 98.88 217 ALA B N 1
ATOM 3999 C CA . ALA B 1 217 ? 9.547 -11.945 3.172 1 98.88 217 ALA B CA 1
ATOM 4000 C C . ALA B 1 217 ? 10.836 -11.297 3.674 1 98.88 217 ALA B C 1
ATOM 4002 O O . ALA B 1 217 ? 11.188 -10.195 3.256 1 98.88 217 ALA B O 1
ATOM 4003 N N . MET B 1 218 ? 11.445 -11.891 4.547 1 98.56 218 MET B N 1
ATOM 4004 C CA . MET B 1 218 ? 12.781 -11.578 5.039 1 98.56 218 MET B CA 1
ATOM 4005 C C . MET B 1 218 ? 13.578 -12.852 5.305 1 98.56 218 MET B C 1
ATOM 4007 O O . MET B 1 218 ? 13.18 -13.68 6.129 1 98.56 218 MET B O 1
ATOM 4011 N N . ASN B 1 219 ? 14.734 -13.008 4.688 1 98.31 219 ASN B N 1
ATOM 4012 C CA . ASN B 1 219 ? 15.492 -14.25 4.734 1 98.31 219 ASN B CA 1
ATOM 4013 C C . ASN B 1 219 ? 15.727 -14.711 6.172 1 98.31 219 ASN B C 1
ATOM 4015 O O . ASN B 1 219 ? 15.578 -15.891 6.484 1 98.31 219 ASN B O 1
ATOM 4019 N N . LYS B 1 220 ? 16.047 -13.867 7.047 1 96.5 220 LYS B N 1
ATOM 4020 C CA . LYS B 1 220 ? 16.453 -14.25 8.391 1 96.5 220 LYS B CA 1
ATOM 4021 C C . LYS B 1 220 ? 15.25 -14.594 9.266 1 96.5 220 LYS B C 1
ATOM 4023 O O . LYS B 1 220 ? 15.398 -15.203 10.32 1 96.5 220 LYS B O 1
ATOM 4028 N N . LEU B 1 221 ? 14.109 -14.297 8.82 1 98.31 221 LEU B N 1
ATOM 4029 C CA . LEU B 1 221 ? 12.938 -14.438 9.672 1 98.31 221 LEU B CA 1
ATOM 4030 C C . LEU B 1 221 ? 11.922 -15.398 9.055 1 98.31 221 LEU B C 1
ATOM 4032 O O . LEU B 1 221 ? 11.414 -16.297 9.734 1 98.31 221 LEU B O 1
ATOM 4036 N N . GLY B 1 222 ? 11.609 -15.156 7.812 1 98.81 222 GLY B N 1
ATOM 4037 C CA . GLY B 1 222 ? 10.578 -15.938 7.148 1 98.81 222 GLY B CA 1
ATOM 4038 C C . GLY B 1 222 ? 9.727 -15.117 6.195 1 98.81 222 GLY B C 1
ATOM 4039 O O . GLY B 1 222 ? 10.18 -14.102 5.664 1 98.81 222 GLY B O 1
ATOM 4040 N N . ALA B 1 223 ? 8.555 -15.648 5.902 1 98.94 223 ALA B N 1
ATOM 4041 C CA . ALA B 1 223 ? 7.633 -15 4.977 1 98.94 223 ALA B CA 1
ATOM 4042 C C . ALA B 1 223 ? 6.184 -15.297 5.348 1 98.94 223 ALA B C 1
ATOM 4044 O O . ALA B 1 223 ? 5.906 -16.234 6.098 1 98.94 223 ALA B O 1
ATOM 4045 N N . ALA B 1 224 ? 5.352 -14.484 4.828 1 99 224 ALA B N 1
ATOM 4046 C CA . ALA B 1 224 ? 3.914 -14.695 4.996 1 99 224 ALA B CA 1
ATOM 4047 C C . ALA B 1 224 ? 3.135 -14.117 3.818 1 99 224 ALA B C 1
ATOM 4049 O O . ALA B 1 224 ? 3.594 -13.18 3.162 1 99 224 ALA B O 1
ATOM 4050 N N . VAL B 1 225 ? 2.02 -14.688 3.541 1 98.88 225 VAL B N 1
ATOM 4051 C CA . VAL B 1 225 ? 1.07 -14.203 2.543 1 98.88 225 VAL B CA 1
ATOM 4052 C C . VAL B 1 225 ? -0.347 -14.25 3.109 1 98.88 225 VAL B C 1
ATOM 4054 O O . VAL B 1 225 ? -0.64 -15.055 3.996 1 98.88 225 VAL B O 1
ATOM 4057 N N . ALA B 1 226 ? -1.155 -13.375 2.588 1 98.44 226 ALA B N 1
ATOM 4058 C CA . ALA B 1 226 ? -2.516 -13.266 3.107 1 98.44 226 ALA B CA 1
ATOM 4059 C C . ALA B 1 226 ? -3.537 -13.242 1.974 1 98.44 226 ALA B C 1
ATOM 4061 O O . ALA B 1 226 ? -3.207 -12.883 0.84 1 98.44 226 ALA B O 1
ATOM 4062 N N . THR B 1 227 ? -4.77 -13.656 2.266 1 97.5 227 THR B N 1
ATOM 4063 C CA . THR B 1 227 ? -5.906 -13.617 1.352 1 97.5 227 THR B CA 1
ATOM 4064 C C . THR B 1 227 ? -7.199 -13.344 2.111 1 97.5 227 THR B C 1
ATOM 4066 O O . THR B 1 227 ? -7.305 -13.656 3.301 1 97.5 227 THR B O 1
ATOM 4069 N N . GLY B 1 228 ? -8.156 -12.664 1.469 1 95.88 228 GLY B N 1
ATOM 4070 C CA . GLY B 1 228 ? -9.43 -12.336 2.1 1 95.88 228 GLY B CA 1
ATOM 4071 C C . GLY B 1 228 ? -9.914 -10.938 1.777 1 95.88 228 GLY B C 1
ATOM 4072 O O . GLY B 1 228 ? -9.773 -10.469 0.644 1 95.88 228 GLY B O 1
ATOM 4073 N N . ASP B 1 229 ? -10.641 -10.328 2.783 1 95.38 229 ASP B N 1
ATOM 4074 C CA . ASP B 1 229 ? -11.047 -8.938 2.633 1 95.38 229 ASP B CA 1
ATOM 4075 C C . ASP B 1 229 ? -9.828 -8.008 2.6 1 95.38 229 ASP B C 1
ATOM 4077 O O . ASP B 1 229 ? -9.344 -7.574 3.646 1 95.38 229 ASP B O 1
ATOM 4081 N N . GLY B 1 230 ? -9.477 -7.66 1.407 1 96.56 230 GLY B N 1
ATOM 4082 C CA . GLY B 1 230 ? -8.219 -6.965 1.188 1 96.56 230 GLY B CA 1
ATOM 4083 C C . GLY B 1 230 ? -8.172 -5.594 1.833 1 96.56 230 GLY B C 1
ATOM 4084 O O . GLY B 1 230 ? -7.102 -5.117 2.217 1 96.56 230 GLY B O 1
ATOM 4085 N N . ASP B 1 231 ? -9.344 -4.949 1.92 1 96.69 231 ASP B N 1
ATOM 4086 C CA . ASP B 1 231 ? -9.391 -3.629 2.543 1 96.69 231 ASP B CA 1
ATOM 4087 C C . ASP B 1 231 ? -9.078 -3.717 4.035 1 96.69 231 ASP B C 1
ATOM 4089 O O . ASP B 1 231 ? -8.305 -2.914 4.562 1 96.69 231 ASP B O 1
ATOM 4093 N N . ILE B 1 232 ? -9.609 -4.699 4.68 1 96.62 232 ILE B N 1
ATOM 4094 C CA . ILE B 1 232 ? -9.375 -4.883 6.109 1 96.62 232 ILE B CA 1
ATOM 4095 C C . ILE B 1 232 ? -7.957 -5.402 6.34 1 96.62 232 ILE B C 1
ATOM 4097 O O . ILE B 1 232 ? -7.258 -4.938 7.238 1 96.62 232 ILE B O 1
ATOM 4101 N N . LEU B 1 233 ? -7.559 -6.367 5.523 1 97.5 233 LEU B N 1
ATOM 4102 C CA . LEU B 1 233 ? -6.211 -6.906 5.652 1 97.5 233 LEU B CA 1
ATOM 4103 C C . LEU B 1 233 ? -5.172 -5.793 5.555 1 97.5 233 LEU B C 1
ATOM 4105 O O . LEU B 1 233 ? -4.219 -5.758 6.34 1 97.5 233 LEU B O 1
ATOM 4109 N N . MET B 1 234 ? -5.359 -4.918 4.641 1 97.44 234 MET B N 1
ATOM 4110 C CA . MET B 1 234 ? -4.41 -3.844 4.375 1 97.44 234 MET B CA 1
ATOM 4111 C C . MET B 1 234 ? -4.242 -2.951 5.602 1 97.44 234 MET B C 1
ATOM 4113 O O . MET B 1 234 ? -3.154 -2.43 5.852 1 97.44 234 MET B O 1
ATOM 4117 N N . ARG B 1 235 ? -5.258 -2.787 6.422 1 98.06 235 ARG B N 1
ATOM 4118 C CA . ARG B 1 235 ? -5.258 -1.906 7.586 1 98.06 235 ARG B CA 1
ATOM 4119 C C . ARG B 1 235 ? -4.418 -2.492 8.719 1 98.06 235 ARG B C 1
ATOM 4121 O O . ARG B 1 235 ? -3.996 -1.77 9.625 1 98.06 235 ARG B O 1
ATOM 4128 N N . PHE B 1 236 ? -4.113 -3.828 8.602 1 98.5 236 PHE B N 1
ATOM 4129 C CA . PHE B 1 236 ? -3.463 -4.473 9.734 1 98.5 236 PHE B CA 1
ATOM 4130 C C . PHE B 1 236 ? -2.125 -5.074 9.32 1 98.5 236 PHE B C 1
ATOM 4132 O O . PHE B 1 236 ? -1.376 -5.574 10.164 1 98.5 236 PHE B O 1
ATOM 4139 N N . LEU B 1 237 ? -1.811 -5.082 8.055 1 98.75 237 LEU B N 1
ATOM 4140 C CA . LEU B 1 237 ? -0.533 -5.539 7.52 1 98.75 237 LEU B CA 1
ATOM 4141 C C . LEU B 1 237 ? -0.171 -6.914 8.07 1 98.75 237 LEU B C 1
ATOM 4143 O O . LEU B 1 237 ? 0.9 -7.086 8.664 1 98.75 237 LEU B O 1
ATOM 4147 N N . PRO B 1 238 ? -0.998 -7.871 7.801 1 98.81 238 PRO B N 1
ATOM 4148 C CA . PRO B 1 238 ? -0.86 -9.156 8.492 1 98.81 238 PRO B CA 1
ATOM 4149 C C . PRO B 1 238 ? 0.416 -9.898 8.102 1 98.81 238 PRO B C 1
ATOM 4151 O O . PRO B 1 238 ? 1.02 -10.578 8.938 1 98.81 238 PRO B O 1
ATOM 4154 N N . SER B 1 239 ? 0.842 -9.836 6.875 1 98.94 239 SER B N 1
ATOM 4155 C CA . SER B 1 239 ? 2.027 -10.57 6.449 1 98.94 239 SER B CA 1
ATOM 4156 C C . SER B 1 239 ? 3.279 -10.055 7.152 1 98.94 239 SER B C 1
ATOM 4158 O O . SER B 1 239 ? 4.094 -10.844 7.637 1 98.94 239 SER B O 1
ATOM 4160 N N . PHE B 1 240 ? 3.404 -8.727 7.223 1 98.88 240 PHE B N 1
ATOM 4161 C CA . PHE B 1 240 ? 4.531 -8.148 7.941 1 98.88 240 PHE B CA 1
ATOM 4162 C C . PHE B 1 240 ? 4.461 -8.492 9.422 1 98.88 240 PHE B C 1
ATOM 4164 O O . PHE B 1 240 ? 5.477 -8.836 10.039 1 98.88 240 PHE B O 1
ATOM 4171 N N . HIS B 1 241 ? 3.285 -8.336 9.961 1 98.81 241 HIS B N 1
ATOM 4172 C CA . HIS B 1 241 ? 3.08 -8.609 11.383 1 98.81 241 HIS B CA 1
ATOM 4173 C C . HIS B 1 241 ? 3.459 -10.039 11.734 1 98.81 241 HIS B C 1
ATOM 4175 O O . HIS B 1 241 ? 4.113 -10.281 12.75 1 98.81 241 HIS B O 1
ATOM 4181 N N . ALA B 1 242 ? 3.045 -11 10.922 1 98.94 242 ALA B N 1
ATOM 4182 C CA . ALA B 1 242 ? 3.373 -12.398 11.148 1 98.94 242 ALA B CA 1
ATOM 4183 C C . ALA B 1 242 ? 4.883 -12.625 11.094 1 98.94 242 ALA B C 1
ATOM 4185 O O . ALA B 1 242 ? 5.438 -13.352 11.922 1 98.94 242 ALA B O 1
ATOM 4186 N N . VAL B 1 243 ? 5.547 -12.039 10.133 1 98.88 243 VAL B N 1
ATOM 4187 C CA . VAL B 1 243 ? 6.992 -12.188 9.992 1 98.88 243 VAL B CA 1
ATOM 4188 C C . VAL B 1 243 ? 7.691 -11.609 11.219 1 98.88 243 VAL B C 1
ATOM 4190 O O . VAL B 1 243 ? 8.625 -12.211 11.75 1 98.88 243 VAL B O 1
ATOM 4193 N N . GLN B 1 244 ? 7.191 -10.438 11.695 1 98 244 GLN B N 1
ATOM 4194 C CA . GLN B 1 244 ? 7.766 -9.836 12.898 1 98 244 GLN B CA 1
ATOM 4195 C C . GLN B 1 244 ? 7.5 -10.695 14.125 1 98 244 GLN B C 1
ATOM 4197 O O . GLN B 1 244 ? 8.336 -10.766 15.031 1 98 244 GLN B O 1
ATOM 4202 N N . ALA B 1 245 ? 6.324 -11.297 14.141 1 98.12 245 ALA B N 1
ATOM 4203 C CA . ALA B 1 245 ? 6.02 -12.188 15.258 1 98.12 245 ALA B CA 1
ATOM 4204 C C . ALA B 1 245 ? 7.004 -13.352 15.312 1 98.12 245 ALA B C 1
ATOM 4206 O O . ALA B 1 245 ? 7.414 -13.781 16.391 1 98.12 245 ALA B O 1
ATOM 4207 N N . MET B 1 246 ? 7.387 -13.867 14.203 1 98.44 246 MET B N 1
ATOM 4208 C CA . MET B 1 246 ? 8.352 -14.961 14.148 1 98.44 246 MET B CA 1
ATOM 4209 C C . MET B 1 246 ? 9.727 -14.5 14.602 1 98.44 246 MET B C 1
ATOM 4211 O O . MET B 1 246 ? 10.484 -15.273 15.195 1 98.44 246 MET B O 1
ATOM 4215 N N . LYS B 1 247 ? 10.055 -13.227 14.32 1 96.25 247 LYS B N 1
ATOM 4216 C CA . LYS B 1 247 ? 11.273 -12.633 14.852 1 96.25 247 LYS B CA 1
ATOM 4217 C C . LYS B 1 247 ? 11.32 -12.758 16.375 1 96.25 247 LYS B C 1
ATOM 4219 O O . LYS B 1 247 ? 12.391 -12.961 16.953 1 96.25 247 LYS B O 1
ATOM 4224 N N . HIS B 1 248 ? 10.164 -12.688 16.984 1 95.19 248 HIS B N 1
ATOM 4225 C CA . HIS B 1 248 ? 10.078 -12.719 18.438 1 95.19 248 HIS B CA 1
ATOM 4226 C C . HIS B 1 248 ? 9.844 -14.141 18.938 1 95.19 248 HIS B C 1
ATOM 4228 O O . HIS B 1 248 ? 9.422 -14.336 20.078 1 95.19 248 HIS B O 1
ATOM 4234 N N . GLY B 1 249 ? 9.953 -15.117 18.109 1 95.75 249 GLY B N 1
ATOM 4235 C CA . GLY B 1 249 ? 10.016 -16.5 18.547 1 95.75 249 GLY B CA 1
ATOM 4236 C C . GLY B 1 249 ? 8.711 -17.25 18.359 1 95.75 249 GLY B C 1
ATOM 4237 O O . GLY B 1 249 ? 8.617 -18.438 18.688 1 95.75 249 GLY B O 1
ATOM 4238 N N . HIS B 1 250 ? 7.719 -16.625 17.797 1 97.94 250 HIS B N 1
ATOM 4239 C CA . HIS B 1 250 ? 6.473 -17.328 17.547 1 97.94 250 HIS B CA 1
ATOM 4240 C C . HIS B 1 250 ? 6.621 -18.312 16.391 1 97.94 250 HIS B C 1
ATOM 4242 O O . HIS B 1 250 ? 7.102 -17.953 15.32 1 97.94 250 HIS B O 1
ATOM 4248 N N . PRO B 1 251 ? 6.184 -19.578 16.641 1 98.44 251 PRO B N 1
ATOM 4249 C CA . PRO B 1 251 ? 6.117 -20.469 15.477 1 98.44 251 PRO B CA 1
ATOM 4250 C C . PRO B 1 251 ? 5.145 -19.969 14.406 1 98.44 251 PRO B C 1
ATOM 4252 O O . PRO B 1 251 ? 4.219 -19.219 14.719 1 98.44 251 PRO B O 1
ATOM 4255 N N . PRO B 1 252 ? 5.324 -20.391 13.211 1 98.81 252 PRO B N 1
ATOM 4256 C CA . PRO B 1 252 ? 4.551 -19.859 12.086 1 98.81 252 PRO B CA 1
ATOM 4257 C C . PRO B 1 252 ? 3.045 -19.938 12.32 1 98.81 252 PRO B C 1
ATOM 4259 O O . PRO B 1 252 ? 2.324 -18.969 12.055 1 98.81 252 PRO B O 1
ATOM 4262 N N . LYS B 1 253 ? 2.537 -21.078 12.766 1 98.62 253 LYS B N 1
ATOM 4263 C CA . LYS B 1 253 ? 1.1 -21.219 12.984 1 98.62 253 LYS B CA 1
ATOM 4264 C C . LYS B 1 253 ? 0.603 -20.203 14.016 1 98.62 253 LYS B C 1
ATOM 4266 O O . LYS B 1 253 ? -0.45 -19.594 13.836 1 98.62 253 LYS B O 1
ATOM 4271 N N . HIS B 1 254 ? 1.333 -20.078 15.086 1 98.62 254 HIS B N 1
ATOM 4272 C CA . HIS B 1 254 ? 0.972 -19.125 16.125 1 98.62 254 HIS B CA 1
ATOM 4273 C C . HIS B 1 254 ? 1.072 -17.688 15.625 1 98.62 254 HIS B C 1
ATOM 4275 O O . HIS B 1 254 ? 0.253 -16.844 15.992 1 98.62 254 HIS B O 1
ATOM 4281 N N . ALA B 1 255 ? 2.141 -17.375 14.859 1 98.81 255 ALA B N 1
ATOM 4282 C CA . ALA B 1 255 ? 2.289 -16.047 14.266 1 98.81 255 ALA B CA 1
ATOM 4283 C C . ALA B 1 255 ? 1.083 -15.703 13.398 1 98.81 255 ALA B C 1
ATOM 4285 O O . ALA B 1 255 ? 0.553 -14.594 13.477 1 98.81 255 ALA B O 1
ATOM 4286 N N . ALA B 1 256 ? 0.663 -16.625 12.57 1 98.88 256 ALA B N 1
ATOM 4287 C CA . ALA B 1 256 ? -0.504 -16.422 11.711 1 98.88 256 ALA B CA 1
ATOM 4288 C C . ALA B 1 256 ? -1.765 -16.203 12.539 1 98.88 256 ALA B C 1
ATOM 4290 O O . ALA B 1 256 ? -2.578 -15.336 12.234 1 98.88 256 ALA B O 1
ATOM 4291 N N . GLN B 1 257 ? -1.937 -17 13.602 1 98.75 257 GLN B N 1
ATOM 4292 C CA . GLN B 1 257 ? -3.113 -16.891 14.453 1 98.75 257 GLN B CA 1
ATOM 4293 C C . GLN B 1 257 ? -3.162 -15.539 15.164 1 98.75 257 GLN B C 1
ATOM 4295 O O . GLN B 1 257 ? -4.234 -14.945 15.305 1 98.75 257 GLN B O 1
ATOM 4300 N N . LEU B 1 258 ? -2.02 -15.156 15.625 1 98.12 258 LEU B N 1
ATOM 4301 C CA . LEU B 1 258 ? -1.919 -13.883 16.328 1 98.12 258 LEU B CA 1
ATOM 4302 C C . LEU B 1 258 ? -2.459 -12.742 15.469 1 98.12 258 LEU B C 1
ATOM 4304 O O . LEU B 1 258 ? -3.209 -11.891 15.953 1 98.12 258 LEU B O 1
ATOM 4308 N N . VAL B 1 259 ? -2.088 -12.68 14.227 1 98.19 259 VAL B N 1
ATOM 4309 C CA . VAL B 1 259 ? -2.471 -11.57 13.352 1 98.19 259 VAL B CA 1
ATOM 4310 C C . VAL B 1 259 ? -3.955 -11.672 13.016 1 98.19 259 VAL B C 1
ATOM 4312 O O . VAL B 1 259 ? -4.652 -10.656 12.945 1 98.19 259 VAL B O 1
ATOM 4315 N N . ILE B 1 260 ? -4.461 -12.891 12.812 1 98.56 260 ILE B N 1
ATOM 4316 C CA . ILE B 1 260 ? -5.875 -13.11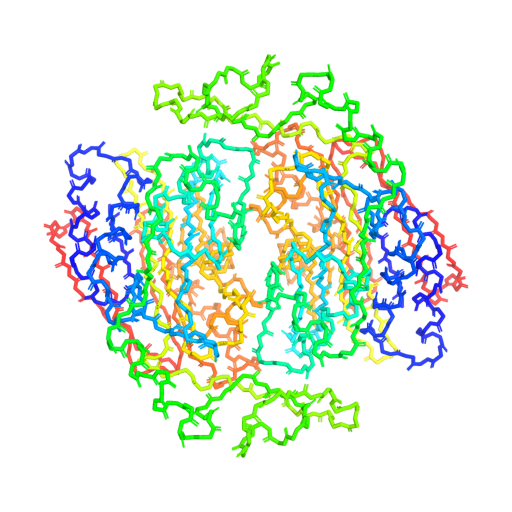7 12.539 1 98.56 260 ILE B CA 1
ATOM 4317 C C . ILE B 1 260 ? -6.711 -12.672 13.734 1 98.56 260 ILE B C 1
ATOM 4319 O O . ILE B 1 260 ? -7.746 -12.023 13.57 1 98.56 260 ILE B O 1
ATOM 4323 N N . ASP B 1 261 ? -6.258 -12.984 14.93 1 98.25 261 ASP B N 1
ATOM 4324 C CA . ASP B 1 261 ? -6.961 -12.602 16.141 1 98.25 261 ASP B CA 1
ATOM 4325 C C . ASP B 1 261 ? -7.047 -11.086 16.281 1 98.25 261 ASP B C 1
ATOM 4327 O O . ASP B 1 261 ? -8.078 -10.547 16.688 1 98.25 261 ASP B O 1
ATOM 4331 N N . GLN B 1 262 ? -5.984 -10.484 15.984 1 97.12 262 GLN B N 1
ATOM 4332 C CA . GLN B 1 262 ? -5.965 -9.031 16.078 1 97.12 262 GLN B CA 1
ATOM 4333 C C . GLN B 1 262 ? -6.992 -8.406 15.141 1 97.12 262 GLN B C 1
ATOM 4335 O O . GLN B 1 262 ? -7.688 -7.461 15.508 1 97.12 262 GLN B O 1
ATOM 4340 N N . ILE B 1 263 ? -7.051 -8.844 13.914 1 97.81 263 ILE B N 1
ATOM 4341 C CA . ILE B 1 263 ? -8 -8.32 12.938 1 97.81 263 ILE B CA 1
ATOM 4342 C C . ILE B 1 263 ? -9.43 -8.57 13.414 1 97.81 263 ILE B C 1
ATOM 4344 O O . ILE B 1 263 ? -10.273 -7.676 13.375 1 97.81 263 ILE B O 1
ATOM 4348 N N . ALA B 1 264 ? -9.672 -9.781 13.883 1 97.12 264 ALA B N 1
ATOM 4349 C CA . ALA B 1 264 ? -11.016 -10.195 14.289 1 97.12 264 ALA B CA 1
ATOM 4350 C C . ALA B 1 264 ? -11.508 -9.383 15.484 1 97.12 264 ALA B C 1
ATOM 4352 O O . ALA B 1 264 ? -12.719 -9.203 15.664 1 97.12 264 ALA B O 1
ATOM 4353 N N . LYS B 1 265 ? -10.617 -8.938 16.297 1 96.06 265 LYS B N 1
ATOM 4354 C CA . LYS B 1 265 ? -10.977 -8.102 17.438 1 96.06 265 LYS B CA 1
ATOM 4355 C C . LYS B 1 265 ? -11.641 -6.805 16.984 1 96.06 265 LYS B C 1
ATOM 4357 O O . LYS B 1 265 ? -12.594 -6.336 17.625 1 96.06 265 LYS B O 1
ATOM 4362 N N . TYR B 1 266 ? -11.148 -6.215 15.969 1 95.69 266 TYR B N 1
ATOM 4363 C CA . TYR B 1 266 ? -11.688 -4.953 15.469 1 95.69 266 TYR B CA 1
ATOM 4364 C C . TYR B 1 266 ? -12.812 -5.195 14.477 1 95.69 266 TYR B C 1
ATOM 4366 O O . TYR B 1 266 ? -13.766 -4.414 14.406 1 95.69 266 TYR B O 1
ATOM 4374 N N . TYR B 1 267 ? -12.641 -6.266 13.688 1 95.94 267 TYR B N 1
ATOM 4375 C CA . TYR B 1 267 ? -13.602 -6.609 12.641 1 95.94 267 TYR B CA 1
ATOM 4376 C C . TYR B 1 267 ? -14.023 -8.07 12.75 1 95.94 267 TYR B C 1
ATOM 4378 O O . TYR B 1 267 ? -13.555 -8.914 11.984 1 95.94 267 TYR B O 1
ATOM 4386 N N . PRO B 1 268 ? -14.984 -8.352 13.578 1 95.56 268 PRO B N 1
ATOM 4387 C CA . PRO B 1 268 ? -15.352 -9.742 13.859 1 95.56 268 PRO B CA 1
ATOM 4388 C C . PRO B 1 268 ? -15.977 -10.438 12.648 1 95.56 268 PRO B C 1
ATOM 4390 O O . PRO B 1 268 ? -15.953 -11.672 12.562 1 95.56 268 PRO B O 1
ATOM 4393 N N . ASP B 1 269 ? -16.516 -9.695 11.703 1 93 269 ASP B N 1
ATOM 4394 C CA . ASP B 1 269 ? -17.188 -10.289 10.562 1 93 269 ASP B CA 1
ATOM 4395 C C . ASP B 1 269 ? -16.25 -10.422 9.367 1 93 269 ASP B C 1
ATOM 4397 O O . ASP B 1 269 ? -16.672 -10.82 8.281 1 93 269 ASP B O 1
ATOM 4401 N N . PHE B 1 270 ? -15 -10.125 9.641 1 92.69 270 PHE B N 1
ATOM 4402 C CA . PHE B 1 270 ? -13.992 -10.195 8.586 1 92.69 270 PHE B CA 1
ATOM 4403 C C . PHE B 1 270 ? -13.75 -11.641 8.164 1 92.69 270 PHE B C 1
ATOM 4405 O O . PHE B 1 270 ? -13.93 -12.562 8.961 1 92.69 270 PHE B O 1
ATOM 4412 N N . SER B 1 271 ? -13.391 -11.891 6.898 1 95.44 271 SER B N 1
ATOM 4413 C CA . SER B 1 271 ? -12.938 -13.195 6.422 1 95.44 271 SER B CA 1
ATOM 4414 C C . SER B 1 271 ? -11.562 -13.094 5.766 1 95.44 271 SER B C 1
ATOM 4416 O O . SER B 1 271 ? -11.336 -12.219 4.926 1 95.44 271 SER B O 1
ATOM 4418 N N . GLY B 1 272 ? -10.703 -13.938 6.141 1 96.38 272 GLY B N 1
ATOM 4419 C CA . GLY B 1 272 ? -9.367 -13.969 5.562 1 96.38 272 GLY B CA 1
ATOM 4420 C C . GLY B 1 272 ? -8.484 -15.055 6.152 1 96.38 272 GLY B C 1
ATOM 4421 O O . GLY B 1 272 ? -8.914 -15.797 7.035 1 96.38 272 GLY B O 1
ATOM 4422 N N . ALA B 1 273 ? -7.359 -15.242 5.578 1 98.25 273 ALA B N 1
ATOM 4423 C CA . ALA B 1 273 ? -6.395 -16.266 5.996 1 98.25 273 ALA B CA 1
ATOM 4424 C C . ALA B 1 273 ? -4.961 -15.773 5.797 1 98.25 273 ALA B C 1
ATOM 4426 O O . ALA B 1 273 ? -4.703 -14.914 4.953 1 98.25 273 ALA B O 1
ATOM 4427 N N . VAL B 1 274 ? -4.07 -16.297 6.617 1 98.75 274 VAL B N 1
ATOM 4428 C CA . VAL B 1 274 ? -2.643 -16 6.551 1 98.75 274 VAL B CA 1
ATOM 4429 C C . VAL B 1 274 ? -1.841 -17.297 6.605 1 98.75 274 VAL B C 1
ATOM 4431 O O . VAL B 1 274 ? -2.145 -18.188 7.402 1 98.75 274 VAL B O 1
ATOM 4434 N N . ILE B 1 275 ? -0.921 -17.438 5.656 1 98.88 275 ILE B N 1
ATOM 4435 C CA . ILE B 1 275 ? 0.082 -18.5 5.703 1 98.88 275 ILE B CA 1
ATOM 4436 C C . ILE B 1 275 ? 1.437 -17.906 6.09 1 98.88 275 ILE B C 1
ATOM 4438 O O . ILE B 1 275 ? 1.849 -16.875 5.551 1 98.88 275 ILE B O 1
ATOM 4442 N N . ALA B 1 276 ? 2.135 -18.547 7 1 98.94 276 ALA B N 1
ATOM 4443 C CA . ALA B 1 276 ? 3.461 -18.094 7.418 1 98.94 276 ALA B CA 1
ATOM 4444 C C . ALA B 1 276 ? 4.469 -19.234 7.348 1 98.94 276 ALA B C 1
ATOM 4446 O O . ALA B 1 276 ? 4.133 -20.391 7.629 1 98.94 276 ALA B O 1
ATOM 4447 N N . VAL B 1 277 ? 5.652 -18.938 6.941 1 98.88 277 VAL B N 1
ATOM 4448 C CA . VAL B 1 277 ? 6.785 -19.859 6.871 1 98.88 277 VAL B CA 1
ATOM 4449 C C . VAL B 1 277 ? 8.016 -19.219 7.516 1 98.88 277 VAL B C 1
ATOM 4451 O O . VAL B 1 277 ? 8.359 -18.078 7.195 1 98.88 277 VAL B O 1
ATOM 4454 N N . ASN B 1 278 ? 8.664 -19.875 8.438 1 98.56 278 ASN B N 1
ATOM 4455 C CA . ASN B 1 278 ? 9.898 -19.312 8.969 1 98.56 278 ASN B CA 1
ATOM 4456 C C . ASN B 1 278 ? 11.117 -19.75 8.164 1 98.56 278 ASN B C 1
ATOM 4458 O O . ASN B 1 278 ? 10.992 -20.516 7.207 1 98.56 278 ASN B O 1
ATOM 4462 N N . ASN B 1 279 ? 12.258 -19.25 8.492 1 96.69 279 ASN B N 1
ATOM 4463 C CA . ASN B 1 279 ? 13.453 -19.453 7.688 1 96.69 279 ASN B CA 1
ATOM 4464 C C . ASN B 1 279 ? 13.984 -20.875 7.828 1 96.69 279 ASN B C 1
ATOM 4466 O O . ASN B 1 279 ? 14.898 -21.281 7.102 1 96.69 279 ASN B O 1
ATOM 4470 N N . TYR B 1 280 ? 13.352 -21.734 8.664 1 95 280 TYR B N 1
ATOM 4471 C CA . TYR B 1 280 ? 13.727 -23.125 8.82 1 95 280 TYR B CA 1
ATOM 4472 C C . TYR B 1 280 ? 12.805 -24.031 8.008 1 95 280 TYR B C 1
ATOM 4474 O O . TYR B 1 280 ? 13.008 -25.25 7.945 1 95 280 TYR B O 1
ATOM 4482 N N . GLY B 1 281 ? 11.797 -23.422 7.461 1 95.81 281 GLY B N 1
ATOM 4483 C CA . GLY B 1 281 ? 10.898 -24.203 6.621 1 95.81 281 GLY B CA 1
ATOM 4484 C C . GLY B 1 281 ? 9.664 -24.688 7.359 1 95.81 281 GLY B C 1
ATOM 4485 O O . GLY B 1 281 ? 8.859 -25.438 6.805 1 95.81 281 GLY B O 1
ATOM 4486 N N . TYR B 1 282 ? 9.586 -24.312 8.641 1 97.69 282 TYR B N 1
ATOM 4487 C CA . TYR B 1 282 ? 8.328 -24.594 9.328 1 97.69 282 TYR B CA 1
ATOM 4488 C C . TYR B 1 282 ? 7.219 -23.688 8.812 1 97.69 282 TYR B C 1
ATOM 4490 O O . TYR B 1 282 ? 7.473 -22.547 8.406 1 97.69 282 TYR B O 1
ATOM 4498 N N . TYR B 1 283 ? 6.039 -24.234 8.836 1 98.44 283 TYR B N 1
ATOM 4499 C CA . TYR B 1 283 ? 4.941 -23.469 8.234 1 98.44 283 TYR B CA 1
ATOM 4500 C C . TYR B 1 283 ? 3.67 -23.609 9.062 1 98.44 283 TYR B C 1
ATOM 4502 O O . TYR B 1 283 ? 3.566 -24.5 9.906 1 98.44 283 TYR B O 1
ATOM 4510 N N . GLY B 1 284 ? 2.764 -22.703 8.828 1 98.62 284 GLY B N 1
ATOM 4511 C CA . GLY B 1 284 ? 1.446 -22.703 9.445 1 98.62 284 GLY B CA 1
ATOM 4512 C C . GLY B 1 284 ? 0.482 -21.734 8.797 1 98.62 284 GLY B C 1
ATOM 4513 O O . GLY B 1 284 ? 0.889 -20.875 8 1 98.62 284 GLY B O 1
ATOM 4514 N N . ALA B 1 285 ? -0.809 -21.922 9.125 1 98.75 285 ALA B N 1
ATOM 4515 C CA . ALA B 1 285 ? -1.858 -21.047 8.586 1 98.75 285 ALA B CA 1
ATOM 4516 C C . ALA B 1 285 ? -2.936 -20.797 9.641 1 98.75 285 ALA B C 1
ATOM 4518 O O . ALA B 1 285 ? -3.1 -21.578 10.578 1 98.75 285 ALA B O 1
ATOM 4519 N N . ALA B 1 286 ? -3.562 -19.75 9.508 1 98.81 286 ALA B N 1
ATOM 4520 C CA . ALA B 1 286 ? -4.73 -19.391 10.312 1 98.81 286 ALA B CA 1
ATOM 4521 C C . ALA B 1 286 ? -5.758 -18.641 9.477 1 98.81 286 ALA B C 1
ATOM 4523 O O . ALA B 1 286 ? -5.41 -18.016 8.461 1 98.81 286 ALA B O 1
ATOM 4524 N N . CYS B 1 287 ? -6.988 -18.75 9.867 1 97.88 287 CYS B N 1
ATOM 4525 C CA . CYS B 1 287 ? -8.055 -18.109 9.094 1 97.88 287 CYS B CA 1
ATOM 4526 C C . CYS B 1 287 ? -9.211 -17.703 10 1 97.88 287 CYS B C 1
ATOM 4528 O O . CYS B 1 287 ? -9.281 -18.125 11.156 1 97.88 287 CYS B O 1
ATOM 4530 N N . HIS B 1 288 ? -9.984 -16.859 9.562 1 97.12 288 HIS B N 1
ATOM 4531 C CA . HIS B 1 288 ? -11.211 -16.391 10.203 1 97.12 288 HIS B CA 1
ATOM 4532 C C . HIS B 1 288 ? -12.32 -16.172 9.172 1 97.12 288 HIS B C 1
ATOM 4534 O O . HIS B 1 288 ? -12.055 -15.719 8.055 1 97.12 288 HIS B O 1
ATOM 4540 N N . GLY B 1 289 ? -13.57 -16.516 9.523 1 93.88 289 GLY B N 1
ATOM 4541 C CA . GLY B 1 289 ? -14.719 -16.219 8.672 1 93.88 289 GLY B CA 1
ATOM 4542 C C . GLY B 1 289 ? -15.016 -17.328 7.676 1 93.88 289 GLY B C 1
ATOM 4543 O O . GLY B 1 289 ? -15.953 -17.219 6.879 1 93.88 289 GLY B O 1
ATOM 4544 N N . PHE B 1 290 ? -14.172 -18.328 7.605 1 90.81 290 PHE B N 1
ATOM 4545 C CA . PHE B 1 290 ? -14.383 -19.562 6.844 1 90.81 290 PHE B CA 1
ATOM 4546 C C . PHE B 1 290 ? -14.523 -20.75 7.773 1 90.81 290 PHE B C 1
ATOM 4548 O O . PHE B 1 290 ? -14.148 -20.688 8.945 1 90.81 290 PHE B O 1
ATOM 4555 N N . ASP B 1 291 ? -15.117 -21.812 7.195 1 93 291 ASP B N 1
ATOM 4556 C CA . ASP B 1 291 ? -15.094 -23.047 7.973 1 93 291 ASP B CA 1
ATOM 4557 C C . ASP B 1 291 ? -13.688 -23.625 8.023 1 93 291 ASP B C 1
ATOM 4559 O O . ASP B 1 291 ? -13.164 -23.906 9.102 1 93 291 ASP B O 1
ATOM 4563 N N . LYS B 1 292 ? -13.148 -23.75 6.859 1 96.56 292 LYS B N 1
ATOM 4564 C CA . LYS B 1 292 ? -11.773 -24.219 6.676 1 96.56 292 LYS B CA 1
ATOM 4565 C C . LYS B 1 292 ? -11.078 -23.469 5.543 1 96.56 292 LYS B C 1
ATOM 4567 O O . LYS B 1 292 ? -11.742 -22.906 4.672 1 96.56 292 LYS B O 1
ATOM 4572 N N . PHE B 1 293 ? -9.867 -23.469 5.613 1 96.38 293 PHE B N 1
ATOM 4573 C CA . PHE B 1 293 ? -9.055 -22.812 4.602 1 96.38 293 PHE B CA 1
ATOM 4574 C C . PHE B 1 293 ? -8 -23.766 4.047 1 96.38 293 PHE B C 1
ATOM 4576 O O . PHE B 1 293 ? -7.164 -24.281 4.793 1 96.38 293 PHE B O 1
ATOM 4583 N N . PRO B 1 294 ? -8.078 -24.031 2.768 1 97.5 294 PRO B N 1
ATOM 4584 C CA . PRO B 1 294 ? -7.062 -24.891 2.152 1 97.5 294 PRO B CA 1
ATOM 4585 C C . PRO B 1 294 ? -5.805 -24.125 1.755 1 97.5 294 PRO B C 1
ATOM 4587 O O . PRO B 1 294 ? -5.887 -22.953 1.369 1 97.5 294 PRO B O 1
ATOM 4590 N N . TYR B 1 295 ? -4.711 -24.719 1.778 1 98 295 TYR B N 1
ATOM 4591 C CA . TYR B 1 295 ? -3.467 -24.219 1.201 1 98 295 TYR B CA 1
ATOM 4592 C C . TYR B 1 295 ? -2.639 -25.359 0.624 1 98 295 TYR B C 1
ATOM 4594 O O . TYR B 1 295 ? -2.777 -26.516 1.045 1 98 295 TYR B O 1
ATOM 4602 N N . SER B 1 296 ? -1.903 -25.062 -0.402 1 98.56 296 SER B N 1
ATOM 4603 C CA . SER B 1 296 ? -1.134 -26.047 -1.148 1 98.56 296 SER B CA 1
ATOM 4604 C C . SER B 1 296 ? 0.355 -25.938 -0.836 1 98.56 296 SER B C 1
ATOM 4606 O O . SER B 1 296 ? 0.884 -24.844 -0.677 1 98.56 296 SER B O 1
ATOM 4608 N N . ILE B 1 297 ? 1.025 -27.109 -0.786 1 98.62 297 ILE B N 1
ATOM 4609 C CA . ILE B 1 297 ? 2.426 -27.109 -0.378 1 98.62 297 ILE B CA 1
ATOM 4610 C C . ILE B 1 297 ? 3.193 -28.188 -1.146 1 98.62 297 ILE B C 1
ATOM 4612 O O . ILE B 1 297 ? 2.625 -29.203 -1.53 1 98.62 297 ILE B O 1
ATOM 4616 N N . ALA B 1 298 ? 4.406 -27.891 -1.449 1 98.56 298 ALA B N 1
ATOM 4617 C CA . ALA B 1 298 ? 5.414 -28.859 -1.88 1 98.56 298 ALA B CA 1
ATOM 4618 C C . ALA B 1 298 ? 6.746 -28.625 -1.176 1 98.56 298 ALA B C 1
ATOM 4620 O O . ALA B 1 298 ? 7.188 -27.469 -1.051 1 98.56 298 ALA B O 1
ATOM 4621 N N . ASN B 1 299 ? 7.305 -29.625 -0.613 1 95.75 299 ASN B N 1
ATOM 4622 C CA . ASN B 1 299 ? 8.609 -29.531 0.035 1 95.75 299 ASN B CA 1
ATOM 4623 C C . ASN B 1 299 ? 9.422 -30.812 -0.181 1 95.75 299 ASN B C 1
ATOM 4625 O O . ASN B 1 299 ? 8.914 -31.797 -0.712 1 95.75 299 ASN B O 1
ATOM 4629 N N . PRO B 1 300 ? 10.695 -30.797 0.12 1 91.25 300 PRO B N 1
ATOM 4630 C CA . PRO B 1 300 ? 11.562 -31.938 -0.157 1 91.25 300 PRO B CA 1
ATOM 4631 C C . PRO B 1 300 ? 11.133 -33.219 0.588 1 91.25 300 PRO B C 1
ATOM 4633 O O . PRO B 1 300 ? 11.383 -34.312 0.118 1 91.25 300 PRO B O 1
ATOM 4636 N N . GLU B 1 301 ? 10.531 -33.031 1.689 1 89.88 301 GLU B N 1
ATOM 4637 C CA . GLU B 1 301 ? 10.133 -34.188 2.486 1 89.88 301 GLU B CA 1
ATOM 4638 C C . GLU B 1 301 ? 9.117 -35.062 1.738 1 89.88 301 GLU B C 1
ATOM 4640 O O . GLU B 1 301 ? 9.25 -36.281 1.702 1 89.88 301 GLU B O 1
ATOM 4645 N N . GLN B 1 302 ? 8.172 -34.406 1.194 1 87.25 302 GLN B N 1
ATOM 4646 C CA . GLN B 1 302 ? 7.109 -35.156 0.517 1 87.25 302 GLN B CA 1
ATOM 4647 C C . GLN B 1 302 ? 7.363 -35.25 -0.985 1 87.25 302 GLN B C 1
ATOM 4649 O O . GLN B 1 302 ? 6.918 -36.188 -1.647 1 87.25 302 GLN B O 1
ATOM 4654 N N . ASN B 1 303 ? 8.031 -34.312 -1.471 1 89.69 303 ASN B N 1
ATOM 4655 C CA . ASN B 1 303 ? 8.391 -34.156 -2.879 1 89.69 303 ASN B CA 1
ATOM 4656 C C . ASN B 1 303 ? 7.168 -34.312 -3.781 1 89.69 303 ASN B C 1
ATOM 4658 O O . ASN B 1 303 ? 7.227 -34.938 -4.828 1 89.69 303 ASN B O 1
ATOM 4662 N N . LYS B 1 304 ? 6.047 -33.969 -3.309 1 92.25 304 LYS B N 1
ATOM 4663 C CA . LYS B 1 304 ? 4.789 -33.906 -4.051 1 92.25 304 LYS B CA 1
ATOM 4664 C C . LYS B 1 304 ? 3.916 -32.781 -3.566 1 92.25 304 LYS B C 1
ATOM 4666 O O . LYS B 1 304 ? 4.066 -32.312 -2.436 1 92.25 304 LYS B O 1
ATOM 4671 N N . VAL B 1 305 ? 3.086 -32.344 -4.438 1 97.56 305 VAL B N 1
ATOM 4672 C CA . VAL B 1 305 ? 2.156 -31.297 -4.078 1 97.56 305 VAL B CA 1
ATOM 4673 C C . VAL B 1 305 ? 1.008 -31.859 -3.252 1 97.56 305 VAL B C 1
ATOM 4675 O O . VAL B 1 305 ? 0.453 -32.906 -3.59 1 97.56 305 VAL B O 1
ATOM 4678 N N . SER B 1 306 ? 0.704 -31.25 -2.176 1 97.75 306 SER B N 1
ATOM 4679 C CA . SER B 1 306 ? -0.394 -31.656 -1.306 1 97.75 306 SER B CA 1
ATOM 4680 C C . SER B 1 306 ? -1.255 -30.469 -0.904 1 97.75 306 SER B C 1
ATOM 4682 O O . SER B 1 306 ? -0.787 -29.328 -0.91 1 97.75 306 SER B O 1
ATOM 4684 N N . ILE B 1 307 ? -2.445 -30.766 -0.623 1 98.25 307 ILE B N 1
ATOM 4685 C CA . ILE B 1 307 ? -3.359 -29.766 -0.079 1 98.25 307 ILE B CA 1
ATOM 4686 C C . ILE B 1 307 ? -3.555 -30 1.416 1 98.25 307 ILE B C 1
ATOM 4688 O O . ILE B 1 307 ? -3.857 -31.125 1.837 1 98.25 307 ILE B O 1
ATOM 4692 N N . LEU B 1 308 ? -3.334 -29.062 2.172 1 98.12 308 LEU B N 1
ATOM 4693 C CA . LEU B 1 308 ? -3.609 -29.094 3.605 1 98.12 308 LEU B CA 1
ATOM 4694 C C . LEU B 1 308 ? -4.734 -28.125 3.961 1 98.12 308 LEU B C 1
ATOM 4696 O O . LEU B 1 308 ? -5.086 -27.25 3.164 1 98.12 308 LEU B O 1
ATOM 4700 N N . TYR B 1 309 ? -5.324 -28.328 5.18 1 97.94 309 TYR B N 1
ATOM 4701 C CA . TYR B 1 309 ? -6.426 -27.484 5.637 1 97.94 309 TYR B CA 1
ATOM 4702 C C . TYR B 1 309 ? -6.168 -26.969 7.047 1 97.94 309 TYR B C 1
ATOM 4704 O O . TYR B 1 309 ? -5.555 -27.656 7.867 1 97.94 309 TYR B O 1
ATOM 4712 N N . THR B 1 310 ? -6.527 -25.797 7.281 1 97.75 310 THR B N 1
ATOM 4713 C CA . THR B 1 310 ? -6.613 -25.297 8.648 1 97.75 310 THR B CA 1
ATOM 4714 C C . THR B 1 310 ? -8.055 -24.922 8.992 1 97.75 310 THR B C 1
ATOM 4716 O O . THR B 1 310 ? -8.797 -24.438 8.133 1 97.75 310 THR B O 1
ATOM 4719 N N . THR B 1 311 ? -8.492 -25.203 10.242 1 97.19 311 THR B N 1
ATOM 4720 C CA . THR B 1 311 ? -9.812 -24.812 10.711 1 97.19 311 THR B CA 1
ATOM 4721 C C . THR B 1 311 ? -9.82 -23.344 11.117 1 97.19 311 THR B C 1
ATOM 4723 O O . THR B 1 311 ? -8.883 -22.859 11.758 1 97.19 311 THR B O 1
ATOM 4726 N N . CYS B 1 312 ? -10.867 -22.688 10.742 1 95.44 312 CYS B N 1
ATOM 4727 C CA . CYS B 1 312 ? -10.93 -21.25 10.992 1 95.44 312 CYS B CA 1
ATOM 4728 C C . CYS B 1 312 ? -11.633 -20.953 12.305 1 95.44 312 CYS B C 1
ATOM 4730 O O . CYS B 1 312 ? -12.445 -21.734 12.773 1 95.44 312 CYS B O 1
ATOM 4732 N N . THR B 1 313 ? -11.273 -19.875 12.883 1 89.5 313 THR B N 1
ATOM 4733 C CA . THR B 1 313 ? -11.906 -19.391 14.109 1 89.5 313 THR B CA 1
ATOM 4734 C C . THR B 1 313 ? -13.141 -18.562 13.781 1 89.5 313 THR B C 1
ATOM 4736 O O . THR B 1 313 ? -13.219 -17.953 12.711 1 89.5 313 THR B O 1
#